Protein AF-0000000069494892 (afdb_homodimer)

Foldseek 3Di:
DDDPDLDLQDVVRVVVCLVCCLVVDFWDKFWFWFWADPPHDIDIDIDIDTGHDDDPDPPDSVVSVVVSVVVSVVVVVVCVVCVVPPRRRRDDDPPPVALDDDDDDDDDPVRVQCCVCCPLLVPAADFDWDWDDADPPRKTKIFTAKFKKKWQDDKDFLPPVVQVVSLVVQLVCVQCQQFPGRDHHDDHFWWKKKKFAPPDPDPPPRRRIIITIIGTDDPVCPDGTAGPVDGTDMDMDHGGFIWIKDKHDDDCVVCVVVSLVVVVSVCVSSPFAFDDGIWMKTWNADPVCRSSTIIMIITTGDDD/DDDPDLDLQDVVRVVVCLVVCLVVDFWDKFWFWFWADPPHDIDIDIDIDTGHDDDPDPPDPVVSVVVSVVVVVVVVVVCVVCVVPPRRGRDDDPPPVALDDDDDDDDDPVRVQCCVCCPLLVPAADFDWDWDDADPPRKTKIFTAKFKKKWQDDKDFLPPVVQVVSLVVQLVCVQCQQFPGRDHHDDHFWWKKKKFAPPDPDPPPRRRIIITIIGTDDPVCPDGTAGPVDGTDMDMDHGGFIWIKDKHDDDCVVCVVVSLVVVVSVCVSSPFAFDDGIWMKTWNADPVCRSSTIIMIITTGDDD

Structure (mmCIF, N/CA/C/O backbone):
data_AF-0000000069494892-model_v1
#
loop_
_entity.id
_entity.type
_entity.pdbx_description
1 polymer 'Uncharacterized protein'
#
loop_
_atom_site.group_PDB
_atom_site.id
_atom_site.type_symbol
_atom_site.label_atom_id
_atom_site.label_alt_id
_atom_site.label_comp_id
_atom_site.label_asym_id
_atom_site.label_entity_id
_atom_site.label_seq_id
_atom_site.pdbx_PDB_ins_code
_atom_site.Cartn_x
_atom_site.Cartn_y
_atom_site.Cartn_z
_atom_site.occupancy
_atom_site.B_iso_or_equiv
_atom_site.auth_seq_id
_atom_site.auth_comp_id
_atom_site.auth_asym_id
_atom_site.auth_atom_id
_atom_site.pdbx_PDB_model_num
ATOM 1 N N . MET A 1 1 ? -20.688 -9.133 -22.641 1 17.11 1 MET A N 1
ATOM 2 C CA . MET A 1 1 ? -19.531 -9.422 -21.797 1 17.11 1 MET A CA 1
ATOM 3 C C . MET A 1 1 ? -18.25 -8.852 -22.438 1 17.11 1 MET A C 1
ATOM 5 O O . MET A 1 1 ? -17.625 -9.516 -23.25 1 17.11 1 MET A O 1
ATOM 9 N N . LYS A 1 2 ? -18.203 -7.734 -22.984 1 20.66 2 LYS A N 1
ATOM 10 C CA . LYS A 1 2 ? -17.484 -7.301 -24.172 1 20.66 2 LYS A CA 1
ATOM 11 C C . LYS A 1 2 ? -15.984 -7.262 -23.938 1 20.66 2 LYS A C 1
ATOM 13 O O . LYS A 1 2 ? -15.523 -6.684 -22.953 1 20.66 2 LYS A O 1
ATOM 18 N N . SER A 1 3 ? -15.234 -8.266 -24.484 1 19.19 3 SER A N 1
ATOM 19 C CA . SER A 1 3 ? -13.891 -8.836 -24.469 1 19.19 3 SER A CA 1
ATOM 20 C C . SER A 1 3 ? -12.844 -7.801 -24.859 1 19.19 3 SER A C 1
ATOM 22 O O . SER A 1 3 ? -12.898 -7.234 -25.953 1 19.19 3 SER A O 1
ATOM 24 N N . TYR A 1 4 ? -12.719 -6.852 -24.219 1 24.75 4 TYR A N 1
ATOM 25 C CA . TYR A 1 4 ? -11.859 -5.809 -24.766 1 24.75 4 TYR A CA 1
ATOM 26 C C . TYR A 1 4 ? -10.477 -6.355 -25.094 1 24.75 4 TYR A C 1
ATOM 28 O O . TYR A 1 4 ? -9.773 -6.848 -24.203 1 24.75 4 TYR A O 1
ATOM 36 N N . ALA A 1 5 ? -10.305 -7.039 -26.203 1 23.81 5 ALA A N 1
ATOM 37 C CA . ALA A 1 5 ? -9.188 -7.676 -26.875 1 23.81 5 ALA A CA 1
ATOM 38 C C . ALA A 1 5 ? -7.988 -6.734 -26.969 1 23.81 5 ALA A C 1
ATOM 40 O O . ALA A 1 5 ? -8.156 -5.516 -27.062 1 23.81 5 ALA A O 1
ATOM 41 N N . LEU A 1 6 ? -6.883 -7.184 -26.531 1 25.94 6 LEU A N 1
ATOM 42 C CA . LEU A 1 6 ? -5.504 -6.719 -26.641 1 25.94 6 LEU A CA 1
ATOM 43 C C . LEU A 1 6 ? -5.188 -6.297 -28.078 1 25.94 6 LEU A C 1
ATOM 45 O O . LEU A 1 6 ? -5.137 -7.133 -28.984 1 25.94 6 LEU A O 1
ATOM 49 N N . HIS A 1 7 ? -5.988 -5.426 -28.719 1 27.34 7 HIS A N 1
ATOM 50 C CA . HIS A 1 7 ? -5.727 -5.133 -30.125 1 27.34 7 HIS A CA 1
ATOM 51 C C . HIS A 1 7 ? -4.484 -4.262 -30.281 1 27.34 7 HIS A C 1
ATOM 53 O O . HIS A 1 7 ? -4.23 -3.381 -29.469 1 27.34 7 HIS A O 1
ATOM 59 N N . PHE A 1 8 ? -3.482 -4.879 -30.891 1 29.17 8 PHE A N 1
ATOM 60 C CA . PHE A 1 8 ? -2.439 -4.102 -31.547 1 29.17 8 PHE A CA 1
ATOM 61 C C . PHE A 1 8 ? -3.033 -2.885 -32.25 1 29.17 8 PHE A C 1
ATOM 63 O O . PHE A 1 8 ? -3.928 -3.018 -33.094 1 29.17 8 PHE A O 1
ATOM 70 N N . ILE A 1 9 ? -3.273 -1.818 -31.469 1 33.47 9 ILE A N 1
ATOM 71 C CA . ILE A 1 9 ? -4.035 -0.779 -32.156 1 33.47 9 ILE A CA 1
ATOM 72 C C . ILE A 1 9 ? -3.145 -0.069 -33.156 1 33.47 9 ILE A C 1
ATOM 74 O O . ILE A 1 9 ? -1.997 0.271 -32.875 1 33.47 9 ILE A O 1
ATOM 78 N N . THR A 1 10 ? -3.24 -0.346 -34.375 1 35.69 10 THR A N 1
ATOM 79 C CA . THR A 1 10 ? -2.709 0.451 -35.469 1 35.69 10 THR A CA 1
ATOM 80 C C . THR A 1 10 ? -2.906 1.94 -35.219 1 35.69 10 THR A C 1
ATOM 82 O O . THR A 1 10 ? -3.68 2.32 -34.312 1 35.69 10 THR A O 1
ATOM 85 N N . ASN A 1 11 ? -1.977 2.764 -35.844 1 35.88 11 ASN A N 1
ATOM 86 C CA . ASN A 1 11 ? -2.236 4.199 -35.812 1 35.88 11 ASN A CA 1
ATOM 87 C C . ASN A 1 11 ? -3.73 4.5 -35.875 1 35.88 11 ASN A C 1
ATOM 89 O O . ASN A 1 11 ? -4.227 5.387 -35.188 1 35.88 11 ASN A O 1
ATOM 93 N N . LYS A 1 12 ? -4.328 3.729 -36.625 1 38.44 12 LYS A N 1
ATOM 94 C CA . LYS A 1 12 ? -5.766 3.883 -36.812 1 38.44 12 LYS A CA 1
ATOM 95 C C . LYS A 1 12 ? -6.527 3.455 -35.562 1 38.44 12 LYS A C 1
ATOM 97 O O . LYS A 1 12 ? -7.477 4.129 -35.156 1 38.44 12 LYS A O 1
ATOM 102 N N . GLU A 1 13 ? -6.098 2.475 -34.875 1 41.56 13 GLU A N 1
ATOM 103 C CA . GLU A 1 13 ? -6.832 2.01 -33.719 1 41.56 13 GLU A CA 1
ATOM 104 C C . GLU A 1 13 ? -6.566 2.908 -32.5 1 41.56 13 GLU A C 1
ATOM 106 O O . GLU A 1 13 ? -7.473 3.168 -31.719 1 41.56 13 GLU A O 1
ATOM 111 N N . MET A 1 14 ? -5.434 3.395 -32.469 1 41.72 14 MET A N 1
ATOM 112 C CA . MET A 1 14 ? -5.137 4.434 -31.5 1 41.72 14 MET A CA 1
ATOM 113 C C . MET A 1 14 ? -6.059 5.637 -31.688 1 41.72 14 MET A C 1
ATOM 115 O O . MET A 1 14 ? -6.559 6.195 -30.719 1 41.72 14 MET A O 1
ATOM 119 N N . TYR A 1 15 ? -6.145 5.953 -33 1 37 15 TYR A N 1
ATOM 120 C CA . TYR A 1 15 ? -7.094 7.004 -33.344 1 37 15 TYR A CA 1
ATOM 121 C C . TYR A 1 15 ? -8.508 6.625 -32.906 1 37 15 TYR A C 1
ATOM 123 O O . TYR A 1 15 ? -9.227 7.441 -32.312 1 37 15 TYR A O 1
ATOM 131 N N . LEU A 1 16 ? -8.797 5.484 -33.094 1 41.38 16 LEU A N 1
ATOM 132 C CA . LEU A 1 16 ? -10.156 5.066 -32.75 1 41.38 16 LEU A CA 1
ATOM 133 C C . LEU A 1 16 ? -10.344 4.992 -31.25 1 41.38 16 LEU A C 1
ATOM 135 O O . LEU A 1 16 ? -11.398 5.352 -30.734 1 41.38 16 LEU A O 1
ATOM 139 N N . LEU A 1 17 ? -9.359 4.574 -30.641 1 41.19 17 LEU A N 1
ATOM 140 C CA . LEU A 1 17 ? -9.43 4.539 -29.188 1 41.19 17 LEU A CA 1
ATOM 141 C C . LEU A 1 17 ? -9.492 5.949 -28.609 1 41.19 17 LEU A C 1
ATOM 143 O O . LEU A 1 17 ? -10.266 6.211 -27.688 1 41.19 17 LEU A O 1
ATOM 147 N N . ALA A 1 18 ? -8.641 6.695 -29.188 1 40.66 18 ALA A N 1
ATOM 148 C CA . ALA A 1 18 ? -8.711 8.094 -28.781 1 40.66 18 ALA A CA 1
ATOM 149 C C . ALA A 1 18 ? -10.094 8.68 -29.062 1 40.66 18 ALA A C 1
ATOM 151 O O . ALA A 1 18 ? -10.625 9.445 -28.25 1 40.66 18 ALA A O 1
ATOM 152 N N . VAL A 1 19 ? -10.523 8.211 -30.219 1 37.91 19 VAL A N 1
ATOM 153 C CA . VAL A 1 19 ? -11.852 8.68 -30.609 1 37.91 19 VAL A CA 1
ATOM 154 C C . VAL A 1 19 ? -12.906 8.047 -29.688 1 37.91 19 VAL A C 1
ATOM 156 O O . VAL A 1 19 ? -13.859 8.711 -29.281 1 37.91 19 VAL A O 1
ATOM 159 N N . SER A 1 20 ? -12.734 6.816 -29.453 1 39.09 20 SER A N 1
ATOM 160 C CA . SER A 1 20 ? -13.742 6.16 -28.641 1 39.09 20 SER A CA 1
ATOM 161 C C . SER A 1 20 ? -13.617 6.578 -27.172 1 39.09 20 SER A C 1
ATOM 163 O O . SER A 1 20 ? -14.555 6.395 -26.391 1 39.09 20 SER A O 1
ATOM 165 N N . MET A 1 21 ? -12.516 6.848 -26.844 1 39.94 21 MET A N 1
ATOM 166 C CA . MET A 1 21 ? -12.297 7.387 -25.5 1 39.94 21 MET A CA 1
ATOM 167 C C . MET A 1 21 ? -13.102 8.664 -25.281 1 39.94 21 MET A C 1
ATOM 169 O O . MET A 1 21 ? -13.219 9.156 -24.156 1 39.94 21 MET A O 1
ATOM 173 N N . TRP A 1 22 ? -13.445 9.07 -26.438 1 37.09 22 TRP A N 1
ATOM 174 C CA . TRP A 1 22 ? -14.375 10.195 -26.406 1 37.09 22 TRP A CA 1
ATOM 175 C C . TRP A 1 22 ? -15.625 9.844 -25.609 1 37.09 22 TRP A C 1
ATOM 177 O O . TRP A 1 22 ? -16.312 10.734 -25.109 1 37.09 22 TRP A O 1
ATOM 187 N N . GLU A 1 23 ? -15.867 8.641 -25.797 1 36.66 23 GLU A N 1
ATOM 188 C CA . GLU A 1 23 ? -17.078 8.234 -25.094 1 36.66 23 GLU A CA 1
ATOM 189 C C . GLU A 1 23 ? -16.766 7.742 -23.672 1 36.66 23 GLU A C 1
ATOM 191 O O . GLU A 1 23 ? -17.594 7.066 -23.047 1 36.66 23 GLU A O 1
ATOM 196 N N . PHE A 1 24 ? -15.516 7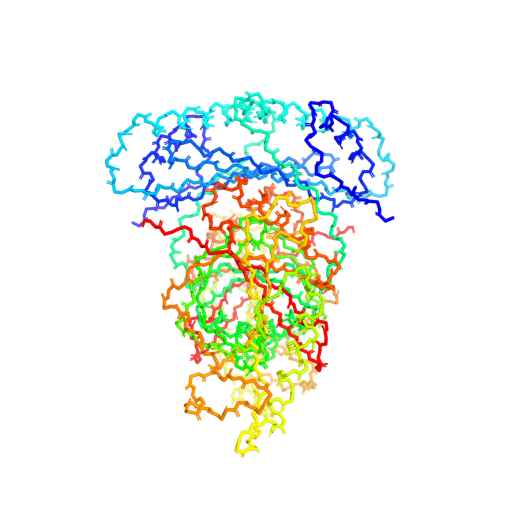.84 -23.359 1 35.28 24 PHE A N 1
ATOM 197 C CA . PHE A 1 24 ? -15.18 7.398 -22.016 1 35.28 24 PHE A CA 1
ATOM 198 C C . PHE A 1 24 ? -15.953 8.195 -20.969 1 35.28 24 PHE A C 1
ATOM 200 O O . PHE A 1 24 ? -15.961 9.43 -21.016 1 35.28 24 PHE A O 1
ATOM 207 N N . PRO A 1 25 ? -16.734 7.508 -20.344 1 37.84 25 PRO A N 1
ATOM 208 C CA . PRO A 1 25 ? -17.375 8.25 -19.266 1 37.84 25 PRO A CA 1
ATOM 209 C C . PRO A 1 25 ? -16.391 9.023 -18.406 1 37.84 25 PRO A C 1
ATOM 211 O O . PRO A 1 25 ? -15.195 8.727 -18.406 1 37.84 25 PRO A O 1
ATOM 214 N N . GLU A 1 26 ? -16.578 10.078 -17.672 1 38.5 26 GLU A N 1
ATOM 215 C CA . GLU A 1 26 ? -15.977 10.922 -16.641 1 38.5 26 GLU A CA 1
ATOM 216 C C . GLU A 1 26 ? -15.164 10.094 -15.648 1 38.5 26 GLU A C 1
ATOM 218 O O . GLU A 1 26 ? -15.531 8.961 -15.336 1 38.5 26 GLU A O 1
ATOM 223 N N . ASP A 1 27 ? -13.664 10.422 -15.406 1 41.5 27 ASP A N 1
ATOM 224 C CA . ASP A 1 27 ? -12.797 9.984 -14.312 1 41.5 27 ASP A CA 1
ATOM 225 C C . ASP A 1 27 ? -11.961 8.773 -14.727 1 41.5 27 ASP A C 1
ATOM 227 O O . ASP A 1 27 ? -11.812 7.828 -13.953 1 41.5 27 ASP A O 1
ATOM 231 N N . ARG A 1 28 ? -11.641 8.797 -16.062 1 40.72 28 ARG A N 1
ATOM 232 C CA . ARG A 1 28 ? -10.828 7.637 -16.406 1 40.72 28 ARG A CA 1
ATOM 233 C C . ARG A 1 28 ? -9.352 8 -16.5 1 40.72 28 ARG A C 1
ATOM 235 O O . ARG A 1 28 ? -9.008 9.164 -16.719 1 40.72 28 ARG A O 1
ATOM 242 N N . ILE A 1 29 ? -8.414 7.109 -16.062 1 44.5 29 ILE A N 1
ATOM 243 C CA . ILE A 1 29 ? -6.961 7.199 -16.125 1 44.5 29 ILE A CA 1
ATOM 244 C C . ILE A 1 29 ? -6.438 6.344 -17.266 1 44.5 29 ILE A C 1
ATOM 246 O O . ILE A 1 29 ? -6.863 5.199 -17.438 1 44.5 29 ILE A O 1
ATOM 250 N N . LEU A 1 30 ? -5.863 7.098 -18.344 1 44.62 30 LEU A N 1
ATOM 251 C CA . LEU A 1 30 ? -5.176 6.379 -19.406 1 44.62 30 LEU A CA 1
ATOM 252 C C . LEU A 1 30 ? -3.693 6.223 -19.094 1 44.62 30 LEU A C 1
ATOM 254 O O . LEU A 1 30 ? -3.014 7.207 -18.797 1 44.62 30 LEU A O 1
ATOM 258 N N . ARG A 1 31 ? -3.242 5.094 -18.891 1 48.72 31 ARG A N 1
ATOM 259 C CA . ARG A 1 31 ? -1.829 4.793 -18.672 1 48.72 31 ARG A CA 1
ATOM 260 C C . ARG A 1 31 ? -1.216 4.164 -19.922 1 48.72 31 ARG A C 1
ATOM 262 O O . ARG A 1 31 ? -1.739 3.18 -20.453 1 48.72 31 ARG A O 1
ATOM 269 N N . LEU A 1 32 ? -0.286 4.93 -20.531 1 44.88 32 LEU A N 1
ATOM 270 C CA . LEU A 1 32 ? 0.487 4.41 -21.656 1 44.88 32 LEU A CA 1
ATOM 271 C C . LEU A 1 32 ? 1.91 4.07 -21.219 1 44.88 32 LEU A C 1
ATOM 273 O O . LEU A 1 32 ? 2.568 4.871 -20.562 1 44.88 32 LEU A O 1
ATOM 277 N N . SER A 1 33 ? 2.346 2.9 -21.328 1 41.72 33 SER A N 1
ATOM 278 C CA . SER A 1 33 ? 3.705 2.48 -21 1 41.72 33 SER A CA 1
ATOM 279 C C . SER A 1 33 ? 4.453 2.031 -22.25 1 41.72 33 SER A C 1
ATOM 281 O O . SER A 1 33 ? 3.908 1.295 -23.078 1 41.72 33 SER A O 1
ATOM 283 N N . PHE A 1 34 ? 5.543 2.801 -22.547 1 39.88 34 PHE A N 1
ATOM 284 C CA . PHE A 1 34 ? 6.406 2.475 -23.672 1 39.88 34 PHE A CA 1
ATOM 285 C C . PHE A 1 34 ? 7.762 1.971 -23.188 1 39.88 34 PHE A C 1
ATOM 287 O O . PHE A 1 34 ? 8.344 2.537 -22.266 1 39.88 34 PHE A O 1
ATOM 294 N N . GLY A 1 35 ? 8.172 0.738 -23.562 1 39.47 35 GLY A N 1
ATOM 295 C CA . GLY A 1 35 ? 9.477 0.227 -23.172 1 39.47 35 GLY A CA 1
ATOM 296 C C . GLY A 1 35 ? 10.25 -0.392 -24.312 1 39.47 35 GLY A C 1
ATOM 297 O O . GLY A 1 35 ? 9.656 -0.809 -25.312 1 39.47 35 GLY A O 1
ATOM 298 N N . LYS A 1 36 ? 11.461 0.082 -24.531 1 36.88 36 LYS A N 1
ATOM 299 C CA . LYS A 1 36 ? 12.352 -0.601 -25.469 1 36.88 36 LYS A CA 1
ATOM 300 C C . LYS A 1 36 ? 13.562 -1.19 -24.75 1 36.88 36 LYS A C 1
ATOM 302 O O . LYS A 1 36 ? 14.039 -0.622 -23.766 1 36.88 36 LYS A O 1
ATOM 307 N N . GLN A 1 37 ? 13.625 -2.508 -24.922 1 33 37 GLN A N 1
ATOM 308 C CA . GLN A 1 37 ? 14.828 -3.172 -24.422 1 33 37 GLN A CA 1
ATOM 309 C C . GLN A 1 37 ? 15.828 -3.387 -25.562 1 33 37 GLN A C 1
ATOM 311 O O . GLN A 1 37 ? 15.477 -3.887 -26.625 1 33 37 GLN A O 1
ATOM 316 N N . LYS A 1 38 ? 16.734 -2.428 -25.766 1 35.22 38 LYS A N 1
ATOM 317 C CA . LYS A 1 38 ? 17.828 -2.76 -26.688 1 35.22 38 LYS A CA 1
ATOM 318 C C . LYS A 1 38 ? 19.156 -2.832 -25.953 1 35.22 38 LYS A C 1
ATOM 320 O O . LYS A 1 38 ? 19.516 -1.915 -25.203 1 35.22 38 LYS A O 1
ATOM 325 N N . GLN A 1 39 ? 19.891 -3.662 -26.391 1 36.16 39 GLN A N 1
ATOM 326 C CA . GLN A 1 39 ? 21.297 -3.93 -26.078 1 36.16 39 GLN A CA 1
ATOM 327 C C . GLN A 1 39 ? 21.578 -3.652 -24.609 1 36.16 39 GLN A C 1
ATOM 329 O O . GLN A 1 39 ? 22.516 -2.916 -24.281 1 36.16 39 GLN A O 1
ATOM 334 N N . GLY A 1 40 ? 20.688 -3.998 -23.75 1 39.91 40 GLY A N 1
ATOM 335 C CA . GLY A 1 40 ? 20.984 -3.998 -22.328 1 39.91 40 GLY A CA 1
ATOM 336 C C . GLY A 1 40 ? 20.359 -2.83 -21.594 1 39.91 40 GLY A C 1
ATOM 337 O O . GLY A 1 40 ? 20.609 -2.641 -20.391 1 39.91 40 GLY A O 1
ATOM 338 N N . VAL A 1 41 ? 20.109 -1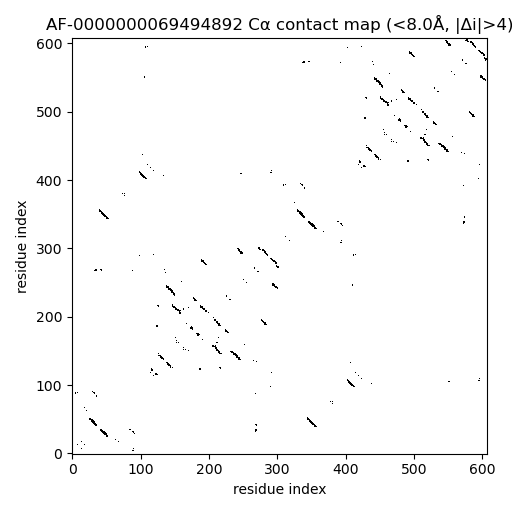.844 -22.281 1 34.62 41 VAL A N 1
ATOM 339 C CA . VAL A 1 41 ? 19.484 -0.698 -21.641 1 34.62 41 VAL A CA 1
ATOM 340 C C . VAL A 1 41 ? 17.969 -0.767 -21.812 1 34.62 41 VAL A C 1
ATOM 342 O O . VAL A 1 41 ? 17.484 -1.033 -22.922 1 34.62 41 VAL A O 1
ATOM 345 N N . ARG A 1 42 ? 17.25 -0.923 -20.734 1 36.81 42 ARG A N 1
ATOM 346 C CA . ARG A 1 42 ? 15.797 -0.926 -20.75 1 36.81 42 ARG A CA 1
ATOM 347 C C . ARG A 1 42 ? 15.242 0.444 -20.375 1 36.81 42 ARG A C 1
ATOM 349 O O . ARG A 1 42 ? 15.648 1.03 -19.375 1 36.81 42 ARG A O 1
ATOM 356 N N . ALA A 1 43 ? 14.75 1.242 -21.406 1 38.44 43 ALA A N 1
ATOM 357 C CA . ALA A 1 43 ? 14.086 2.51 -21.109 1 38.44 43 ALA A CA 1
ATOM 358 C C . ALA A 1 43 ? 12.57 2.367 -21.172 1 38.44 43 ALA A C 1
ATOM 360 O O . ALA A 1 43 ? 12.047 1.658 -22.031 1 38.44 43 ALA A O 1
ATOM 361 N N . TYR A 1 44 ? 11.914 2.523 -20.047 1 42.03 44 TYR A N 1
ATOM 362 C CA . TYR A 1 44 ? 10.461 2.471 -20 1 42.03 44 TYR A CA 1
ATOM 363 C C . TYR A 1 44 ? 9.867 3.85 -19.719 1 42.03 44 TYR A C 1
ATOM 365 O O . TYR A 1 44 ? 10.453 4.645 -18.984 1 42.03 44 TYR A O 1
ATOM 373 N N . ILE A 1 45 ? 9.008 4.289 -20.719 1 43.75 45 ILE A N 1
ATOM 374 C CA . ILE A 1 45 ? 8.266 5.523 -20.5 1 43.75 45 ILE A CA 1
ATOM 375 C C . ILE A 1 45 ? 6.801 5.199 -20.203 1 43.75 45 ILE A C 1
ATOM 377 O O . ILE A 1 45 ? 6.195 4.367 -20.875 1 43.75 45 ILE A O 1
ATOM 381 N N . GLU A 1 46 ? 6.359 5.547 -19.031 1 50.81 46 GLU A N 1
ATOM 382 C CA . GLU A 1 46 ? 4.934 5.465 -18.719 1 50.81 46 GLU A CA 1
ATOM 383 C C . GLU A 1 46 ? 4.266 6.832 -18.812 1 50.81 46 GLU A C 1
ATOM 385 O O . GLU A 1 46 ? 4.781 7.82 -18.281 1 50.81 46 GLU A O 1
ATOM 390 N N . LEU A 1 47 ? 3.414 6.863 -19.797 1 47.31 47 LEU A N 1
ATOM 391 C CA . LEU A 1 47 ? 2.553 8.031 -19.922 1 47.31 47 LEU A CA 1
ATOM 392 C C . LEU A 1 47 ? 1.188 7.777 -19.297 1 47.31 47 LEU A C 1
ATOM 394 O O . LEU A 1 47 ? 0.484 6.844 -19.688 1 47.31 47 LEU A O 1
ATOM 398 N N . ILE A 1 48 ? 1.022 8.391 -18.172 1 49.28 48 ILE A N 1
ATOM 399 C CA . ILE A 1 48 ? -0.277 8.266 -17.516 1 49.28 48 ILE A CA 1
ATOM 400 C C . ILE A 1 48 ? -1.085 9.547 -17.719 1 49.28 48 ILE A C 1
ATOM 402 O O . ILE A 1 48 ? -0.622 10.633 -17.375 1 49.28 48 ILE A O 1
ATOM 406 N N . ILE A 1 49 ? -2.16 9.516 -18.422 1 45.62 49 ILE A N 1
ATOM 407 C CA . ILE A 1 49 ? -3.064 10.625 -18.672 1 45.62 49 ILE A CA 1
ATOM 408 C C . ILE A 1 49 ? -4.309 10.492 -17.797 1 45.62 49 ILE A C 1
ATOM 410 O O . ILE A 1 49 ? -4.98 9.461 -17.812 1 45.62 49 ILE A O 1
ATOM 414 N N . TYR A 1 50 ? -4.445 11.477 -16.812 1 41.47 50 TYR A N 1
ATOM 415 C CA . TYR A 1 50 ? -5.645 11.57 -15.984 1 41.47 50 TYR A CA 1
ATOM 416 C C . TYR A 1 50 ? -6.672 12.508 -16.609 1 41.47 50 TYR A C 1
ATOM 418 O O . TYR A 1 50 ? -6.324 13.594 -17.062 1 41.47 50 TYR A O 1
ATOM 426 N N . TYR A 1 51 ? -7.91 12.062 -16.922 1 37.84 51 TYR A N 1
ATOM 427 C CA . TYR A 1 51 ? -8.992 12.914 -17.391 1 37.84 51 TYR A CA 1
ATOM 428 C C . TYR A 1 51 ? -10.156 12.922 -16.406 1 37.84 51 TYR A C 1
ATOM 430 O O . TYR A 1 51 ? -10.703 11.867 -16.078 1 37.84 51 TYR A O 1
ATOM 438 N N . ARG A 1 52 ? -10.227 13.961 -15.484 1 38.09 52 ARG A N 1
ATOM 439 C CA . ARG A 1 52 ? -11.391 14.07 -14.617 1 38.09 52 ARG A CA 1
ATOM 440 C C . ARG A 1 52 ? -12.305 15.203 -15.07 1 38.09 52 ARG A C 1
ATOM 442 O O . ARG A 1 52 ? -11.844 16.328 -15.312 1 38.09 52 ARG A O 1
ATOM 449 N N . SER A 1 53 ? -13.586 14.812 -15.547 1 34.81 53 SER A N 1
ATOM 450 C CA . SER A 1 53 ? -14.617 15.812 -15.828 1 34.81 53 SER A CA 1
ATOM 451 C C . SER A 1 53 ? -15.203 16.375 -14.539 1 34.81 53 SER A C 1
ATOM 453 O O . SER A 1 53 ? -15.578 15.617 -13.641 1 34.81 53 SER A O 1
ATOM 455 N N . THR A 1 54 ? -14.812 17.469 -14.062 1 32.91 54 THR A N 1
ATOM 456 C CA . THR A 1 54 ? -15.547 18.031 -12.93 1 32.91 54 THR A CA 1
ATOM 457 C C . THR A 1 54 ? -17.047 18.047 -13.219 1 32.91 54 THR A C 1
ATOM 459 O O . THR A 1 54 ? -17.844 17.562 -12.414 1 32.91 54 THR A O 1
ATOM 462 N N . SER A 1 55 ? -17.766 19.422 -13.312 1 32.97 55 SER A N 1
ATOM 463 C CA . SER A 1 55 ? -19.172 19.797 -13.32 1 32.97 55 SER A CA 1
ATOM 464 C C . SER A 1 55 ? -19.953 18.984 -14.367 1 32.97 55 SER A C 1
ATOM 466 O O . SER A 1 55 ? -19.359 18.453 -15.305 1 32.97 55 SER A O 1
ATOM 468 N N . GLY A 1 56 ? -21.516 18.703 -14.109 1 32.62 56 GLY A N 1
ATOM 469 C CA . GLY A 1 56 ? -22.75 18.375 -14.805 1 32.62 56 GLY A CA 1
ATOM 470 C C . GLY A 1 56 ? -22.734 18.812 -16.266 1 32.62 56 GLY A C 1
ATOM 471 O O . GLY A 1 56 ? -23.734 18.672 -16.969 1 32.62 56 GLY A O 1
ATOM 472 N N . SER A 1 57 ? -22.328 20.125 -16.484 1 30.22 57 SER A N 1
ATOM 473 C CA . SER A 1 57 ? -22.688 20.688 -17.781 1 30.22 57 SER A CA 1
ATOM 474 C C . SER A 1 57 ? -22.156 19.828 -18.922 1 30.22 57 SER A C 1
ATOM 476 O O . SER A 1 57 ? -21.125 19.156 -18.781 1 30.22 57 SER A O 1
ATOM 478 N N . THR A 1 58 ? -23.141 19.469 -19.859 1 31.58 58 THR A N 1
ATOM 479 C CA . THR A 1 58 ? -23.078 19.047 -21.266 1 31.58 58 THR A CA 1
ATOM 480 C C . THR A 1 58 ? -21.797 19.562 -21.922 1 31.58 58 THR A C 1
ATOM 482 O O . THR A 1 58 ? -21.766 19.781 -23.141 1 31.58 58 THR A O 1
ATOM 485 N N . MET A 1 59 ? -21.031 20.266 -21.281 1 32.31 59 MET A N 1
ATOM 486 C CA . MET A 1 59 ? -20.047 20.891 -22.172 1 32.31 59 MET A CA 1
ATOM 487 C C . MET A 1 59 ? -19.531 19.875 -23.203 1 32.31 59 MET A C 1
ATOM 489 O O . MET A 1 59 ? -19.125 18.781 -22.828 1 32.31 59 MET A O 1
ATOM 493 N N . LYS A 1 60 ? -19.781 20.312 -24.516 1 33.53 60 LYS A N 1
ATOM 494 C CA . LYS A 1 60 ? -19.844 19.828 -25.891 1 33.53 60 LYS A CA 1
ATOM 495 C C . LYS A 1 60 ? -18.609 19.016 -26.25 1 33.53 60 LYS A C 1
ATOM 497 O O . LYS A 1 60 ? -17.531 19.234 -25.672 1 33.53 60 LYS A O 1
ATOM 502 N N . THR A 1 61 ? -18.75 18.062 -27.156 1 35.38 61 THR A N 1
ATOM 503 C CA . THR A 1 61 ? -18.031 17.172 -28.062 1 35.38 61 THR A CA 1
ATOM 504 C C . THR A 1 61 ? -16.703 17.797 -28.5 1 35.38 61 THR A C 1
ATOM 506 O O . THR A 1 61 ? -15.734 17.078 -28.734 1 35.38 61 THR A O 1
ATOM 509 N N . ASN A 1 62 ? -16.703 19.141 -28.594 1 33.59 62 ASN A N 1
ATOM 510 C CA . ASN A 1 62 ? -15.602 19.797 -29.297 1 33.59 62 ASN A CA 1
ATOM 511 C C . ASN A 1 62 ? -14.375 19.953 -28.406 1 33.59 62 ASN A C 1
ATOM 513 O O . ASN A 1 62 ? -13.242 19.859 -28.875 1 33.59 62 ASN A O 1
ATOM 517 N N . ARG A 1 63 ? -14.578 20.391 -27.172 1 36.72 63 ARG A N 1
ATOM 518 C CA . ARG A 1 63 ? -13.438 20.672 -26.312 1 36.72 63 ARG A CA 1
ATOM 519 C C . ARG A 1 63 ? -12.727 19.391 -25.906 1 36.72 63 ARG A C 1
ATOM 521 O O . ARG A 1 63 ? -11.5 19.359 -25.75 1 36.72 63 ARG A O 1
ATOM 528 N N . CYS A 1 64 ? -13.523 18.406 -25.75 1 38.84 64 CYS A N 1
ATOM 529 C CA . CYS A 1 64 ? -12.945 17.078 -25.656 1 38.84 64 CYS A CA 1
ATOM 530 C C . CYS A 1 64 ? -12.125 16.75 -26.906 1 38.84 64 CYS A C 1
ATOM 532 O O . CYS A 1 64 ? -11.094 16.078 -26.812 1 38.84 64 CYS A O 1
ATOM 534 N N . LEU A 1 65 ? -12.539 17.5 -27.922 1 38 65 LEU A N 1
ATOM 535 C CA . LEU A 1 65 ? -11.836 17.297 -29.188 1 38 65 LEU A CA 1
ATOM 536 C C . LEU A 1 65 ? -10.453 17.938 -29.156 1 38 65 LEU A C 1
ATOM 538 O O . LEU A 1 65 ? -9.484 17.375 -29.656 1 38 65 LEU A O 1
ATOM 542 N N . ASP A 1 66 ? -10.383 19.141 -28.516 1 41.81 66 ASP A N 1
ATOM 543 C CA . ASP A 1 66 ? -9.086 19.812 -28.516 1 41.81 66 ASP A CA 1
ATOM 544 C C . ASP A 1 66 ? -8.102 19.094 -27.594 1 41.81 66 ASP A C 1
ATOM 546 O O . ASP A 1 66 ? -6.934 18.906 -27.953 1 41.81 66 ASP A O 1
ATOM 550 N N . CYS A 1 67 ? -8.531 18.688 -26.5 1 41.19 67 CYS A N 1
ATOM 551 C CA . CYS A 1 67 ? -7.652 17.906 -25.641 1 41.19 67 CYS A CA 1
ATOM 552 C C . CYS A 1 67 ? -7.289 16.578 -26.297 1 41.19 67 CYS A C 1
ATOM 554 O O . CYS A 1 67 ? -6.145 16.125 -26.203 1 41.19 67 CYS A O 1
ATOM 556 N N . SER A 1 68 ? -8.25 16.141 -27 1 41.75 68 SER A N 1
ATOM 557 C CA . SER A 1 68 ? -7.98 14.914 -27.75 1 41.75 68 SER A CA 1
ATOM 558 C C . SER A 1 68 ? -6.973 15.156 -28.859 1 41.75 68 SER A C 1
ATOM 560 O O . SER A 1 68 ? -6.086 14.336 -29.094 1 41.75 68 SER A O 1
ATOM 562 N N . LYS A 1 69 ? -7.148 16.312 -29.469 1 43.22 69 LYS A N 1
ATOM 563 C CA . LYS A 1 69 ? -6.199 16.641 -30.531 1 43.22 69 LYS A CA 1
ATOM 564 C C . LYS A 1 69 ? -4.793 16.844 -29.969 1 43.22 69 LYS A C 1
ATOM 566 O O . LYS A 1 69 ? -3.811 16.391 -30.547 1 43.22 69 LYS A O 1
ATOM 571 N N . LYS A 1 70 ? -4.754 17.469 -28.875 1 44.59 70 LYS A N 1
ATOM 572 C CA . LYS A 1 70 ? -3.443 17.703 -28.281 1 44.59 70 LYS A CA 1
ATOM 573 C C . LYS A 1 70 ? -2.83 16.422 -27.75 1 44.59 70 LYS A C 1
ATOM 575 O O . LYS A 1 70 ? -1.627 16.188 -27.891 1 44.59 70 LYS A O 1
ATOM 580 N N . LEU A 1 71 ? -3.715 15.719 -27.203 1 45.31 71 LEU A N 1
ATOM 581 C CA . LEU A 1 71 ? -3.238 14.406 -26.766 1 45.31 71 LEU A CA 1
ATOM 582 C C . LEU A 1 71 ? -2.807 13.57 -27.969 1 45.31 71 LEU A C 1
ATOM 584 O O . LEU A 1 71 ? -1.792 12.867 -27.906 1 45.31 71 LEU A O 1
ATOM 588 N N . TYR A 1 72 ? -3.514 13.781 -29.031 1 43.44 72 TYR A N 1
ATOM 589 C CA . TYR A 1 72 ? -3.137 13.109 -30.281 1 43.44 72 TYR A CA 1
ATOM 590 C C . TYR A 1 72 ? -1.783 13.609 -30.766 1 43.44 72 TYR A C 1
ATOM 592 O O . TYR A 1 72 ? -0.943 12.812 -31.203 1 43.44 72 TYR A O 1
ATOM 600 N N . LEU A 1 73 ? -1.72 14.789 -30.766 1 46.97 73 LEU A N 1
ATOM 601 C CA . LEU A 1 73 ? -0.457 15.352 -31.234 1 46.97 73 LEU A CA 1
ATOM 602 C C . LEU A 1 73 ? 0.696 14.914 -30.328 1 46.97 73 LEU A C 1
ATOM 604 O O . LEU A 1 73 ? 1.784 14.602 -30.812 1 46.97 73 LEU A O 1
ATOM 608 N N . LEU A 1 74 ? 0.387 14.836 -29.109 1 49.16 74 LEU A N 1
ATOM 609 C CA . LEU A 1 74 ? 1.414 14.383 -28.172 1 49.16 74 LEU A CA 1
ATOM 610 C C . LEU A 1 74 ? 1.73 12.906 -28.391 1 49.16 74 LEU A C 1
ATOM 612 O O . LEU A 1 74 ? 2.9 12.516 -28.438 1 49.16 74 LEU A O 1
ATOM 616 N N . LEU A 1 75 ? 0.667 12.273 -28.516 1 49.78 75 LEU A N 1
ATOM 617 C CA . LEU A 1 75 ? 0.856 10.836 -28.719 1 49.78 75 LEU A CA 1
ATOM 618 C C . LEU A 1 75 ? 1.521 10.562 -30.062 1 49.78 75 LEU A C 1
ATOM 620 O O . LEU A 1 75 ? 2.361 9.664 -30.172 1 49.78 75 LEU A O 1
ATOM 624 N N . SER A 1 76 ? 1.154 11.336 -30.969 1 46.97 76 SER A N 1
ATOM 625 C CA . SER A 1 76 ? 1.79 11.188 -32.281 1 46.97 76 SER A CA 1
ATOM 626 C C . SER A 1 76 ? 3.277 11.523 -32.219 1 46.97 76 SER A C 1
ATOM 628 O O . SER A 1 76 ? 4.098 10.844 -32.844 1 46.97 76 SER A O 1
ATOM 630 N N . GLN A 1 77 ? 3.518 12.484 -31.531 1 46.12 77 GLN A N 1
ATOM 631 C CA . GLN A 1 77 ? 4.926 12.844 -31.406 1 46.12 77 GLN A CA 1
ATOM 632 C C . GLN A 1 77 ? 5.688 11.82 -30.562 1 46.12 77 GLN A C 1
ATOM 634 O O . GLN A 1 77 ? 6.824 11.469 -30.891 1 46.12 77 GLN A O 1
ATOM 639 N N . VAL A 1 78 ? 4.992 11.375 -29.578 1 47.66 78 VAL A N 1
ATOM 640 C CA . VAL A 1 78 ? 5.594 10.312 -28.781 1 47.66 78 VAL A CA 1
ATOM 641 C C . VAL A 1 78 ? 5.773 9.055 -29.625 1 47.66 78 VAL A C 1
ATOM 643 O O . VAL A 1 78 ? 6.824 8.414 -29.578 1 47.66 78 VAL A O 1
ATOM 646 N N . CYS A 1 79 ? 4.758 8.883 -30.344 1 43.56 79 CYS A N 1
ATOM 647 C CA . CYS A 1 79 ? 4.82 7.727 -31.234 1 43.56 79 CYS A CA 1
ATOM 648 C C . CYS A 1 79 ? 5.891 7.918 -32.312 1 43.56 79 CYS A C 1
ATOM 650 O O . CYS A 1 79 ? 6.586 6.969 -32.656 1 43.56 79 CYS A O 1
ATOM 652 N N . LEU A 1 80 ? 5.953 9.047 -32.875 1 44.34 80 LEU A N 1
ATOM 653 C CA . LEU A 1 80 ? 6.984 9.305 -33.875 1 44.34 80 LEU A CA 1
ATOM 654 C C . LEU A 1 80 ? 8.375 9.117 -33.281 1 44.34 80 LEU A C 1
ATOM 656 O O . LEU A 1 80 ? 9.273 8.609 -33.938 1 44.34 80 LEU A O 1
ATOM 660 N N . VAL A 1 81 ? 8.5 9.609 -32.188 1 41.53 81 VAL A N 1
ATOM 661 C CA . VAL A 1 81 ? 9.805 9.445 -31.562 1 41.53 81 VAL A CA 1
ATOM 662 C C . VAL A 1 81 ? 10.055 7.965 -31.281 1 41.53 81 VAL A C 1
ATOM 664 O O . VAL A 1 81 ? 11.18 7.48 -31.438 1 41.53 81 VAL A O 1
ATOM 667 N N . PHE A 1 82 ? 8.945 7.383 -30.875 1 37.91 82 PHE A N 1
ATOM 668 C CA . PHE A 1 82 ? 9.094 5.961 -30.594 1 37.91 82 PHE A CA 1
ATOM 669 C C . PHE A 1 82 ? 8.766 5.125 -31.828 1 37.91 82 PHE A C 1
ATOM 671 O O . PHE A 1 82 ? 8.766 3.895 -31.766 1 37.91 82 PHE A O 1
ATOM 678 N N . ASN A 1 83 ? 8.172 5.598 -32.781 1 37.59 83 ASN A N 1
ATOM 679 C CA . ASN A 1 83 ? 7.945 4.816 -34 1 37.59 83 ASN A CA 1
ATOM 680 C C . ASN A 1 83 ? 9.094 3.848 -34.25 1 37.59 83 ASN A C 1
ATOM 682 O O . ASN A 1 83 ? 8.898 2.799 -34.875 1 37.59 83 ASN A O 1
ATOM 686 N N . ASN A 1 84 ? 10.32 4.254 -34.094 1 35.5 84 ASN A N 1
ATOM 687 C CA . ASN A 1 84 ? 11.195 3.123 -34.375 1 35.5 84 ASN A CA 1
ATOM 688 C C . ASN A 1 84 ? 11.148 2.084 -33.25 1 35.5 84 ASN A C 1
ATOM 690 O O . ASN A 1 84 ? 11.977 1.177 -33.188 1 35.5 84 ASN A O 1
ATOM 694 N N . THR A 1 85 ? 10.641 2.445 -32.188 1 32.44 85 THR A N 1
ATOM 695 C CA . THR A 1 85 ? 10.633 1.43 -31.141 1 32.44 85 THR A CA 1
ATOM 696 C C . THR A 1 85 ? 9.375 0.575 -31.219 1 32.44 85 THR A C 1
ATOM 698 O O . THR A 1 85 ? 8.344 1.026 -31.734 1 32.44 85 THR A O 1
ATOM 701 N N . SER A 1 86 ? 9.453 -0.719 -31.172 1 30.36 86 SER A N 1
ATOM 702 C CA . SER A 1 86 ? 8.406 -1.735 -31.219 1 30.36 86 SER A CA 1
ATOM 703 C C . SER A 1 86 ? 7.176 -1.301 -30.438 1 30.36 86 SER A C 1
ATOM 705 O O . SER A 1 86 ? 7.27 -0.473 -29.531 1 30.36 86 SER A O 1
ATOM 707 N N . VAL A 1 87 ? 5.961 -1.757 -30.906 1 29.95 87 VAL A N 1
ATOM 708 C CA . VAL A 1 87 ? 4.555 -1.522 -30.594 1 29.95 87 VAL A CA 1
ATOM 709 C C . VAL A 1 87 ? 4.324 -1.635 -29.094 1 29.95 87 VAL A C 1
ATOM 711 O O . VAL A 1 87 ? 4.668 -2.648 -28.484 1 29.95 87 VAL A O 1
ATOM 714 N N . ALA A 1 88 ? 4.508 -0.569 -28.391 1 31.38 88 ALA A N 1
ATOM 715 C CA . ALA A 1 88 ? 4.184 -0.562 -26.953 1 31.38 88 ALA A CA 1
ATOM 716 C C . ALA A 1 88 ? 2.705 -0.858 -26.734 1 31.38 88 ALA A C 1
ATOM 718 O O . ALA A 1 88 ? 1.858 -0.481 -27.547 1 31.38 88 ALA A O 1
ATOM 719 N N . GLN A 1 89 ? 2.318 -1.975 -26.156 1 29.14 89 GLN A N 1
ATOM 720 C CA . GLN A 1 89 ? 0.997 -2.496 -25.828 1 29.14 89 GLN A CA 1
ATOM 721 C C . GLN A 1 89 ? 0.257 -1.555 -24.891 1 29.14 89 GLN A C 1
ATOM 723 O O . GLN A 1 89 ? 0.838 -1.052 -23.922 1 29.14 89 GLN A O 1
ATOM 728 N N . LEU A 1 90 ? -0.751 -0.845 -25.453 1 30.02 90 LEU A N 1
ATOM 729 C CA . LEU A 1 90 ? -1.674 -0.021 -24.688 1 30.02 90 LEU A CA 1
ATOM 730 C C . LEU A 1 90 ? -2.625 -0.889 -23.875 1 30.02 90 LEU A C 1
ATOM 732 O O . LEU A 1 90 ? -3.246 -1.811 -24.406 1 30.02 90 LEU A O 1
ATOM 736 N N . LEU A 1 91 ? -2.502 -1.146 -22.672 1 28.03 91 LEU A N 1
ATOM 737 C CA . LEU A 1 91 ? -3.428 -1.933 -21.875 1 28.03 91 LEU A CA 1
ATOM 738 C C . LEU A 1 91 ? -4.48 -1.038 -21.219 1 28.03 91 LEU A C 1
ATOM 740 O O . LEU A 1 91 ? -4.152 0.005 -20.656 1 28.03 91 LEU A O 1
ATOM 744 N N . PHE A 1 92 ? -5.727 -1.001 -21.828 1 27.45 92 PHE A N 1
ATOM 745 C CA . PHE A 1 92 ? -6.883 -0.406 -21.172 1 27.45 92 PHE A CA 1
ATOM 746 C C . PHE A 1 92 ? -7.453 -1.352 -20.125 1 27.45 92 PHE A C 1
ATOM 748 O O . PHE A 1 92 ? -7.621 -2.545 -20.375 1 27.45 92 PHE A O 1
ATOM 755 N N . GLU A 1 93 ? -7.273 -1.229 -18.844 1 30.41 93 GLU A N 1
ATOM 756 C CA . GLU A 1 93 ? -7.902 -2.062 -17.828 1 30.41 93 GLU A CA 1
ATOM 757 C C . GLU A 1 93 ? -9.211 -1.445 -17.344 1 30.41 93 GLU A C 1
ATOM 759 O O . GLU A 1 93 ? -9.266 -0.25 -17.047 1 30.41 93 GLU A O 1
ATOM 764 N N . GLU A 1 94 ? -10.352 -1.924 -17.875 1 30.84 94 GLU A N 1
ATOM 765 C CA . GLU A 1 94 ? -11.602 -1.578 -17.203 1 30.84 94 GLU A CA 1
ATOM 766 C C . GLU A 1 94 ? -11.531 -1.884 -15.711 1 30.84 94 GLU A C 1
ATOM 768 O O . GLU A 1 94 ? -11.219 -3.008 -15.312 1 30.84 94 GLU A O 1
ATOM 773 N N . LEU A 1 95 ? -11.383 -0.881 -14.883 1 31.14 95 LEU A N 1
ATOM 774 C CA . LEU A 1 95 ? -11.375 -1.103 -13.438 1 31.14 95 LEU A CA 1
ATOM 775 C C . LEU A 1 95 ? -12.711 -1.658 -12.961 1 31.14 95 LEU A C 1
ATOM 777 O O . LEU A 1 95 ? -13.719 -0.954 -12.984 1 31.14 95 LEU A O 1
ATOM 781 N N . ASN A 1 96 ? -13.195 -2.697 -13.477 1 34.97 96 ASN A N 1
ATOM 782 C CA . ASN A 1 96 ? -14.227 -3.248 -12.609 1 34.97 96 ASN A CA 1
ATOM 783 C C . ASN A 1 96 ? -13.852 -3.096 -11.133 1 34.97 96 ASN A C 1
ATOM 785 O O . ASN A 1 96 ? -12.672 -3.109 -10.781 1 34.97 96 ASN A O 1
ATOM 789 N N . THR A 1 97 ? -14.75 -2.424 -10.453 1 41.53 97 THR A N 1
ATOM 790 C CA . THR A 1 97 ? -14.469 -2.268 -9.031 1 41.53 97 THR A CA 1
ATOM 791 C C . THR A 1 97 ? -13.875 -3.547 -8.453 1 41.53 97 THR A C 1
ATOM 793 O O . THR A 1 97 ? -14.57 -4.555 -8.312 1 41.53 97 THR A O 1
ATOM 796 N N . PRO A 1 98 ? -12.656 -3.693 -8.742 1 53.5 98 PRO A N 1
ATOM 797 C CA . PRO A 1 98 ? -12.016 -4.891 -8.195 1 53.5 98 PRO A CA 1
ATOM 798 C C . PRO A 1 98 ? -12.289 -5.078 -6.703 1 53.5 98 PRO A C 1
ATOM 800 O O . PRO A 1 98 ? -12.523 -4.102 -5.984 1 53.5 98 PRO A O 1
ATOM 803 N N . LYS A 1 99 ? -12.805 -6.336 -6.352 1 67.44 99 LYS A N 1
ATOM 804 C CA . LYS A 1 99 ? -12.867 -6.695 -4.938 1 67.44 99 LYS A CA 1
ATOM 805 C C . LYS A 1 99 ? -11.609 -6.234 -4.203 1 67.44 99 LYS A C 1
ATOM 807 O O . LYS A 1 99 ? -11.68 -5.82 -3.043 1 67.44 99 LYS A O 1
ATOM 812 N N . LEU A 1 100 ? -10.555 -6.195 -5.031 1 79 100 LEU A N 1
ATOM 813 C CA . LEU A 1 100 ? -9.297 -5.715 -4.477 1 79 100 LEU A CA 1
ATOM 814 C C . LEU A 1 100 ? -8.852 -4.434 -5.172 1 79 100 LEU A C 1
ATOM 816 O O . LEU A 1 100 ? -9 -4.297 -6.387 1 79 100 LEU A O 1
ATOM 820 N N . HIS A 1 101 ? -8.438 -3.441 -4.43 1 81.44 101 HIS A N 1
ATOM 821 C CA . HIS A 1 101 ? -7.941 -2.178 -4.961 1 81.44 101 HIS A CA 1
ATOM 822 C C . HIS A 1 101 ? -6.484 -1.951 -4.57 1 81.44 101 HIS A C 1
ATOM 824 O O . HIS A 1 101 ? -6.078 -2.281 -3.455 1 81.44 101 HIS A O 1
ATOM 830 N N . PRO A 1 102 ? -5.816 -1.501 -5.625 1 83.19 102 PRO A N 1
ATOM 831 C CA . PRO A 1 102 ? -4.445 -1.135 -5.254 1 83.19 102 PRO A CA 1
ATOM 832 C C . PRO A 1 102 ? -4.391 0.08 -4.332 1 83.19 102 PRO A C 1
ATOM 834 O O . PRO A 1 102 ? -5.07 1.08 -4.578 1 83.19 102 PRO A O 1
ATOM 837 N N . ARG A 1 103 ? -3.678 -0.024 -3.242 1 87.62 103 ARG A N 1
ATOM 838 C CA . ARG A 1 103 ? -3.465 1.061 -2.291 1 87.62 103 ARG A CA 1
ATOM 839 C C . ARG A 1 103 ? -1.993 1.167 -1.904 1 87.62 103 ARG A C 1
ATOM 841 O O . ARG A 1 103 ? -1.34 0.156 -1.642 1 87.62 103 ARG A O 1
ATOM 848 N N . THR A 1 104 ? -1.546 2.422 -1.917 1 86.25 104 THR A N 1
ATOM 849 C CA . THR A 1 104 ? -0.151 2.656 -1.562 1 86.25 104 THR A CA 1
ATOM 850 C C . THR A 1 104 ? -0.045 3.281 -0.173 1 86.25 104 THR A C 1
ATOM 852 O O . THR A 1 104 ? -0.791 4.207 0.156 1 86.25 104 THR A O 1
ATOM 855 N N . PHE A 1 105 ? 0.855 2.764 0.648 1 91.06 105 PHE A N 1
ATOM 856 C CA . PHE A 1 105 ? 1.14 3.289 1.978 1 91.06 105 PHE A CA 1
ATOM 857 C C . PHE A 1 105 ? 2.637 3.512 2.162 1 91.06 105 PHE A C 1
ATOM 859 O O . PHE A 1 105 ? 3.453 2.805 1.569 1 91.06 105 PHE A O 1
ATOM 866 N N . GLN A 1 106 ? 2.932 4.57 2.906 1 87.5 106 GLN A N 1
ATOM 867 C CA . GLN A 1 106 ? 4.301 4.715 3.389 1 87.5 106 GLN A CA 1
ATOM 868 C C . GLN A 1 106 ? 4.543 3.859 4.629 1 87.5 106 GLN A C 1
ATOM 870 O O . GLN A 1 106 ? 3.941 4.094 5.68 1 87.5 106 GLN A O 1
ATOM 875 N N . LEU A 1 107 ? 5.445 2.875 4.441 1 89.69 107 LEU A N 1
ATOM 876 C CA . LEU A 1 107 ? 5.59 1.896 5.512 1 89.69 107 LEU A CA 1
ATOM 877 C C . LEU A 1 107 ? 7.051 1.734 5.91 1 89.69 107 LEU A C 1
ATOM 879 O O . LEU A 1 107 ? 7.938 1.754 5.055 1 89.69 107 LEU A O 1
ATOM 883 N N . SER A 1 108 ? 7.277 1.555 7.234 1 87.44 108 SER A N 1
ATOM 884 C CA . SER A 1 108 ? 8.562 1.05 7.707 1 87.44 108 SER A CA 1
ATOM 885 C C . SER A 1 108 ? 8.719 -0.436 7.406 1 87.44 108 SER A C 1
ATOM 887 O O . SER A 1 108 ? 7.742 -1.111 7.066 1 87.44 108 SER A O 1
ATOM 889 N N . PRO A 1 109 ? 9.945 -0.961 7.516 1 83.19 109 PRO A N 1
ATOM 890 C CA . PRO A 1 109 ? 10.125 -2.4 7.305 1 83.19 109 PRO A CA 1
ATOM 891 C C . PRO A 1 109 ? 9.258 -3.246 8.227 1 83.19 109 PRO A C 1
ATOM 893 O O . PRO A 1 109 ? 8.695 -4.258 7.805 1 83.19 109 PRO A O 1
ATOM 896 N N . ASN A 1 110 ? 9.141 -2.789 9.469 1 89.81 110 ASN A N 1
ATOM 897 C CA . ASN A 1 110 ? 8.281 -3.498 10.414 1 89.81 110 ASN A CA 1
ATOM 898 C C . ASN A 1 110 ? 6.82 -3.461 9.977 1 89.81 110 ASN A C 1
ATOM 900 O O . ASN A 1 110 ? 6.129 -4.477 10.039 1 89.81 110 ASN A O 1
ATOM 904 N N . GLN A 1 111 ? 6.363 -2.328 9.609 1 92.94 111 GLN A N 1
ATOM 905 C CA . GLN A 1 111 ? 4.977 -2.18 9.172 1 92.94 111 GLN A CA 1
ATOM 906 C C . GLN A 1 111 ? 4.707 -2.982 7.906 1 92.94 111 GLN A C 1
ATOM 908 O O . GLN A 1 111 ? 3.625 -3.547 7.742 1 92.94 111 GLN A O 1
ATOM 913 N N . GLU A 1 112 ? 5.695 -2.992 7.012 1 92.12 112 GLU A N 1
ATOM 914 C CA . GLU A 1 112 ? 5.578 -3.824 5.82 1 92.12 112 GLU A CA 1
ATOM 915 C C . GLU A 1 112 ? 5.367 -5.289 6.188 1 92.12 112 GLU A C 1
ATOM 917 O O . GLU A 1 112 ? 4.48 -5.949 5.641 1 92.12 112 GLU A O 1
ATOM 922 N N . PHE A 1 113 ? 6.16 -5.746 7.086 1 91.81 113 PHE A N 1
ATOM 923 C CA . PHE A 1 113 ? 6.043 -7.113 7.57 1 91.81 113 PHE A CA 1
ATOM 924 C C . PHE A 1 113 ? 4.668 -7.352 8.18 1 91.81 113 PHE A C 1
ATOM 926 O O . PHE A 1 113 ? 4.074 -8.414 7.996 1 91.81 113 PHE A O 1
ATOM 933 N N . GLN A 1 114 ? 4.168 -6.414 8.914 1 92.25 114 GLN A N 1
ATOM 934 C CA . GLN A 1 114 ? 2.865 -6.555 9.555 1 92.25 114 GLN A CA 1
ATOM 935 C C . GLN A 1 114 ? 1.747 -6.629 8.523 1 92.25 114 GLN A C 1
ATOM 937 O O . GLN A 1 114 ? 0.81 -7.418 8.672 1 92.25 114 GLN A O 1
ATOM 942 N N . VAL A 1 115 ? 1.838 -5.797 7.492 1 95.81 115 VAL A N 1
ATOM 943 C CA . VAL A 1 115 ? 0.816 -5.84 6.453 1 95.81 115 VAL A CA 1
ATOM 944 C C . VAL A 1 115 ? 0.799 -7.223 5.805 1 95.81 115 VAL A C 1
ATOM 946 O O . VAL A 1 115 ? -0.267 -7.816 5.621 1 95.81 115 VAL A O 1
ATOM 949 N N . ILE A 1 116 ? 1.946 -7.758 5.504 1 95 116 ILE A N 1
ATOM 950 C CA . ILE A 1 116 ? 2.068 -9.031 4.797 1 95 116 ILE A CA 1
ATOM 951 C C . ILE A 1 116 ? 1.591 -10.164 5.695 1 95 116 ILE A C 1
ATOM 953 O O . ILE A 1 116 ? 0.761 -10.984 5.289 1 95 116 ILE A O 1
ATOM 957 N N . SER A 1 117 ? 2.025 -10.203 6.938 1 91.94 117 SER A N 1
ATOM 958 C CA . SER A 1 117 ? 1.806 -11.344 7.82 1 91.94 117 SER A CA 1
ATOM 959 C C . SER A 1 117 ? 0.442 -11.266 8.5 1 91.94 117 SER A C 1
ATOM 961 O O . SER A 1 117 ? -0.258 -12.273 8.617 1 91.94 117 SER A O 1
ATOM 963 N N . GLN A 1 118 ? 0.028 -10.023 8.883 1 91.94 118 GLN A N 1
ATOM 964 C CA . GLN A 1 118 ? -1.157 -9.906 9.727 1 91.94 118 GLN A CA 1
ATOM 965 C C . GLN A 1 118 ? -2.389 -9.547 8.898 1 91.94 118 GLN A C 1
ATOM 967 O O . GLN A 1 118 ? -3.512 -9.906 9.258 1 91.94 118 GLN A O 1
ATOM 972 N N . VAL A 1 119 ? -2.146 -8.82 7.863 1 95 119 VAL A N 1
ATOM 973 C CA . VAL A 1 119 ? -3.309 -8.367 7.105 1 95 119 VAL A CA 1
ATOM 974 C C . VAL A 1 119 ? -3.529 -9.289 5.906 1 95 119 VAL A C 1
ATOM 976 O O . VAL A 1 119 ? -4.594 -9.891 5.77 1 95 119 VAL A O 1
ATOM 979 N N . LEU A 1 120 ? -2.514 -9.484 5.07 1 95.56 120 LEU A N 1
ATOM 980 C CA . LEU A 1 120 ? -2.67 -10.266 3.846 1 95.56 120 LEU A CA 1
ATOM 981 C C . LEU A 1 120 ? -2.783 -11.75 4.16 1 95.56 120 LEU A C 1
ATOM 983 O O . LEU A 1 120 ? -3.607 -12.453 3.57 1 95.56 120 LEU A O 1
ATOM 987 N N . CYS A 1 121 ? -1.972 -12.25 5.066 1 93.88 121 CYS A N 1
ATOM 988 C CA . CYS A 1 121 ? -2.02 -13.656 5.441 1 93.88 121 CYS A CA 1
ATOM 989 C C . CYS A 1 121 ? -2.936 -13.875 6.637 1 93.88 121 CYS A C 1
ATOM 991 O O . CYS A 1 121 ? -3.146 -15.008 7.066 1 93.88 121 CYS A O 1
ATOM 993 N N . GLU A 1 122 ? -3.389 -12.75 7.23 1 91.25 122 GLU A N 1
ATOM 994 C CA . GLU A 1 122 ? -4.336 -12.766 8.344 1 91.25 122 GLU A CA 1
ATOM 995 C C . GLU A 1 122 ? -3.797 -13.57 9.516 1 91.25 122 GLU A C 1
ATOM 997 O O . GLU A 1 122 ? -4.531 -14.352 10.133 1 91.25 122 GLU A O 1
ATOM 1002 N N . GLY A 1 123 ? -2.553 -13.547 9.664 1 88.38 123 GLY A N 1
ATOM 1003 C CA . GLY A 1 123 ? -1.929 -14.211 10.797 1 88.38 123 GLY A CA 1
ATOM 1004 C C . GLY A 1 123 ? -1.646 -15.68 10.547 1 88.38 123 GLY A C 1
ATOM 1005 O O . GLY A 1 123 ? -1.028 -16.359 11.375 1 88.38 123 GLY A O 1
ATOM 1006 N N . LEU A 1 124 ? -2.125 -16.328 9.5 1 90.94 124 LEU A N 1
ATOM 1007 C CA . LEU A 1 124 ? -1.82 -17.703 9.133 1 90.94 124 LEU A CA 1
ATOM 1008 C C . LEU A 1 124 ? -0.395 -17.828 8.609 1 90.94 124 LEU A C 1
ATOM 1010 O O . LEU A 1 124 ? 0.167 -16.859 8.094 1 90.94 124 LEU A O 1
ATOM 1014 N N . PRO A 1 125 ? 0.169 -19.016 8.711 1 91.81 125 PRO A N 1
ATOM 1015 C CA . PRO A 1 125 ? 1.531 -19.188 8.203 1 91.81 125 PRO A CA 1
ATOM 1016 C C . PRO A 1 125 ? 1.618 -19.031 6.684 1 91.81 125 PRO A C 1
ATOM 1018 O O . PRO A 1 125 ? 0.841 -19.641 5.949 1 91.81 125 PRO A O 1
ATOM 1021 N N . CYS A 1 126 ? 2.52 -18.219 6.262 1 96 126 CYS A N 1
ATOM 1022 C CA . C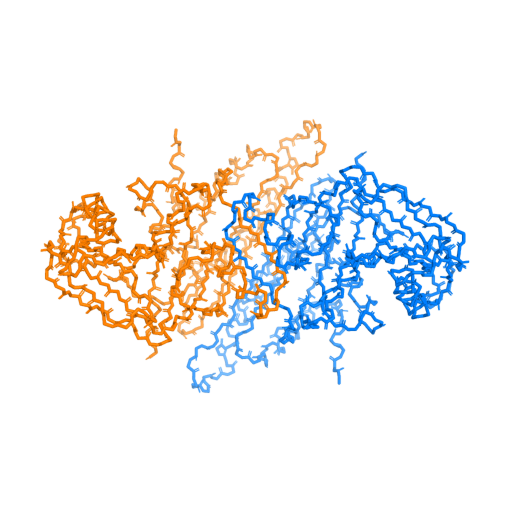YS A 1 126 ? 2.844 -17.969 4.863 1 96 126 CYS A CA 1
ATOM 1023 C C . CYS A 1 126 ? 4.352 -17.953 4.645 1 96 126 CYS A C 1
ATOM 1025 O O . CYS A 1 126 ? 5.117 -17.703 5.578 1 96 126 CYS A O 1
ATOM 1027 N N . PRO A 1 127 ? 4.734 -18.312 3.434 1 96.75 127 PRO A N 1
ATOM 1028 C CA . PRO A 1 127 ? 6.16 -18.109 3.164 1 96.75 127 PRO A CA 1
ATOM 1029 C C . PRO A 1 127 ? 6.605 -16.672 3.367 1 96.75 127 PRO A C 1
ATOM 1031 O O . PRO A 1 127 ? 5.879 -15.734 3.008 1 96.75 127 PRO A O 1
ATOM 1034 N N . GLU A 1 128 ? 7.758 -16.531 3.932 1 94.19 128 GLU A N 1
ATOM 1035 C CA . GLU A 1 128 ? 8.266 -15.188 4.203 1 94.19 128 GLU A CA 1
ATOM 1036 C C . GLU A 1 128 ? 8.977 -14.609 2.984 1 94.19 128 GLU A C 1
ATOM 1038 O O . GLU A 1 128 ? 9.695 -15.32 2.281 1 94.19 128 GLU A O 1
ATOM 1043 N N . TYR A 1 129 ? 8.766 -13.32 2.752 1 96.19 129 TYR A N 1
ATOM 1044 C CA . TYR A 1 129 ? 9.453 -12.656 1.649 1 96.19 129 TYR A CA 1
ATOM 1045 C C . TYR A 1 129 ? 9.695 -11.188 1.965 1 96.19 129 TYR A C 1
ATOM 1047 O O . TYR A 1 129 ? 9.102 -10.641 2.902 1 96.19 129 TYR A O 1
ATOM 1055 N N . THR A 1 130 ? 10.602 -10.594 1.258 1 91.69 130 THR A N 1
ATOM 1056 C CA . THR A 1 130 ? 10.836 -9.156 1.271 1 91.69 130 THR A CA 1
ATOM 1057 C C . THR A 1 130 ? 10.492 -8.531 -0.08 1 91.69 130 THR A C 1
ATOM 1059 O O . THR A 1 130 ? 10.727 -9.141 -1.126 1 91.69 130 THR A O 1
ATOM 1062 N N . ILE A 1 131 ? 9.891 -7.426 -0.021 1 91.44 131 ILE A N 1
ATOM 1063 C CA . ILE A 1 131 ? 9.578 -6.703 -1.251 1 91.44 131 ILE A CA 1
ATOM 1064 C C . ILE A 1 131 ? 10.805 -5.93 -1.72 1 91.44 131 ILE A C 1
ATOM 1066 O O . ILE A 1 131 ? 11.344 -5.098 -0.984 1 91.44 131 ILE A O 1
ATOM 1070 N N . LEU A 1 132 ? 11.219 -6.215 -2.865 1 85.62 132 LEU A N 1
ATOM 1071 C CA . LEU A 1 132 ? 12.414 -5.566 -3.395 1 85.62 132 LEU A CA 1
ATOM 1072 C C . LEU A 1 132 ? 12.055 -4.281 -4.137 1 85.62 132 LEU A C 1
ATOM 1074 O O . LEU A 1 132 ? 12.727 -3.26 -3.977 1 85.62 132 LEU A O 1
ATOM 1078 N N . GLN A 1 133 ? 10.977 -4.406 -4.895 1 81.5 133 GLN A N 1
ATOM 1079 C CA . GLN A 1 133 ? 10.625 -3.27 -5.738 1 81.5 133 GLN A CA 1
ATOM 1080 C C . GLN A 1 133 ? 9.188 -3.385 -6.242 1 81.5 133 GLN A C 1
ATOM 1082 O O . GLN A 1 133 ? 8.727 -4.477 -6.582 1 81.5 133 GLN A O 1
ATOM 1087 N N . ASP A 1 134 ? 8.547 -2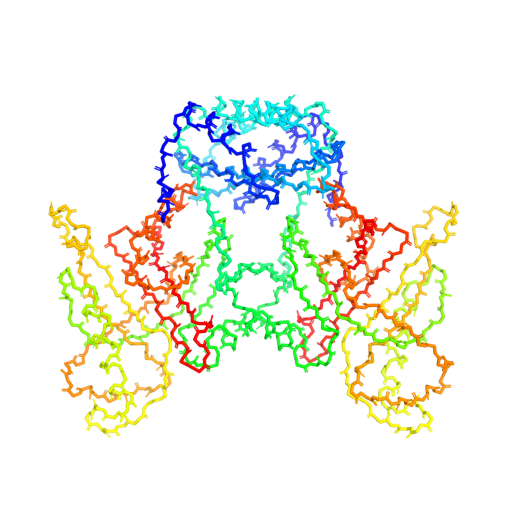.26 -6.242 1 78.5 134 ASP A N 1
ATOM 1088 C CA . ASP A 1 134 ? 7.262 -2.16 -6.926 1 78.5 134 ASP A CA 1
ATOM 1089 C C . ASP A 1 134 ? 7.43 -1.594 -8.336 1 78.5 134 ASP A C 1
ATOM 1091 O O . ASP A 1 134 ? 8.055 -0.544 -8.516 1 78.5 134 ASP A O 1
ATOM 1095 N N . HIS A 1 135 ? 6.91 -2.324 -9.273 1 73.94 135 HIS A N 1
ATOM 1096 C CA . HIS A 1 135 ? 6.98 -1.898 -10.664 1 73.94 135 HIS A CA 1
ATOM 1097 C C . HIS A 1 135 ? 5.637 -1.353 -11.141 1 73.94 135 HIS A C 1
ATOM 1099 O O . HIS A 1 135 ? 4.617 -1.535 -10.477 1 73.94 135 HIS A O 1
ATOM 1105 N N . PRO A 1 136 ? 5.762 -0.703 -12.242 1 67.31 136 PRO A N 1
ATOM 1106 C CA . PRO A 1 136 ? 4.484 -0.309 -12.836 1 67.31 136 PRO A CA 1
ATOM 1107 C C . PRO A 1 136 ? 3.561 -1.498 -13.094 1 67.31 136 PRO A C 1
ATOM 1109 O O . PRO A 1 136 ? 4.012 -2.645 -13.102 1 67.31 136 PRO A O 1
ATOM 1112 N N . TYR A 1 137 ? 2.248 -1.204 -13.195 1 73.19 137 TYR A N 1
ATOM 1113 C CA . TYR A 1 137 ? 1.214 -2.201 -13.445 1 73.19 137 TYR A CA 1
ATOM 1114 C C . TYR A 1 137 ? 1.001 -3.094 -12.234 1 73.19 137 TYR A C 1
ATOM 1116 O O . TYR A 1 137 ? 0.621 -4.258 -12.367 1 73.19 137 TYR A O 1
ATOM 1124 N N . PHE A 1 138 ? 1.428 -2.57 -11.148 1 80.75 138 PHE A N 1
ATOM 1125 C CA . PHE A 1 138 ? 1.213 -3.207 -9.859 1 80.75 138 PHE A CA 1
ATOM 1126 C C . PHE A 1 138 ? 1.947 -4.539 -9.781 1 80.75 138 PHE A C 1
ATOM 1128 O O . PHE A 1 138 ? 1.451 -5.492 -9.18 1 80.75 138 PHE A O 1
ATOM 1135 N N . ILE A 1 139 ? 3.02 -4.586 -10.5 1 87.38 139 ILE A N 1
ATOM 1136 C CA . ILE A 1 139 ? 3.898 -5.746 -10.398 1 87.38 139 ILE A CA 1
ATOM 1137 C C . ILE A 1 139 ? 4.852 -5.57 -9.219 1 87.38 139 ILE A C 1
ATOM 1139 O O . ILE A 1 139 ? 5.492 -4.523 -9.078 1 87.38 139 ILE A O 1
ATOM 1143 N N . GLN A 1 140 ? 4.898 -6.52 -8.391 1 92.19 140 GLN A N 1
ATOM 1144 C CA . GLN A 1 140 ? 5.797 -6.473 -7.242 1 92.19 140 GLN A CA 1
ATOM 1145 C C . GLN A 1 140 ? 6.941 -7.469 -7.395 1 92.19 140 GLN A C 1
ATOM 1147 O O . GLN A 1 140 ? 6.723 -8.617 -7.789 1 92.19 140 GLN A O 1
ATOM 1152 N N . GLN A 1 141 ? 8.086 -7.023 -7.172 1 90.81 141 GLN A N 1
ATOM 1153 C CA . GLN A 1 141 ? 9.242 -7.914 -7.133 1 90.81 141 GLN A CA 1
ATOM 1154 C C . GLN A 1 141 ? 9.57 -8.32 -5.699 1 90.81 141 GLN A C 1
ATOM 1156 O O . GLN A 1 141 ? 9.758 -7.465 -4.832 1 90.81 141 GLN A O 1
ATOM 1161 N N . ARG A 1 142 ? 9.617 -9.633 -5.516 1 96.19 142 ARG A N 1
ATOM 1162 C CA . ARG A 1 142 ? 9.844 -10.156 -4.172 1 96.19 142 ARG A CA 1
ATOM 1163 C C . ARG A 1 142 ? 11.07 -11.07 -4.141 1 96.19 142 ARG A C 1
ATOM 1165 O O . ARG A 1 142 ? 11.469 -11.617 -5.172 1 96.19 142 ARG A O 1
ATOM 1172 N N . SER A 1 143 ? 11.672 -11.133 -2.996 1 94.62 143 SER A N 1
ATOM 1173 C CA . SER A 1 143 ? 12.648 -12.164 -2.648 1 94.62 143 SER A CA 1
ATOM 1174 C C . SER A 1 143 ? 12.133 -13.055 -1.521 1 94.62 143 SER A C 1
ATOM 1176 O O . SER A 1 143 ? 11.977 -12.594 -0.387 1 94.62 143 SER A O 1
ATOM 1178 N N . TYR A 1 144 ? 11.938 -14.305 -1.834 1 97.12 144 TYR A N 1
ATOM 1179 C CA . TYR A 1 144 ? 11.422 -15.242 -0.841 1 97.12 144 TYR A CA 1
ATOM 1180 C C . TYR A 1 144 ? 12.562 -15.906 -0.073 1 97.12 144 TYR A C 1
ATOM 1182 O O . TYR A 1 144 ? 13.602 -16.234 -0.654 1 97.12 144 TYR A O 1
ATOM 1190 N N . GLN A 1 145 ? 12.328 -16.078 1.17 1 95.5 145 GLN A N 1
ATOM 1191 C CA . GLN A 1 145 ? 13.18 -16.984 1.939 1 95.5 145 GLN A CA 1
ATOM 1192 C C . GLN A 1 145 ? 12.906 -18.438 1.578 1 95.5 145 GLN A C 1
ATOM 1194 O O . GLN A 1 145 ? 11.867 -18.766 1 1 95.5 145 GLN A O 1
ATOM 1199 N N . ALA A 1 146 ? 13.836 -19.203 1.925 1 96.19 146 ALA A N 1
ATOM 1200 C CA . ALA A 1 146 ? 13.656 -20.625 1.645 1 96.19 146 ALA A CA 1
ATOM 1201 C C . ALA A 1 146 ? 12.398 -21.172 2.32 1 96.19 146 ALA A C 1
ATOM 1203 O O . ALA A 1 146 ? 12.102 -20.812 3.463 1 96.19 146 ALA A O 1
ATOM 1204 N N . PHE A 1 147 ? 11.688 -22 1.578 1 96.06 147 PHE A N 1
ATOM 1205 C CA . PHE A 1 147 ? 10.523 -22.641 2.164 1 96.06 147 PHE A CA 1
ATOM 1206 C C . PHE A 1 147 ? 10.25 -23.984 1.498 1 96.06 147 PHE A C 1
ATOM 1208 O O . PHE A 1 147 ? 10.812 -24.281 0.441 1 96.06 147 PHE A O 1
ATOM 1215 N N . THR A 1 148 ? 9.43 -24.75 2.139 1 94.38 148 THR A N 1
ATOM 1216 C CA . THR A 1 148 ? 9.148 -26.109 1.693 1 94.38 148 THR A CA 1
ATOM 1217 C C . THR A 1 148 ? 7.664 -26.281 1.398 1 94.38 148 THR A C 1
ATOM 1219 O O . THR A 1 148 ? 6.812 -25.734 2.1 1 94.38 148 THR A O 1
ATOM 1222 N N . VAL A 1 149 ? 7.426 -27.094 0.357 1 94.94 149 VAL A N 1
ATOM 1223 C CA . VAL A 1 149 ? 6.043 -27.438 0.047 1 94.94 149 VAL A CA 1
ATOM 1224 C C . VAL A 1 149 ? 5.914 -28.953 -0.069 1 94.94 149 VAL A C 1
ATOM 1226 O O . VAL A 1 149 ? 6.887 -29.656 -0.38 1 94.94 149 VAL A O 1
ATOM 1229 N N . LEU A 1 150 ? 4.766 -29.422 0.194 1 92.75 150 LEU A N 1
ATOM 1230 C CA . LEU A 1 150 ? 4.406 -30.828 0.019 1 92.75 150 LEU A CA 1
ATOM 1231 C C . LEU A 1 150 ? 3.545 -31.016 -1.228 1 92.75 150 LEU A C 1
ATOM 1233 O O . LEU A 1 150 ? 2.498 -30.391 -1.366 1 92.75 150 LEU A O 1
ATOM 1237 N N . ARG A 1 151 ? 3.979 -31.906 -2.074 1 93.44 151 ARG A N 1
ATOM 1238 C CA . ARG A 1 151 ? 3.23 -32.188 -3.295 1 93.44 151 ARG A CA 1
ATOM 1239 C C . ARG A 1 151 ? 1.958 -32.969 -2.986 1 93.44 151 ARG A C 1
ATOM 1241 O O . ARG A 1 151 ? 2.016 -34.031 -2.387 1 93.44 151 ARG A O 1
ATOM 1248 N N . LEU A 1 152 ? 0.896 -32.406 -3.492 1 92.19 152 LEU A N 1
ATOM 1249 C CA . LEU A 1 152 ? -0.396 -33.031 -3.217 1 92.19 152 LEU A CA 1
ATOM 1250 C C . LEU A 1 152 ? -0.875 -33.844 -4.414 1 92.19 152 LEU A C 1
ATOM 1252 O O . LEU A 1 152 ? -1.629 -34.812 -4.25 1 92.19 152 LEU A O 1
ATOM 1256 N N . THR A 1 153 ? -0.529 -33.344 -5.531 1 90.56 153 THR A N 1
ATOM 1257 C CA . THR A 1 153 ? -0.95 -34.031 -6.75 1 90.56 153 THR A CA 1
ATOM 1258 C C . THR A 1 153 ? 0.222 -34.188 -7.715 1 90.56 153 THR A C 1
ATOM 1260 O O . THR A 1 153 ? 1.104 -33.344 -7.773 1 90.56 153 THR A O 1
ATOM 1263 N N . GLY A 1 154 ? 0.204 -35.344 -8.477 1 87.12 154 GLY A N 1
ATOM 1264 C CA . GLY A 1 154 ? 1.143 -35.438 -9.578 1 87.12 154 GLY A CA 1
ATOM 1265 C C . GLY A 1 154 ? 0.843 -34.5 -10.711 1 87.12 154 GLY A C 1
ATOM 1266 O O . GLY A 1 154 ? -0.281 -34 -10.836 1 87.12 154 GLY A O 1
ATOM 1267 N N . PRO A 1 155 ? 1.898 -34.219 -11.469 1 89.44 155 PRO A N 1
ATOM 1268 C CA . PRO A 1 155 ? 1.664 -33.344 -12.602 1 89.44 155 PRO A CA 1
ATOM 1269 C C . PRO A 1 155 ? 0.748 -33.938 -13.656 1 89.44 155 PRO A C 1
ATOM 1271 O O . PRO A 1 155 ? 0.904 -35.125 -14.016 1 89.44 155 PRO A O 1
ATOM 1274 N N . LEU A 1 156 ? -0.254 -33.281 -14.016 1 90.94 156 LEU A N 1
ATOM 1275 C CA . LEU A 1 156 ? -1.156 -33.688 -15.086 1 90.94 156 LEU A CA 1
ATOM 1276 C C . LEU A 1 156 ? -1.272 -32.625 -16.156 1 90.94 156 LEU A C 1
ATOM 1278 O O . LEU A 1 156 ? -1.186 -31.422 -15.859 1 90.94 156 LEU A O 1
ATOM 1282 N N . ILE A 1 157 ? -1.536 -33.094 -17.328 1 88.06 157 ILE A N 1
ATOM 1283 C CA . ILE A 1 157 ? -1.666 -32.219 -18.469 1 88.06 157 ILE A CA 1
ATOM 1284 C C . ILE A 1 157 ? -3.139 -31.875 -18.688 1 88.06 157 ILE A C 1
ATOM 1286 O O . ILE A 1 157 ? -4.004 -32.75 -18.578 1 88.06 157 ILE A O 1
ATOM 1290 N N . CYS A 1 158 ? -3.393 -30.703 -18.969 1 84.31 158 CYS A N 1
ATOM 1291 C CA . CYS A 1 158 ? -4.684 -30.188 -19.422 1 84.31 158 CYS A CA 1
ATOM 1292 C C . CYS A 1 158 ? -5.738 -30.312 -18.328 1 84.31 158 CYS A C 1
ATOM 1294 O O . CYS A 1 158 ? -6.93 -30.406 -18.625 1 84.31 158 CYS A O 1
ATOM 1296 N N . LYS A 1 159 ? -5.402 -30.391 -17.141 1 86.75 159 LYS A N 1
ATOM 1297 C CA . LYS A 1 159 ? -6.367 -30.656 -16.078 1 86.75 159 LYS A CA 1
ATOM 1298 C C . LYS A 1 159 ? -6.219 -29.656 -14.945 1 86.75 159 LYS A C 1
ATOM 1300 O O . LYS A 1 159 ? -6.133 -30.047 -13.773 1 86.75 159 LYS A O 1
ATOM 1305 N N . PHE A 1 160 ? -6.285 -28.484 -15.289 1 90.12 160 PHE A N 1
ATOM 1306 C CA . PHE A 1 160 ? -6.074 -27.453 -14.273 1 90.12 160 PHE A CA 1
ATOM 1307 C C . PHE A 1 160 ? -7.164 -27.516 -13.211 1 90.12 160 PHE A C 1
ATOM 1309 O O . PHE A 1 160 ? -6.871 -27.547 -12.016 1 90.12 160 PHE A O 1
ATOM 1316 N N . LYS A 1 161 ? -8.414 -27.484 -13.641 1 87.94 161 LYS A N 1
ATOM 1317 C CA . LYS A 1 161 ? -9.531 -27.469 -12.711 1 87.94 161 LYS A CA 1
ATOM 1318 C C . LYS A 1 161 ? -9.492 -28.688 -11.781 1 87.94 161 LYS A C 1
ATOM 1320 O O . LYS A 1 161 ? -9.758 -28.562 -10.578 1 87.94 161 LYS A O 1
ATOM 1325 N N . TYR A 1 162 ? -9.234 -29.734 -12.375 1 92.5 162 TYR A N 1
ATOM 1326 C CA . TYR A 1 162 ? -9.141 -30.953 -11.586 1 92.5 162 TYR A CA 1
ATOM 1327 C C . TYR A 1 162 ? -8.031 -30.859 -10.547 1 92.5 162 TYR A C 1
ATOM 1329 O O . TYR A 1 162 ? -8.227 -31.203 -9.375 1 92.5 162 TYR A O 1
ATOM 1337 N N . ILE A 1 163 ? -6.852 -30.422 -10.938 1 93.25 163 ILE A N 1
ATOM 1338 C CA . ILE A 1 163 ? -5.695 -30.297 -10.055 1 93.25 163 ILE A CA 1
ATOM 1339 C C . ILE A 1 163 ? -6.012 -29.328 -8.922 1 93.25 163 ILE A C 1
ATOM 1341 O O . ILE A 1 163 ? -5.66 -29.578 -7.766 1 93.25 163 ILE A O 1
ATOM 1345 N N . LEU A 1 164 ? -6.641 -28.266 -9.273 1 92.62 164 LEU A N 1
ATOM 1346 C CA . LEU A 1 164 ? -7.016 -27.266 -8.281 1 92.62 164 LEU A CA 1
ATOM 1347 C C . LEU A 1 164 ? -7.949 -27.859 -7.234 1 92.62 164 LEU A C 1
ATOM 1349 O O . LEU A 1 164 ? -7.68 -27.766 -6.031 1 92.62 164 LEU A O 1
ATOM 1353 N N . ASN A 1 165 ? -8.984 -28.5 -7.652 1 92.94 165 ASN A N 1
ATOM 1354 C CA . ASN A 1 165 ? -9.969 -29.078 -6.746 1 92.94 165 ASN A CA 1
ATOM 1355 C C . ASN A 1 165 ? -9.383 -30.219 -5.934 1 92.94 165 ASN A C 1
ATOM 1357 O O . ASN A 1 165 ? -9.641 -30.328 -4.73 1 92.94 165 ASN A O 1
ATOM 1361 N N . GLU A 1 166 ? -8.68 -31.047 -6.625 1 93.25 166 GLU A N 1
ATOM 1362 C CA . GLU A 1 166 ? -8.047 -32.188 -5.941 1 93.25 166 GLU A CA 1
ATOM 1363 C C . GLU A 1 166 ? -7.02 -31.688 -4.922 1 93.25 166 GLU A C 1
ATOM 1365 O O . GLU A 1 166 ? -6.902 -32.25 -3.832 1 93.25 166 GLU A O 1
ATOM 1370 N N . GLY A 1 167 ? -6.246 -30.703 -5.332 1 93.06 167 GLY A N 1
ATOM 1371 C CA . GLY A 1 167 ? -5.301 -30.125 -4.398 1 93.06 167 GLY A CA 1
ATOM 1372 C C . GLY A 1 167 ? -5.957 -29.578 -3.146 1 93.06 167 GLY A C 1
ATOM 1373 O O . GLY A 1 167 ? -5.516 -29.859 -2.031 1 93.06 167 GLY A O 1
ATOM 1374 N N . LYS A 1 168 ? -7.02 -28.859 -3.312 1 92.69 168 LYS A N 1
ATOM 1375 C CA . LYS A 1 168 ? -7.766 -28.312 -2.182 1 92.69 168 LYS A CA 1
ATOM 1376 C C . LYS A 1 168 ? -8.297 -29.422 -1.288 1 92.69 168 LYS A C 1
ATOM 1378 O O . LYS A 1 168 ? -8.211 -29.344 -0.061 1 92.69 168 LYS A O 1
ATOM 1383 N N . ARG A 1 169 ? -8.82 -30.359 -1.882 1 93.56 169 ARG A N 1
ATOM 1384 C CA . ARG A 1 169 ? -9.391 -31.484 -1.144 1 93.56 169 ARG A CA 1
ATOM 1385 C C . ARG A 1 169 ? -8.32 -32.219 -0.328 1 93.56 169 ARG A C 1
ATOM 1387 O O . ARG A 1 169 ? -8.5 -32.438 0.866 1 93.56 169 ARG A O 1
ATOM 1394 N N . ARG A 1 170 ? -7.273 -32.531 -0.94 1 92.44 170 ARG A N 1
ATOM 1395 C CA . ARG A 1 170 ? -6.207 -33.281 -0.275 1 92.44 170 ARG A CA 1
ATOM 1396 C C . ARG A 1 170 ? -5.57 -32.469 0.835 1 92.44 170 ARG A C 1
ATOM 1398 O O . ARG A 1 170 ? -5.219 -33 1.89 1 92.44 170 ARG A O 1
ATOM 1405 N N . MET A 1 171 ? -5.422 -31.188 0.537 1 92.44 171 MET A N 1
ATOM 1406 C CA . MET A 1 171 ? -4.902 -30.297 1.565 1 92.44 171 MET A CA 1
ATOM 1407 C C . MET A 1 171 ? -5.812 -30.281 2.789 1 92.44 171 MET A C 1
ATOM 1409 O O . MET A 1 171 ? -5.344 -30.453 3.916 1 92.44 171 MET A O 1
ATOM 1413 N N . THR A 1 172 ? -7.043 -30.109 2.572 1 92.19 172 THR A N 1
ATOM 1414 C CA . THR A 1 172 ? -8.023 -30.062 3.654 1 92.19 172 THR A CA 1
ATOM 1415 C C . THR A 1 172 ? -8.031 -31.359 4.438 1 92.19 172 THR A C 1
ATOM 1417 O O . THR A 1 172 ? -8.023 -31.359 5.668 1 92.19 172 THR A O 1
ATOM 1420 N N . ASN A 1 173 ? -8.008 -32.438 3.713 1 92.5 173 ASN A N 1
ATOM 1421 C CA . ASN A 1 173 ? -8.008 -33.75 4.363 1 92.5 173 ASN A CA 1
ATOM 1422 C C . ASN A 1 173 ? -6.742 -33.938 5.188 1 92.5 173 ASN A C 1
ATOM 1424 O O . ASN A 1 173 ? -6.809 -34.438 6.312 1 92.5 173 ASN A O 1
ATOM 1428 N N . TYR A 1 174 ? -5.684 -33.625 4.609 1 91.56 174 TYR A N 1
ATOM 1429 C CA . TYR A 1 174 ? -4.41 -33.781 5.305 1 91.56 174 TYR A CA 1
ATOM 1430 C C . TYR A 1 174 ? -4.406 -33 6.613 1 91.56 174 TYR A C 1
ATOM 1432 O O . TYR A 1 174 ? -4.016 -33.531 7.66 1 91.56 174 TYR A O 1
ATOM 1440 N N . MET A 1 175 ? -4.883 -31.797 6.555 1 91.31 175 MET A N 1
ATOM 1441 C CA . MET A 1 175 ? -4.875 -30.906 7.719 1 91.31 175 MET A CA 1
ATOM 1442 C C . MET A 1 175 ? -5.848 -31.406 8.781 1 91.31 175 MET A C 1
ATOM 1444 O O . MET A 1 175 ? -5.641 -31.172 9.977 1 91.31 175 MET A O 1
ATOM 1448 N N . LYS A 1 176 ? -6.805 -32.125 8.367 1 92.44 176 LYS A N 1
ATOM 1449 C CA . LYS A 1 176 ? -7.828 -32.625 9.281 1 92.44 176 LYS A CA 1
ATOM 1450 C C . LYS A 1 176 ? -7.449 -34 9.844 1 92.44 176 LYS A C 1
ATOM 1452 O O . LYS A 1 176 ? -8.234 -34.625 10.562 1 92.44 176 LYS A O 1
ATOM 1457 N N . GLY A 1 177 ? -6.281 -34.5 9.336 1 91.88 177 GLY A N 1
ATOM 1458 C CA . GLY A 1 177 ? -5.816 -35.719 10 1 91.88 177 GLY A CA 1
ATOM 1459 C C . GLY A 1 177 ? -5.652 -36.906 9.062 1 91.88 177 GLY A C 1
ATOM 1460 O O . GLY A 1 177 ? -5.352 -38 9.492 1 91.88 177 GLY A O 1
ATOM 1461 N N . ALA A 1 178 ? -5.84 -36.75 7.812 1 90.5 178 ALA A N 1
ATOM 1462 C CA . ALA A 1 178 ? -5.645 -37.812 6.852 1 90.5 178 ALA A CA 1
ATOM 1463 C C . ALA A 1 178 ? -4.16 -38.062 6.59 1 90.5 178 ALA A C 1
ATOM 1465 O O . ALA A 1 178 ? -3.693 -37.938 5.457 1 90.5 178 ALA A O 1
ATOM 1466 N N . ASN A 1 179 ? -3.432 -38.406 7.547 1 89.44 179 ASN A N 1
ATOM 1467 C CA . ASN A 1 179 ? -2.01 -38.719 7.527 1 89.44 179 ASN A CA 1
ATOM 1468 C C . ASN A 1 179 ? -1.687 -39.875 8.461 1 89.44 179 ASN A C 1
ATOM 1470 O O . ASN A 1 179 ? -2.557 -40.344 9.188 1 89.44 179 ASN A O 1
ATOM 1474 N N . ASN A 1 180 ? -0.505 -40.344 8.445 1 88.81 180 ASN A N 1
ATOM 1475 C CA . ASN A 1 180 ? -0.126 -41.562 9.125 1 88.81 180 ASN A CA 1
ATOM 1476 C C . ASN A 1 180 ? -0.15 -41.406 10.641 1 88.81 180 ASN A C 1
ATOM 1478 O O . ASN A 1 180 ? -0.19 -42.406 11.375 1 88.81 180 ASN A O 1
ATOM 1482 N N . ARG A 1 181 ? -0.22 -40.188 11.125 1 91.88 181 ARG A N 1
ATOM 1483 C CA . ARG A 1 181 ? -0.217 -39.938 12.562 1 91.88 181 ARG A CA 1
ATOM 1484 C C . ARG A 1 181 ? -1.545 -39.344 13.016 1 91.88 181 ARG A C 1
ATOM 1486 O O . ARG A 1 181 ? -1.69 -38.938 14.172 1 91.88 181 ARG A O 1
ATOM 1493 N N . GLU A 1 182 ? -2.449 -39.156 12.094 1 91.94 182 GLU A N 1
ATOM 1494 C CA . GLU A 1 182 ? -3.748 -38.531 12.359 1 91.94 182 GLU A CA 1
ATOM 1495 C C . GLU A 1 182 ? -3.592 -37.188 13.031 1 91.94 182 GLU A C 1
ATOM 1497 O O . GLU A 1 182 ? -4.359 -36.844 13.93 1 91.94 182 GLU A O 1
ATOM 1502 N N . GLN A 1 183 ? -2.535 -36.625 12.758 1 91.56 183 GLN A N 1
ATOM 1503 C CA . GLN A 1 183 ? -2.225 -35.312 13.328 1 91.56 183 GLN A CA 1
ATOM 1504 C C . GLN A 1 183 ? -3.021 -34.219 12.641 1 91.56 183 GLN A C 1
ATOM 1506 O O . GLN A 1 183 ? -3.154 -34.219 11.414 1 91.56 183 GLN A O 1
ATOM 1511 N N . ILE A 1 184 ? -3.59 -33.281 13.453 1 91.69 184 ILE A N 1
ATOM 1512 C CA . ILE A 1 184 ? -4.32 -32.156 12.93 1 91.69 184 ILE A CA 1
ATOM 1513 C C . ILE A 1 184 ? -3.379 -30.953 12.797 1 91.69 184 ILE A C 1
ATOM 1515 O O . ILE A 1 184 ? -2.604 -30.656 13.711 1 91.69 184 ILE A O 1
ATOM 1519 N N . TYR A 1 185 ? -3.385 -30.359 11.641 1 90.69 185 TYR A N 1
ATOM 1520 C CA . TYR A 1 185 ? -2.545 -29.203 11.391 1 90.69 185 TYR A CA 1
ATOM 1521 C C . TYR A 1 185 ? -3.395 -27.953 11.164 1 90.69 185 TYR A C 1
ATOM 1523 O O . TYR A 1 185 ? -4.508 -28.047 10.641 1 90.69 185 TYR A O 1
ATOM 1531 N N . SER A 1 186 ? -2.881 -26.766 11.562 1 87.81 186 SER A N 1
ATOM 1532 C CA . SER A 1 186 ? -3.531 -25.5 11.258 1 87.81 186 SER A CA 1
ATOM 1533 C C . SER A 1 186 ? -3.441 -25.172 9.773 1 87.81 186 SER A C 1
ATOM 1535 O O . SER A 1 186 ? -2.535 -25.625 9.086 1 87.81 186 SER A O 1
ATOM 1537 N N . GLN A 1 187 ? -4.348 -24.391 9.383 1 89.81 187 GLN A N 1
ATOM 1538 C CA . GLN A 1 187 ? -4.359 -23.969 7.98 1 89.81 187 GLN A CA 1
ATOM 1539 C C . GLN A 1 187 ? -3.129 -23.125 7.645 1 89.81 187 GLN A C 1
ATOM 1541 O O . GLN A 1 187 ? -2.686 -22.312 8.461 1 89.81 187 GLN A O 1
ATOM 1546 N N . THR A 1 188 ? -2.57 -23.359 6.469 1 92.94 188 THR A N 1
ATOM 1547 C CA . THR A 1 188 ? -1.464 -22.562 5.961 1 92.94 188 THR A CA 1
ATOM 1548 C C . THR A 1 188 ? -1.819 -21.953 4.609 1 92.94 188 THR A C 1
ATOM 1550 O O . THR A 1 188 ? -2.779 -22.375 3.963 1 92.94 188 THR A O 1
ATOM 1553 N N . LEU A 1 189 ? -1.144 -20.953 4.316 1 94.94 189 LEU A N 1
ATOM 1554 C CA . LEU A 1 189 ? -1.264 -20.281 3.027 1 94.94 189 LEU A CA 1
ATOM 1555 C C . LEU A 1 189 ? 0.102 -20.109 2.371 1 94.94 189 LEU A C 1
ATOM 1557 O O . LEU A 1 189 ? 1.111 -19.953 3.059 1 94.94 189 LEU A O 1
ATOM 1561 N N . PRO A 1 190 ? 0.091 -20.234 0.984 1 96.69 190 PRO A N 1
ATOM 1562 C CA . PRO A 1 190 ? -0.953 -20.5 -0.011 1 96.69 190 PRO A CA 1
ATOM 1563 C C . PRO A 1 190 ? -0.955 -21.938 -0.506 1 96.69 190 PRO A C 1
ATOM 1565 O O . PRO A 1 190 ? -0.055 -22.719 -0.168 1 96.69 190 PRO A O 1
ATOM 1568 N N . LEU A 1 191 ? -2.047 -22.359 -1.157 1 95.94 191 LEU A N 1
ATOM 1569 C CA . LEU A 1 191 ? -1.952 -23.469 -2.09 1 95.94 191 LEU A CA 1
ATOM 1570 C C . LEU A 1 191 ? -1.204 -23.062 -3.355 1 95.94 191 LEU A C 1
ATOM 1572 O O . LEU A 1 191 ? -1.595 -22.109 -4.031 1 95.94 191 LEU A O 1
ATOM 1576 N N . VAL A 1 192 ? -0.19 -23.75 -3.668 1 97.06 192 VAL A N 1
ATOM 1577 C CA . VAL A 1 192 ? 0.664 -23.375 -4.785 1 97.06 192 VAL A CA 1
ATOM 1578 C C . VAL A 1 192 ? 0.481 -24.344 -5.941 1 97.06 192 VAL A C 1
ATOM 1580 O O . VAL A 1 192 ? 0.675 -25.562 -5.773 1 97.06 192 VAL A O 1
ATOM 1583 N N . ILE A 1 193 ? 0.113 -23.859 -7.062 1 96.5 193 ILE A N 1
ATOM 1584 C CA . ILE A 1 193 ? 0.048 -24.672 -8.273 1 96.5 193 ILE A CA 1
ATOM 1585 C C . ILE A 1 193 ? 1.29 -24.438 -9.125 1 96.5 193 ILE A C 1
ATOM 1587 O O . ILE A 1 193 ? 1.556 -23.297 -9.539 1 96.5 193 ILE A O 1
ATOM 1591 N N . GLU A 1 194 ? 2 -25.438 -9.328 1 96.19 194 GLU A N 1
ATOM 1592 C CA . GLU A 1 194 ? 3.156 -25.375 -10.219 1 96.19 194 GLU A CA 1
ATOM 1593 C C . GLU A 1 194 ? 2.754 -25.625 -11.672 1 96.19 194 GLU A C 1
ATOM 1595 O O . GLU A 1 194 ? 2.045 -26.594 -11.961 1 96.19 194 GLU A O 1
ATOM 1600 N N . VAL A 1 195 ? 3.197 -24.766 -12.523 1 94.69 195 VAL A N 1
ATOM 1601 C CA . VAL A 1 195 ? 2.863 -24.875 -13.938 1 94.69 195 VAL A CA 1
ATOM 1602 C C . VAL A 1 195 ? 4.141 -25 -14.766 1 94.69 195 VAL A C 1
ATOM 1604 O O . VAL A 1 195 ? 5.082 -24.219 -14.578 1 94.69 195 VAL A O 1
ATOM 1607 N N . GLU A 1 196 ? 4.137 -25.938 -15.648 1 93.31 196 GLU A N 1
ATOM 1608 C CA . GLU A 1 196 ? 5.293 -26.141 -16.516 1 93.31 196 GLU A CA 1
ATOM 1609 C C . GLU A 1 196 ? 4.855 -26.391 -17.953 1 93.31 196 GLU A C 1
ATOM 1611 O O . GLU A 1 196 ? 3.961 -27.203 -18.219 1 93.31 196 GLU A O 1
ATOM 1616 N N . HIS A 1 197 ? 5.492 -25.719 -18.812 1 90.31 197 HIS A N 1
ATOM 1617 C CA . HIS A 1 197 ? 5.238 -25.953 -20.219 1 90.31 197 HIS A CA 1
ATOM 1618 C C . HIS A 1 197 ? 5.844 -27.281 -20.672 1 90.31 197 HIS A C 1
ATOM 1620 O O . HIS A 1 197 ? 6.957 -27.625 -20.281 1 90.31 197 HIS A O 1
ATOM 1626 N N . THR A 1 198 ? 5.137 -28.062 -21.438 1 86.44 198 THR A N 1
ATOM 1627 C CA . THR A 1 198 ? 5.566 -29.391 -21.859 1 86.44 198 THR A CA 1
ATOM 1628 C C . THR A 1 198 ? 6.18 -29.344 -23.266 1 86.44 198 THR A C 1
ATOM 1630 O O . THR A 1 198 ? 6.75 -30.328 -23.734 1 86.44 198 THR A O 1
ATOM 1633 N N . GLY A 1 199 ? 6.168 -28.281 -23.906 1 81.69 199 GLY A N 1
ATOM 1634 C CA . GLY A 1 199 ? 6.652 -28.219 -25.266 1 81.69 199 GLY A CA 1
ATOM 1635 C C . GLY A 1 199 ? 5.691 -28.812 -26.281 1 81.69 199 GLY A C 1
ATOM 1636 O O . GLY A 1 199 ? 6.012 -28.922 -27.469 1 81.69 199 GLY A O 1
ATOM 1637 N N . SER A 1 200 ? 4.617 -29.266 -25.844 1 78 200 SER A N 1
ATOM 1638 C CA . SER A 1 200 ? 3.625 -29.859 -26.734 1 78 200 SER A CA 1
ATOM 1639 C C . SER A 1 200 ? 3.197 -28.875 -27.828 1 78 200 SER A C 1
ATOM 1641 O O . SER A 1 200 ? 3.223 -27.672 -27.609 1 78 200 SER A O 1
ATOM 1643 N N . LYS A 1 201 ? 2.879 -29.359 -28.969 1 80 201 LYS A N 1
ATOM 1644 C CA . LYS A 1 201 ? 2.516 -28.531 -30.109 1 80 201 LYS A CA 1
ATOM 1645 C C . LYS A 1 201 ? 1.005 -28.328 -30.188 1 80 201 LYS A C 1
ATOM 1647 O O . LYS A 1 201 ? 0.492 -27.812 -31.188 1 80 201 LYS A O 1
ATOM 1652 N N . THR A 1 202 ? 0.38 -28.609 -29.219 1 75.19 202 THR A N 1
ATOM 1653 C CA . THR A 1 202 ? -1.071 -28.453 -29.234 1 75.19 202 THR A CA 1
ATOM 1654 C C . THR A 1 202 ? -1.466 -26.984 -29.281 1 75.19 202 THR A C 1
ATOM 1656 O O . THR A 1 202 ? -0.699 -26.125 -28.859 1 75.19 202 THR A O 1
ATOM 1659 N N . THR A 1 203 ? -2.713 -26.719 -29.797 1 75.25 203 THR A N 1
ATOM 1660 C CA . THR A 1 203 ? -3.223 -25.359 -29.891 1 75.25 203 THR A CA 1
ATOM 1661 C C . THR A 1 203 ? -4.008 -25 -28.625 1 75.25 203 THR A C 1
ATOM 1663 O O . THR A 1 203 ? -4.309 -23.828 -28.391 1 75.25 203 THR A O 1
ATOM 1666 N N . ASP A 1 204 ? -4.34 -25.969 -27.859 1 74.06 204 ASP A N 1
ATOM 1667 C CA . ASP A 1 204 ? -5.023 -25.703 -26.609 1 74.06 204 ASP A CA 1
ATOM 1668 C C . ASP A 1 204 ? -4.047 -25.188 -25.547 1 74.06 204 ASP A C 1
ATOM 1670 O O . ASP A 1 204 ? -3.137 -25.906 -25.141 1 74.06 204 ASP A O 1
ATOM 1674 N N . PRO A 1 205 ? -4.223 -23.984 -25.172 1 75.44 205 PRO A N 1
ATOM 1675 C CA . PRO A 1 205 ? -3.268 -23.375 -24.234 1 75.44 205 PRO A CA 1
ATOM 1676 C C . PRO A 1 205 ? -3.18 -24.125 -22.906 1 75.44 205 PRO A C 1
ATOM 1678 O O . PRO A 1 205 ? -2.131 -24.125 -22.266 1 75.44 205 PRO A O 1
ATOM 1681 N N . TRP A 1 206 ? -4.246 -24.75 -22.516 1 78.75 206 TRP A N 1
ATOM 1682 C CA . TRP A 1 206 ? -4.238 -25.484 -21.25 1 78.75 206 TRP A CA 1
ATOM 1683 C C . TRP A 1 206 ? -3.467 -26.797 -21.391 1 78.75 206 TRP A C 1
ATOM 1685 O O . TRP A 1 206 ? -3.006 -27.359 -20.406 1 78.75 206 TRP A O 1
ATOM 1695 N N . CYS A 1 207 ? -3.359 -27.25 -22.578 1 83.5 207 CYS A N 1
ATOM 1696 C CA . CYS A 1 207 ? -2.797 -28.578 -22.797 1 83.5 207 CYS A CA 1
ATOM 1697 C C . CYS A 1 207 ? -1.319 -28.484 -23.156 1 83.5 207 CYS A C 1
ATOM 1699 O O . CYS A 1 207 ? -0.675 -29.516 -23.391 1 83.5 207 CYS A O 1
ATOM 1701 N N . VAL A 1 208 ? -0.868 -27.344 -23.188 1 84.69 208 VAL A N 1
ATOM 1702 C CA . VAL A 1 208 ? 0.565 -27.188 -23.406 1 84.69 208 VAL A CA 1
ATOM 1703 C C . VAL A 1 208 ? 1.292 -27.109 -22.078 1 84.69 208 VAL A C 1
ATOM 1705 O O . VAL A 1 208 ? 2.521 -27.016 -22.031 1 84.69 208 VAL A O 1
ATOM 1708 N N . MET A 1 209 ? 0.515 -27.219 -20.969 1 88.12 209 MET A N 1
ATOM 1709 C CA . MET A 1 209 ? 1.068 -27.062 -19.625 1 88.12 209 MET A CA 1
ATOM 1710 C C . MET A 1 209 ? 0.7 -28.25 -18.734 1 88.12 209 MET A C 1
ATOM 1712 O O . MET A 1 209 ? -0.364 -28.844 -18.906 1 88.12 209 MET A O 1
ATOM 1716 N N . LYS A 1 210 ? 1.55 -28.578 -17.922 1 92.44 210 LYS A N 1
ATOM 1717 C CA . LYS A 1 210 ? 1.247 -29.516 -16.844 1 92.44 210 LYS A CA 1
ATOM 1718 C C . LYS A 1 210 ? 1.132 -28.812 -15.5 1 92.44 210 LYS A C 1
ATOM 1720 O O . LYS A 1 210 ? 1.81 -27.812 -15.266 1 92.44 210 LYS A O 1
ATOM 1725 N N . PHE A 1 211 ? 0.299 -29.375 -14.625 1 94.06 211 PHE A N 1
ATOM 1726 C CA . PHE A 1 211 ? -0.038 -28.719 -13.367 1 94.06 211 PHE A CA 1
ATOM 1727 C C . PHE A 1 211 ? 0.143 -29.672 -12.195 1 94.06 211 PHE A C 1
ATOM 1729 O O . PHE A 1 211 ? -0.141 -30.875 -12.312 1 94.06 211 PHE A O 1
ATOM 1736 N N . SER A 1 212 ? 0.587 -29.172 -11.156 1 94.75 212 SER A N 1
ATOM 1737 C CA . SER A 1 212 ? 0.618 -29.875 -9.883 1 94.75 212 SER A CA 1
ATOM 1738 C C . SER A 1 212 ? 0.308 -28.938 -8.727 1 94.75 212 SER A C 1
ATOM 1740 O O . SER A 1 212 ? 0.626 -27.75 -8.781 1 94.75 212 SER A O 1
ATOM 1742 N N . ALA A 1 213 ? -0.284 -29.438 -7.707 1 95.5 213 ALA A N 1
ATOM 1743 C CA . ALA A 1 213 ? -0.657 -28.656 -6.539 1 95.5 213 ALA A CA 1
ATOM 1744 C C . ALA A 1 213 ? 0.235 -28.969 -5.344 1 95.5 213 ALA A C 1
ATOM 1746 O O . ALA A 1 213 ? 0.53 -30.141 -5.086 1 95.5 213 ALA A O 1
ATOM 1747 N N . ASP A 1 214 ? 0.68 -27.953 -4.66 1 95.19 214 ASP A N 1
ATOM 1748 C CA . ASP A 1 214 ? 1.569 -28.094 -3.512 1 95.19 214 ASP A CA 1
ATOM 1749 C C . ASP A 1 214 ? 1.034 -27.328 -2.309 1 95.19 214 ASP A C 1
ATOM 1751 O O . ASP A 1 214 ? 0.398 -26.281 -2.469 1 95.19 214 ASP A O 1
ATOM 1755 N N . PHE A 1 215 ? 1.352 -27.828 -1.249 1 92.62 215 PHE A N 1
ATOM 1756 C CA . PHE A 1 215 ? 0.932 -27.281 0.037 1 92.62 215 PHE A CA 1
ATOM 1757 C C . PHE A 1 215 ? 2.121 -26.703 0.792 1 92.62 215 PHE A C 1
ATOM 1759 O O . PHE A 1 215 ? 3.139 -27.375 0.973 1 92.62 215 PHE A O 1
ATOM 1766 N N . TYR A 1 216 ? 1.971 -25.438 1.312 1 95.44 216 TYR A N 1
ATOM 1767 C CA . TYR A 1 216 ? 3.049 -24.828 2.08 1 95.44 216 TYR A CA 1
ATOM 1768 C C . TYR A 1 216 ? 3.176 -25.469 3.453 1 95.44 216 TYR A C 1
ATOM 1770 O O . TYR A 1 216 ? 2.184 -25.625 4.172 1 95.44 216 TYR A O 1
ATOM 1778 N N . VAL A 1 217 ? 4.441 -25.828 3.779 1 93.06 217 VAL A N 1
ATOM 1779 C CA . VAL A 1 217 ? 4.758 -26.438 5.062 1 93.06 217 VAL A CA 1
ATOM 1780 C C . VAL A 1 217 ? 5.645 -25.516 5.883 1 93.06 217 VAL A C 1
ATOM 1782 O O . VAL A 1 217 ? 6.836 -25.359 5.59 1 93.06 217 VAL A O 1
ATOM 1785 N N . PRO A 1 218 ? 5.078 -24.969 6.934 1 91.88 218 PRO A N 1
ATOM 1786 C CA . PRO A 1 218 ? 5.906 -24.094 7.773 1 91.88 218 PRO A CA 1
ATOM 1787 C C . PRO A 1 218 ? 7.121 -24.828 8.359 1 91.88 218 PRO A C 1
ATOM 1789 O O . PRO A 1 218 ? 7.031 -26 8.703 1 91.88 218 PRO A O 1
ATOM 1792 N N . HIS A 1 219 ? 8.133 -24.078 8.57 1 86.31 219 HIS A N 1
ATOM 1793 C CA . HIS A 1 219 ? 9.383 -24.656 9.047 1 86.31 219 HIS A CA 1
ATOM 1794 C C . HIS A 1 219 ? 9.242 -25.172 10.469 1 86.31 219 HIS A C 1
ATOM 1796 O O . HIS A 1 219 ? 9.883 -26.172 10.836 1 86.31 219 HIS A O 1
ATOM 1802 N N . TYR A 1 220 ? 8.406 -24.625 11.211 1 86.19 220 TYR A N 1
ATOM 1803 C CA . TYR A 1 220 ? 8.336 -24.969 12.633 1 86.19 220 TYR A CA 1
ATOM 1804 C C . TYR A 1 220 ? 7.523 -26.234 12.844 1 86.19 220 TYR A C 1
ATOM 1806 O O . TYR A 1 220 ? 7.469 -26.766 13.961 1 86.19 220 TYR A O 1
ATOM 1814 N N . TRP A 1 221 ? 6.945 -26.766 11.781 1 86.44 221 TRP A N 1
ATOM 1815 C CA . TRP A 1 221 ? 6.23 -28.031 11.914 1 86.44 221 TRP A CA 1
ATOM 1816 C C . TRP A 1 221 ? 7.207 -29.188 12.094 1 86.44 221 TRP A C 1
ATOM 1818 O O . TRP A 1 221 ? 6.82 -30.266 12.531 1 86.44 221 TRP A O 1
ATOM 1828 N N . GLY A 1 222 ? 8.469 -28.984 11.734 1 80.75 222 GLY A N 1
ATOM 1829 C CA . GLY A 1 222 ? 9.445 -30.047 11.836 1 80.75 222 GLY A CA 1
ATOM 1830 C C . GLY A 1 222 ? 9.148 -31.219 10.922 1 80.75 222 GLY A C 1
ATOM 1831 O O . GLY A 1 222 ? 8.93 -31.031 9.719 1 80.75 222 GLY A O 1
ATOM 1832 N N . MET A 1 223 ? 9.242 -32.469 11.523 1 81.81 223 MET A N 1
ATOM 1833 C CA . MET A 1 223 ? 8.914 -33.656 10.75 1 81.81 223 MET A CA 1
ATOM 1834 C C . MET A 1 223 ? 7.402 -33.844 10.641 1 81.81 223 MET A C 1
ATOM 1836 O O . MET A 1 223 ? 6.73 -34.094 11.648 1 81.81 223 MET A O 1
ATOM 1840 N N . ILE A 1 224 ? 6.941 -33.719 9.484 1 84 224 ILE A N 1
ATOM 1841 C CA . ILE A 1 224 ? 5.496 -33.719 9.312 1 84 224 ILE A CA 1
ATOM 1842 C C . ILE A 1 224 ? 5.027 -35.156 9.031 1 84 224 ILE A C 1
ATOM 1844 O O . ILE A 1 224 ? 5.812 -36 8.578 1 84 224 ILE A O 1
ATOM 1848 N N . ALA A 1 225 ? 3.781 -35.344 9.312 1 87.44 225 ALA A N 1
ATOM 1849 C CA . ALA A 1 225 ? 3.172 -36.656 9.07 1 87.44 225 ALA A CA 1
ATOM 1850 C C . ALA A 1 225 ? 3.039 -36.938 7.574 1 87.44 225 ALA A C 1
ATOM 1852 O O . ALA A 1 225 ? 2.854 -36 6.785 1 87.44 225 ALA A O 1
ATOM 1853 N N . THR A 1 226 ? 3.168 -38.156 7.258 1 84.69 226 THR A N 1
ATOM 1854 C CA . THR A 1 226 ? 3.047 -38.562 5.859 1 84.69 226 THR A CA 1
ATOM 1855 C C . THR A 1 226 ? 1.581 -38.656 5.453 1 84.69 226 THR A C 1
ATOM 1857 O O . THR A 1 226 ? 0.778 -39.281 6.164 1 84.69 226 THR A O 1
ATOM 1860 N N . PRO A 1 227 ? 1.313 -38.031 4.352 1 86.5 227 PRO A N 1
ATOM 1861 C CA . PRO A 1 227 ? -0.068 -38.188 3.883 1 86.5 227 PRO A CA 1
ATOM 1862 C C . PRO A 1 227 ? -0.454 -39.625 3.586 1 86.5 227 PRO A C 1
ATOM 1864 O O . PRO A 1 227 ? 0.384 -40.406 3.139 1 86.5 227 PRO A O 1
ATOM 1867 N N . LYS A 1 228 ? -1.71 -39.938 3.756 1 82.12 228 LYS A N 1
ATOM 1868 C CA . LYS A 1 228 ? -2.211 -41.281 3.494 1 82.12 228 LYS A CA 1
ATOM 1869 C C . LYS A 1 228 ? -2.482 -41.5 2.006 1 82.12 228 LYS A C 1
ATOM 1871 O O . LYS A 1 228 ? -2.244 -42.562 1.471 1 82.12 228 LYS A O 1
ATOM 1876 N N . GLU A 1 229 ? -2.898 -40.469 1.387 1 79.62 229 GLU A N 1
ATOM 1877 C CA . GLU A 1 229 ? -3.396 -40.562 0.02 1 79.62 229 GLU A CA 1
ATOM 1878 C C . GLU A 1 229 ? -2.262 -40.469 -0.993 1 79.62 229 GLU A C 1
ATOM 1880 O O . GLU A 1 229 ? -2.424 -40.844 -2.158 1 79.62 229 GLU A O 1
ATOM 1885 N N . ILE A 1 230 ? -1.19 -39.938 -0.562 1 71.81 230 ILE A N 1
ATOM 1886 C CA . ILE A 1 230 ? -0.148 -39.688 -1.547 1 71.81 230 ILE A CA 1
ATOM 1887 C C . ILE A 1 230 ? 1.221 -40 -0.946 1 71.81 230 ILE A C 1
ATOM 1889 O O . ILE A 1 230 ? 1.387 -39.969 0.276 1 71.81 230 ILE A O 1
ATOM 1893 N N . TYR A 1 231 ? 2.123 -40.375 -1.862 1 71.94 231 TYR A N 1
ATOM 1894 C CA . TYR A 1 231 ? 3.518 -40.438 -1.444 1 71.94 231 TYR A CA 1
ATOM 1895 C C . TYR A 1 231 ? 4.098 -39.062 -1.175 1 71.94 231 TYR A C 1
ATOM 1897 O O . TYR A 1 231 ? 3.838 -38.125 -1.923 1 71.94 231 TYR A O 1
ATOM 1905 N N . PRO A 1 232 ? 4.699 -39.094 -0.033 1 73.81 232 PRO A N 1
ATOM 1906 C CA . PRO A 1 232 ? 5.289 -37.781 0.312 1 73.81 232 PRO A CA 1
ATOM 1907 C C . PRO A 1 232 ? 6.34 -37.312 -0.696 1 73.81 232 PRO A C 1
ATOM 1909 O O . PRO A 1 232 ? 7.254 -38.094 -1.029 1 73.81 232 PRO A O 1
ATOM 1912 N N . ASP A 1 233 ? 6.152 -36.281 -1.276 1 86.94 233 ASP A N 1
ATOM 1913 C CA . ASP A 1 233 ? 7.07 -35.562 -2.174 1 86.94 233 ASP A CA 1
ATOM 1914 C C . ASP A 1 233 ? 7.199 -34.094 -1.799 1 86.94 233 ASP A C 1
ATOM 1916 O O . ASP A 1 233 ? 6.246 -33.344 -1.94 1 86.94 233 ASP A O 1
ATOM 1920 N N . PHE A 1 234 ? 8.461 -33.875 -1.239 1 89.62 234 PHE A N 1
ATOM 1921 C CA . PHE A 1 234 ? 8.703 -32.5 -0.775 1 89.62 234 PHE A CA 1
ATOM 1922 C C . PHE A 1 234 ? 9.57 -31.734 -1.77 1 89.62 234 PHE A C 1
ATOM 1924 O O . PHE A 1 234 ? 10.508 -32.312 -2.346 1 89.62 234 PHE A O 1
ATOM 1931 N N . LYS A 1 235 ? 9.188 -30.594 -1.972 1 91.94 235 LYS A N 1
ATOM 1932 C CA . LYS A 1 235 ? 9.977 -29.672 -2.793 1 91.94 235 LYS A CA 1
ATOM 1933 C C . LYS A 1 235 ? 10.453 -28.469 -1.98 1 91.94 235 LYS A C 1
ATOM 1935 O O . LYS A 1 235 ? 9.664 -27.859 -1.245 1 91.94 235 LYS A O 1
ATOM 1940 N N . ASN A 1 236 ? 11.758 -28.156 -2.125 1 93.75 236 ASN A N 1
ATOM 1941 C CA . ASN A 1 236 ? 12.328 -27.016 -1.438 1 93.75 236 ASN A CA 1
ATOM 1942 C C . ASN A 1 236 ? 12.609 -25.859 -2.402 1 93.75 236 ASN A C 1
ATOM 1944 O O . ASN A 1 236 ? 13.242 -26.062 -3.439 1 93.75 236 ASN A O 1
ATOM 1948 N N . PHE A 1 237 ? 12.055 -24.781 -2.049 1 95.44 237 PHE A N 1
ATOM 1949 C CA . PHE A 1 237 ? 12.414 -23.547 -2.748 1 95.44 237 PHE A CA 1
ATOM 1950 C C . PHE A 1 237 ? 13.648 -22.922 -2.123 1 95.44 237 PHE A C 1
ATOM 1952 O O . PHE A 1 237 ? 13.789 -22.891 -0.898 1 95.44 237 PHE A O 1
ATOM 1959 N N . PRO A 1 238 ? 14.531 -22.453 -2.93 1 95 238 PRO A N 1
ATOM 1960 C CA . PRO A 1 238 ? 15.781 -21.906 -2.396 1 95 238 PRO A CA 1
ATOM 1961 C C . PRO A 1 238 ? 15.586 -20.531 -1.749 1 95 238 PRO A C 1
ATOM 1963 O O . PRO A 1 238 ? 14.57 -19.875 -1.975 1 95 238 PRO A O 1
ATOM 1966 N N . ASP A 1 239 ? 16.594 -20.156 -0.927 1 95.44 239 ASP A N 1
ATOM 1967 C CA . ASP A 1 239 ? 16.625 -18.812 -0.382 1 95.44 239 ASP A CA 1
ATOM 1968 C C . ASP A 1 239 ? 16.844 -17.781 -1.486 1 95.44 239 ASP A C 1
ATOM 1970 O O . ASP A 1 239 ? 17.469 -18.078 -2.51 1 95.44 239 ASP A O 1
ATOM 1974 N N . ASN A 1 240 ? 16.266 -16.641 -1.287 1 94.88 240 ASN A N 1
ATOM 1975 C CA . ASN A 1 240 ? 16.391 -15.523 -2.217 1 94.88 240 ASN A CA 1
ATOM 1976 C C . ASN A 1 240 ? 15.773 -15.859 -3.574 1 94.88 240 ASN A C 1
ATOM 1978 O O . ASN A 1 240 ? 16.375 -15.578 -4.617 1 94.88 240 ASN A O 1
ATOM 1982 N N . LEU A 1 241 ? 14.758 -16.641 -3.549 1 95.88 241 LEU A N 1
ATOM 1983 C CA . LEU A 1 241 ? 13.984 -16.828 -4.77 1 95.88 241 LEU A CA 1
ATOM 1984 C C . LEU A 1 241 ? 13.352 -15.516 -5.227 1 95.88 241 LEU A C 1
ATOM 1986 O O . LEU A 1 241 ? 12.445 -15 -4.574 1 95.88 241 LEU A O 1
ATOM 1990 N N . ARG A 1 242 ? 13.82 -14.992 -6.301 1 95.94 242 ARG A N 1
ATOM 1991 C CA . ARG A 1 242 ? 13.336 -13.711 -6.812 1 95.94 242 ARG A CA 1
ATOM 1992 C C . ARG A 1 242 ? 12.203 -13.914 -7.812 1 95.94 242 ARG A C 1
ATOM 1994 O O . ARG A 1 242 ? 12.375 -14.609 -8.82 1 95.94 242 ARG A O 1
ATOM 2001 N N . VAL A 1 243 ? 11.094 -13.281 -7.547 1 97.75 243 VAL A N 1
ATOM 2002 C CA . VAL A 1 243 ? 9.938 -13.484 -8.406 1 97.75 243 VAL A CA 1
ATOM 2003 C C . VAL A 1 243 ? 9.266 -12.141 -8.688 1 97.75 243 VAL A C 1
ATOM 2005 O O . VAL A 1 243 ? 9.391 -11.195 -7.902 1 97.75 243 VAL A O 1
ATOM 2008 N N . TYR A 1 244 ? 8.648 -12.039 -9.805 1 96.44 244 TYR A N 1
ATOM 2009 C CA . TYR A 1 244 ? 7.66 -11 -10.094 1 96.44 244 TYR A CA 1
ATOM 2010 C C . TYR A 1 244 ? 6.254 -11.492 -9.789 1 96.44 244 TYR A C 1
ATOM 2012 O O . TYR A 1 244 ? 5.898 -12.625 -10.117 1 96.44 244 TYR A O 1
ATOM 2020 N N . VAL A 1 245 ? 5.484 -10.609 -9.164 1 97.38 245 VAL A N 1
ATOM 2021 C CA . VAL A 1 245 ? 4.176 -11.047 -8.688 1 97.38 245 VAL A CA 1
ATOM 2022 C C . VAL A 1 245 ? 3.084 -10.164 -9.281 1 97.38 245 VAL A C 1
ATOM 2024 O O . VAL A 1 245 ? 3.193 -8.938 -9.273 1 97.38 245 VAL A O 1
ATOM 2027 N N . HIS A 1 246 ? 2.145 -10.789 -9.859 1 94.81 246 HIS A N 1
ATOM 2028 C CA . HIS A 1 246 ? 0.887 -10.188 -10.289 1 94.81 246 HIS A CA 1
ATOM 2029 C C . HIS A 1 246 ? -0.281 -10.695 -9.445 1 94.81 246 HIS A C 1
ATOM 2031 O O . HIS A 1 246 ? -0.525 -11.906 -9.383 1 94.81 246 HIS A O 1
ATOM 2037 N N . TH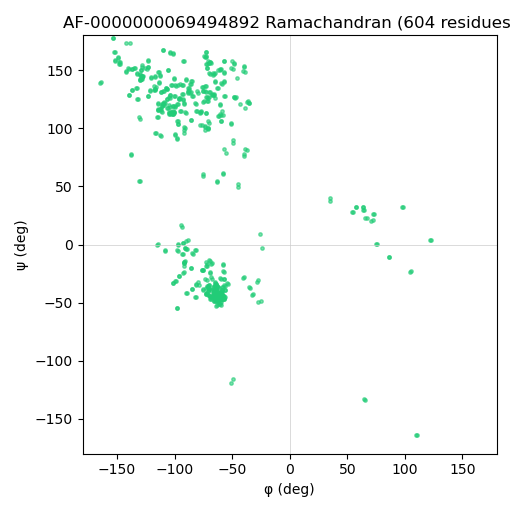R A 1 247 ? -0.952 -9.789 -8.758 1 94.12 247 THR A N 1
ATOM 2038 C CA . THR A 1 247 ? -2.068 -10.156 -7.895 1 94.12 247 THR A CA 1
ATOM 2039 C C . THR A 1 247 ? -3.4 -9.898 -8.594 1 94.12 247 THR A C 1
ATOM 2041 O O . THR A 1 247 ? -3.574 -8.875 -9.258 1 94.12 247 THR A O 1
ATOM 2044 N N . PHE A 1 248 ? -4.324 -10.812 -8.484 1 87.69 248 PHE A N 1
ATOM 2045 C CA . PHE A 1 248 ? -5.645 -10.648 -9.07 1 87.69 248 PHE A CA 1
ATOM 2046 C C . PHE A 1 248 ? -6.703 -11.352 -8.227 1 87.69 248 PHE A C 1
ATOM 2048 O O . PHE A 1 248 ? -6.379 -12.164 -7.359 1 87.69 248 PHE A O 1
ATOM 2055 N N . ASN A 1 249 ? -7.855 -10.828 -8.398 1 81.75 249 ASN A N 1
ATOM 2056 C CA . ASN A 1 249 ? -8.977 -11.438 -7.684 1 81.75 249 ASN A CA 1
ATOM 2057 C C . ASN A 1 249 ? -9.922 -12.164 -8.641 1 81.75 249 ASN A C 1
ATOM 2059 O O . ASN A 1 249 ? -9.727 -12.125 -9.859 1 81.75 249 ASN A O 1
ATOM 2063 N N . GLY A 1 250 ? -10.797 -12.945 -8.039 1 74.88 250 GLY A N 1
ATOM 2064 C CA . GLY A 1 250 ? -11.781 -13.656 -8.844 1 74.88 250 GLY A CA 1
ATOM 2065 C C . GLY A 1 250 ? -11.555 -15.156 -8.891 1 74.88 250 GLY A C 1
ATOM 2066 O O . GLY A 1 250 ? -10.812 -15.695 -8.062 1 74.88 250 GLY A O 1
ATOM 2067 N N . ASP A 1 251 ? -12.234 -15.789 -9.906 1 79.06 251 ASP A N 1
ATOM 2068 C CA . ASP A 1 251 ? -12.164 -17.234 -10.086 1 79.06 251 ASP A CA 1
ATOM 2069 C C . ASP A 1 251 ? -10.945 -17.625 -10.922 1 79.06 251 ASP A C 1
ATOM 2071 O O . ASP A 1 251 ? -10.906 -17.359 -12.125 1 79.06 251 ASP A O 1
ATOM 2075 N N . VAL A 1 252 ? -9.945 -18.203 -10.281 1 84.5 252 VAL A N 1
ATOM 2076 C CA . VAL A 1 252 ? -8.695 -18.562 -10.93 1 84.5 252 VAL A CA 1
ATOM 2077 C C . VAL A 1 252 ? -8.984 -19.438 -12.156 1 84.5 252 VAL A C 1
ATOM 2079 O O . VAL A 1 252 ? -8.328 -19.281 -13.195 1 84.5 252 VAL A O 1
ATOM 2082 N N . GLU A 1 253 ? -10.016 -20.266 -12.133 1 78.12 253 GLU A N 1
ATOM 2083 C CA . GLU A 1 253 ? -10.352 -21.172 -13.219 1 78.12 253 GLU A CA 1
ATOM 2084 C C . GLU A 1 253 ? -10.758 -20.406 -14.477 1 78.12 253 GLU A C 1
ATOM 2086 O O . GLU A 1 253 ? -10.391 -20.781 -15.586 1 78.12 253 GLU A O 1
ATOM 2091 N N . ASN A 1 254 ? -11.383 -19.328 -14.25 1 75.38 254 ASN A N 1
ATOM 2092 C CA . ASN A 1 254 ? -11.953 -18.609 -15.383 1 75.38 254 ASN A CA 1
ATOM 2093 C C . ASN A 1 254 ? -11.031 -17.5 -15.859 1 75.38 254 ASN A C 1
ATOM 2095 O O . ASN A 1 254 ? -10.992 -17.188 -17.047 1 75.38 254 ASN A O 1
ATOM 2099 N N . ASP A 1 255 ? -10.234 -16.984 -14.969 1 79.44 255 ASP A N 1
ATOM 2100 C CA . ASP A 1 255 ? -9.539 -15.727 -15.281 1 79.44 255 ASP A CA 1
ATOM 2101 C C . ASP A 1 255 ? -8.047 -15.977 -15.516 1 79.44 255 ASP A C 1
ATOM 2103 O O . ASP A 1 255 ? -7.34 -15.094 -16.016 1 79.44 255 ASP A O 1
ATOM 2107 N N . LEU A 1 256 ? -7.594 -17.141 -15.32 1 85.69 256 LEU A N 1
ATOM 2108 C CA . LEU A 1 256 ? -6.16 -17.406 -15.211 1 85.69 256 LEU A CA 1
ATOM 2109 C C . LEU A 1 256 ? -5.449 -17.094 -16.531 1 85.69 256 LEU A C 1
ATOM 2111 O O . LEU A 1 256 ? -4.43 -16.406 -16.547 1 85.69 256 LEU A O 1
ATOM 2115 N N . LEU A 1 257 ? -5.992 -17.594 -17.625 1 81.69 257 LEU A N 1
ATOM 2116 C CA . LEU A 1 257 ? -5.309 -17.438 -18.906 1 81.69 257 LEU A CA 1
ATOM 2117 C C . LEU A 1 257 ? -5.172 -15.969 -19.281 1 81.69 257 LEU A C 1
ATOM 2119 O O . LEU A 1 257 ? -4.117 -15.531 -19.75 1 81.69 257 LEU A O 1
ATOM 2123 N N . MET A 1 258 ? -6.215 -15.25 -19.031 1 81.94 258 MET A N 1
ATOM 2124 C CA . MET A 1 258 ? -6.18 -13.82 -19.297 1 81.94 258 MET A CA 1
ATOM 2125 C C . MET A 1 258 ? -5.156 -13.117 -18.422 1 81.94 258 MET A C 1
ATOM 2127 O O . MET A 1 258 ? -4.414 -12.25 -18.891 1 81.94 258 MET A O 1
ATOM 2131 N N . GLU A 1 259 ? -5.129 -13.469 -17.172 1 86.81 259 GLU A N 1
ATOM 2132 C CA . GLU A 1 259 ? -4.211 -12.852 -16.219 1 86.81 259 GLU A CA 1
ATOM 2133 C C . GLU A 1 259 ? -2.758 -13.172 -16.562 1 86.81 259 GLU A C 1
ATOM 2135 O O . GLU A 1 259 ? -1.876 -12.32 -16.422 1 86.81 259 GLU A O 1
ATOM 2140 N N . ILE A 1 260 ? -2.545 -14.414 -17.062 1 88.94 260 ILE A N 1
ATOM 2141 C CA . ILE A 1 260 ? -1.199 -14.805 -17.469 1 88.94 260 ILE A CA 1
ATOM 2142 C C . ILE A 1 260 ? -0.737 -13.945 -18.641 1 88.94 260 ILE A C 1
ATOM 2144 O O . ILE A 1 260 ? 0.375 -13.414 -18.625 1 88.94 260 ILE A O 1
ATOM 2148 N N . GLU A 1 261 ? -1.591 -13.844 -19.578 1 82.62 261 GLU A N 1
ATOM 2149 C CA . GLU A 1 261 ? -1.239 -13.07 -20.766 1 82.62 261 GLU A CA 1
ATOM 2150 C C . GLU A 1 261 ? -0.994 -11.602 -20.422 1 82.62 261 GLU A C 1
ATOM 2152 O O . GLU A 1 261 ? -0.041 -11 -20.906 1 82.62 261 GLU A O 1
ATOM 2157 N N . LEU A 1 262 ? -1.876 -11.094 -19.609 1 82.25 262 LEU A N 1
ATOM 2158 C CA . LEU A 1 262 ? -1.715 -9.711 -19.172 1 82.25 262 LEU A CA 1
ATOM 2159 C C . LEU A 1 262 ? -0.382 -9.523 -18.453 1 82.25 262 LEU A C 1
ATOM 2161 O O . LEU A 1 262 ? 0.341 -8.562 -18.734 1 82.25 262 LEU A O 1
ATOM 2165 N N . PHE A 1 263 ? -0.055 -10.359 -17.594 1 92.06 263 PHE A N 1
ATOM 2166 C CA . PHE A 1 263 ? 1.169 -10.289 -16.812 1 92.06 263 PHE A CA 1
ATOM 2167 C C . PHE A 1 263 ? 2.398 -10.375 -17.703 1 92.06 263 PHE A C 1
ATOM 2169 O O . PHE A 1 263 ? 3.326 -9.578 -17.578 1 92.06 263 PHE A O 1
ATOM 2176 N N . ARG A 1 264 ? 2.361 -11.312 -18.578 1 87.31 264 ARG A N 1
ATOM 2177 C CA . ARG A 1 264 ? 3.475 -11.469 -19.516 1 87.31 264 ARG A CA 1
ATOM 2178 C C . ARG A 1 264 ? 3.67 -10.211 -20.359 1 87.31 264 ARG A C 1
ATOM 2180 O O . ARG A 1 264 ? 4.797 -9.734 -20.516 1 87.31 264 ARG A O 1
ATOM 2187 N N . ARG A 1 265 ? 2.643 -9.781 -20.797 1 77.94 265 ARG A N 1
ATOM 2188 C CA . ARG A 1 265 ? 2.705 -8.578 -21.609 1 77.94 265 ARG A CA 1
ATOM 2189 C C . ARG A 1 265 ? 3.312 -7.418 -20.828 1 77.94 265 ARG A C 1
ATOM 2191 O O . ARG A 1 265 ? 4.148 -6.676 -21.344 1 77.94 265 ARG A O 1
ATOM 2198 N N . ASN A 1 266 ? 2.809 -7.25 -19.594 1 80.56 266 ASN A N 1
ATOM 2199 C CA . ASN A 1 266 ? 3.318 -6.176 -18.75 1 80.56 266 ASN A CA 1
ATOM 2200 C C . ASN A 1 266 ? 4.812 -6.336 -18.484 1 80.56 266 ASN A C 1
ATOM 2202 O O . ASN A 1 266 ? 5.562 -5.359 -18.531 1 80.56 266 ASN A O 1
ATOM 2206 N N . LEU A 1 267 ? 5.234 -7.543 -18.234 1 83.75 267 LEU A N 1
ATOM 2207 C CA . LEU A 1 267 ? 6.648 -7.809 -17.984 1 83.75 267 LEU A CA 1
ATOM 2208 C C . LEU A 1 267 ? 7.48 -7.488 -19.234 1 83.75 267 LEU A C 1
ATOM 2210 O O . LEU A 1 267 ? 8.555 -6.898 -19.125 1 83.75 267 LEU A O 1
ATOM 2214 N N . GLU A 1 268 ? 6.965 -7.879 -20.312 1 76.06 268 GLU A N 1
ATOM 2215 C CA . GLU A 1 268 ? 7.676 -7.629 -21.562 1 76.06 268 GLU A CA 1
ATOM 2216 C C . GLU A 1 268 ? 7.754 -6.133 -21.859 1 76.06 268 GLU A C 1
ATOM 2218 O O . GLU A 1 268 ? 8.797 -5.633 -22.297 1 76.06 268 GLU A O 1
ATOM 2223 N N . THR A 1 269 ? 6.66 -5.512 -21.625 1 67.19 269 THR A N 1
ATOM 2224 C CA . THR A 1 269 ? 6.625 -4.066 -21.828 1 67.19 269 THR A CA 1
ATOM 2225 C C . THR A 1 269 ? 7.676 -3.373 -20.969 1 67.19 269 THR A C 1
ATOM 2227 O O . THR A 1 269 ? 8.289 -2.393 -21.391 1 67.19 269 THR A O 1
ATOM 2230 N N . LEU A 1 270 ? 7.871 -3.908 -19.766 1 67.94 270 LEU A N 1
ATOM 2231 C CA . LEU A 1 270 ? 8.812 -3.314 -18.828 1 67.94 270 LEU A CA 1
ATOM 2232 C C . LEU A 1 270 ? 10.234 -3.803 -19.094 1 67.94 270 LEU A C 1
ATOM 2234 O O . LEU A 1 270 ? 11.188 -3.332 -18.469 1 67.94 270 LEU A O 1
ATOM 2238 N N . GLY A 1 271 ? 10.344 -4.73 -19.953 1 69.81 271 GLY A N 1
ATOM 2239 C CA . GLY A 1 271 ? 11.648 -5.27 -20.297 1 69.81 271 GLY A CA 1
ATOM 2240 C C . GLY A 1 271 ? 12.234 -6.133 -19.188 1 69.81 271 GLY A C 1
ATOM 2241 O O . GLY A 1 271 ? 13.461 -6.211 -19.047 1 69.81 271 GLY A O 1
ATOM 2242 N N . LEU A 1 272 ? 11.43 -6.676 -18.438 1 80.19 272 LEU A N 1
ATOM 2243 C CA . LEU A 1 272 ? 11.891 -7.516 -17.344 1 80.19 272 LEU A CA 1
ATOM 2244 C C . LEU A 1 272 ? 12.094 -8.953 -17.797 1 80.19 272 LEU A C 1
ATOM 2246 O O . LEU A 1 272 ? 11.266 -9.492 -18.547 1 80.19 272 LEU A O 1
ATOM 2250 N N . CYS A 1 273 ? 13.203 -9.508 -17.391 1 87.5 273 CYS A N 1
ATOM 2251 C CA . CYS A 1 273 ? 13.523 -10.883 -17.766 1 87.5 273 CYS A CA 1
ATOM 2252 C C . CYS A 1 273 ? 12.938 -11.867 -16.766 1 87.5 273 CYS A C 1
ATOM 2254 O O . CYS A 1 273 ? 13.117 -11.727 -15.562 1 87.5 273 CYS A O 1
ATOM 2256 N N . TYR A 1 274 ? 12.281 -12.867 -17.297 1 93.25 274 TYR A N 1
ATOM 2257 C CA . TYR A 1 274 ? 11.664 -13.883 -16.453 1 93.25 274 TYR A CA 1
ATOM 2258 C C . TYR A 1 274 ? 11.656 -15.242 -17.141 1 93.25 274 TYR A C 1
ATOM 2260 O O . TYR A 1 274 ? 11.797 -15.312 -18.375 1 93.25 274 TYR A O 1
ATOM 2268 N N . ILE A 1 275 ? 11.578 -16.281 -16.406 1 94.38 275 ILE A N 1
ATOM 2269 C CA . ILE A 1 275 ? 11.445 -17.625 -16.953 1 94.38 275 ILE A CA 1
ATOM 2270 C C . ILE A 1 275 ? 10.031 -17.844 -17.469 1 94.38 275 ILE A C 1
ATOM 2272 O O . ILE A 1 275 ? 9.07 -17.828 -16.688 1 94.38 275 ILE A O 1
ATOM 2276 N N . LYS A 1 276 ? 9.891 -18.188 -18.688 1 89.88 276 LYS A N 1
ATOM 2277 C CA . LYS A 1 276 ? 8.594 -18.219 -19.359 1 89.88 276 LYS A CA 1
ATOM 2278 C C . LYS A 1 276 ? 7.969 -19.609 -19.266 1 89.88 276 LYS A C 1
ATOM 2280 O O . LYS A 1 276 ? 6.746 -19.75 -19.344 1 89.88 276 LYS A O 1
ATOM 2285 N N . THR A 1 277 ? 8.781 -20.578 -19.094 1 90.44 277 THR A N 1
ATOM 2286 C CA . THR A 1 277 ? 8.312 -21.938 -19.281 1 90.44 277 THR A CA 1
ATOM 2287 C C . THR A 1 277 ? 7.809 -22.531 -17.953 1 90.44 277 THR A C 1
ATOM 2289 O O . THR A 1 277 ? 7.164 -23.578 -17.953 1 90.44 277 THR A O 1
ATOM 2292 N N . LYS A 1 278 ? 8.117 -21.938 -16.875 1 93.69 278 LYS A N 1
ATOM 2293 C CA . LYS A 1 278 ? 7.715 -22.422 -15.555 1 93.69 278 LYS A CA 1
ATOM 2294 C C . LYS A 1 278 ? 7.297 -21.266 -14.648 1 93.69 278 LYS A C 1
ATOM 2296 O O . LYS A 1 278 ? 7.992 -20.25 -14.57 1 93.69 278 LYS A O 1
ATOM 2301 N N . PHE A 1 279 ? 6.105 -21.422 -14.055 1 95.88 279 PHE A N 1
ATOM 2302 C CA . PHE A 1 279 ? 5.648 -20.391 -13.133 1 95.88 279 PHE A CA 1
ATOM 2303 C C . PHE A 1 279 ? 4.688 -20.969 -12.102 1 95.88 279 PHE A C 1
ATOM 2305 O O . PHE A 1 279 ? 4.43 -22.172 -12.094 1 95.88 279 PHE A O 1
ATOM 2312 N N . TYR A 1 280 ? 4.254 -20.125 -11.18 1 97.44 280 TYR A N 1
ATOM 2313 C CA . TYR A 1 280 ? 3.451 -20.609 -10.062 1 97.44 280 TYR A CA 1
ATOM 2314 C C . TYR A 1 280 ? 2.189 -19.766 -9.898 1 97.44 280 TYR A C 1
ATOM 2316 O O . TYR A 1 280 ? 2.199 -18.562 -10.156 1 97.44 280 TYR A O 1
ATOM 2324 N N . ILE A 1 281 ? 1.186 -20.453 -9.484 1 96.88 281 ILE A N 1
ATOM 2325 C CA . ILE A 1 281 ? -0.051 -19.812 -9.047 1 96.88 281 ILE A CA 1
ATOM 2326 C C . ILE A 1 281 ? -0.236 -20.016 -7.547 1 96.88 281 ILE A C 1
ATOM 2328 O O . ILE A 1 281 ? -0.325 -21.156 -7.074 1 96.88 281 ILE A O 1
ATOM 2332 N N . ALA A 1 282 ? -0.223 -18.922 -6.844 1 97.31 282 ALA A N 1
ATOM 2333 C CA . ALA A 1 282 ? -0.437 -18.984 -5.398 1 97.31 282 ALA A CA 1
ATOM 2334 C C . ALA A 1 282 ? -1.862 -18.578 -5.035 1 97.31 282 ALA A C 1
ATOM 2336 O O . ALA A 1 282 ? -2.273 -17.438 -5.289 1 97.31 282 ALA A O 1
ATOM 2337 N N . ILE A 1 283 ? -2.545 -19.484 -4.453 1 95.56 283 ILE A N 1
ATOM 2338 C CA . ILE A 1 283 ? -3.939 -19.25 -4.094 1 95.56 283 ILE A CA 1
ATOM 2339 C C . ILE A 1 283 ? -4.051 -19 -2.592 1 95.56 283 ILE A C 1
ATOM 2341 O O . ILE A 1 283 ? -3.805 -19.906 -1.788 1 95.56 283 ILE A O 1
ATOM 2345 N N . TYR A 1 284 ? -4.402 -17.781 -2.246 1 95.88 284 TYR A N 1
ATOM 2346 C CA . TYR A 1 284 ? -4.645 -17.391 -0.858 1 95.88 284 TYR A CA 1
ATOM 2347 C C . TYR A 1 284 ? -6.141 -17.375 -0.554 1 95.88 284 TYR A C 1
ATOM 2349 O O . TYR A 1 284 ? -6.809 -16.359 -0.778 1 95.88 284 TYR A O 1
ATOM 2357 N N . ASN A 1 285 ? -6.578 -18.469 -0.031 1 91.19 285 ASN A N 1
ATOM 2358 C CA . ASN A 1 285 ? -7.988 -18.594 0.311 1 91.19 285 ASN A CA 1
ATOM 2359 C C . ASN A 1 285 ? -8.234 -18.312 1.789 1 91.19 285 ASN A C 1
ATOM 2361 O O . ASN A 1 285 ? -7.668 -18.984 2.658 1 91.19 285 ASN A O 1
ATOM 2365 N N . ILE A 1 286 ? -9.086 -17.297 2.006 1 88.5 286 ILE A N 1
ATOM 2366 C CA . ILE A 1 286 ? -9.461 -16.922 3.367 1 88.5 286 ILE A CA 1
ATOM 2367 C C . ILE A 1 286 ? -10.938 -17.25 3.604 1 88.5 286 ILE A C 1
ATOM 2369 O O . ILE A 1 286 ? -11.805 -16.406 3.412 1 88.5 286 ILE A O 1
ATOM 2373 N N . PRO A 1 287 ? -11.195 -18.422 4.145 1 81.94 287 PRO A N 1
ATOM 2374 C CA . PRO A 1 287 ? -12.578 -18.891 4.215 1 81.94 287 PRO A CA 1
ATOM 2375 C C . PRO A 1 287 ? -13.469 -18.016 5.082 1 81.94 287 PRO A C 1
ATOM 2377 O O . PRO A 1 287 ? -14.648 -17.812 4.773 1 81.94 287 PRO A O 1
ATOM 2380 N N . HIS A 1 288 ? -12.992 -17.422 6.203 1 85 288 HIS A N 1
ATOM 2381 C CA . HIS A 1 288 ? -13.805 -16.625 7.121 1 85 288 HIS A CA 1
ATOM 2382 C C . HIS A 1 288 ? -14.086 -15.242 6.555 1 85 288 HIS A C 1
ATOM 2384 O O . HIS A 1 288 ? -15.016 -14.562 6.992 1 85 288 HIS A O 1
ATOM 2390 N N . ASN A 1 289 ? -13.234 -14.797 5.613 1 85.81 289 ASN A N 1
ATOM 2391 C CA . ASN A 1 289 ? -13.422 -13.547 4.883 1 85.81 289 ASN A CA 1
ATOM 2392 C C . ASN A 1 289 ? -13.102 -13.703 3.4 1 85.81 289 ASN A C 1
ATOM 2394 O O . ASN A 1 289 ? -12.062 -13.242 2.932 1 85.81 289 ASN A O 1
ATOM 2398 N N . PRO A 1 290 ? -14 -14.281 2.686 1 85.75 290 PRO A N 1
ATOM 2399 C CA . PRO A 1 290 ? -13.719 -14.648 1.296 1 85.75 290 PRO A CA 1
ATOM 2400 C C . PRO A 1 290 ? -13.297 -13.461 0.441 1 85.75 290 PRO A C 1
ATOM 2402 O O . PRO A 1 290 ? -12.523 -13.617 -0.507 1 85.75 290 PRO A O 1
ATOM 2405 N N . ASP A 1 291 ? -13.781 -12.281 0.78 1 87.38 291 ASP A N 1
ATOM 2406 C CA . ASP A 1 291 ? -13.438 -11.086 0.011 1 87.38 291 ASP A CA 1
ATOM 2407 C C . ASP A 1 291 ? -11.961 -10.727 0.174 1 87.38 291 ASP A C 1
ATOM 2409 O O . ASP A 1 291 ? -11.414 -9.953 -0.613 1 87.38 291 ASP A O 1
ATOM 2413 N N . ASP A 1 292 ? -11.328 -11.281 1.169 1 91.62 292 ASP A N 1
ATOM 2414 C CA . ASP A 1 292 ? -9.922 -11 1.434 1 91.62 292 ASP A CA 1
ATOM 2415 C C . ASP A 1 292 ? -9.016 -11.977 0.689 1 91.62 292 ASP A C 1
ATOM 2417 O O . ASP A 1 292 ? -7.793 -11.844 0.715 1 91.62 292 ASP A O 1
ATOM 2421 N N . SER A 1 293 ? -9.664 -12.953 -0.004 1 92.19 293 SER A N 1
ATOM 2422 C CA . SER A 1 293 ? -8.883 -13.93 -0.753 1 92.19 293 SER A CA 1
ATOM 2423 C C . SER A 1 293 ? -8.258 -13.305 -1.994 1 92.19 293 SER A C 1
ATOM 2425 O O . SER A 1 293 ? -8.781 -12.336 -2.541 1 92.19 293 SER A O 1
ATOM 2427 N N . ARG A 1 294 ? -7.133 -13.883 -2.389 1 94.06 294 ARG A N 1
ATOM 2428 C CA . ARG A 1 294 ? -6.465 -13.367 -3.578 1 94.06 294 ARG A CA 1
ATOM 2429 C C . ARG A 1 294 ? -5.668 -14.461 -4.277 1 94.06 294 ARG A C 1
ATOM 2431 O O . ARG A 1 294 ? -5.348 -15.484 -3.67 1 94.06 294 ARG A O 1
ATOM 2438 N N . ASN A 1 295 ? -5.426 -14.211 -5.512 1 94.75 295 ASN A N 1
ATOM 2439 C CA . ASN A 1 295 ? -4.547 -15.055 -6.316 1 94.75 295 ASN A CA 1
ATOM 2440 C C . ASN A 1 295 ? -3.324 -14.289 -6.805 1 94.75 295 ASN A C 1
ATOM 2442 O O . ASN A 1 295 ? -3.404 -13.086 -7.066 1 94.75 295 ASN A O 1
ATOM 2446 N N . GLU A 1 296 ? -2.273 -15.031 -6.84 1 97.19 296 GLU A N 1
ATOM 2447 C CA . GLU A 1 296 ? -1.046 -14.414 -7.336 1 97.19 296 GLU A CA 1
ATOM 2448 C C . GLU A 1 296 ? -0.391 -15.281 -8.406 1 97.19 296 GLU A C 1
ATOM 2450 O O . GLU A 1 296 ? -0.407 -16.516 -8.32 1 97.19 296 GLU A O 1
ATOM 2455 N N . LEU A 1 297 ? 0.132 -14.656 -9.383 1 97 297 LEU A N 1
ATOM 2456 C CA . LEU A 1 297 ? 1.042 -15.281 -10.336 1 97 297 LEU A CA 1
ATOM 2457 C C . LEU A 1 297 ? 2.492 -14.945 -10.008 1 97 297 LEU A C 1
ATOM 2459 O O . LEU A 1 297 ? 2.826 -13.781 -9.789 1 97 297 LEU A O 1
ATOM 2463 N N . TRP A 1 298 ? 3.293 -16 -9.914 1 98.19 298 TRP A N 1
ATOM 2464 C CA . TRP A 1 298 ? 4.719 -15.836 -9.664 1 98.19 298 TRP A CA 1
ATOM 2465 C C . TRP A 1 298 ? 5.543 -16.234 -10.883 1 98.19 298 TRP A C 1
ATOM 2467 O O . TRP A 1 298 ? 5.547 -17.406 -11.273 1 98.19 298 TRP A O 1
ATOM 2477 N N . PHE A 1 299 ? 6.191 -15.305 -11.477 1 97.5 299 PHE A N 1
ATOM 2478 C CA . PHE A 1 299 ? 7.215 -15.609 -12.469 1 97.5 299 PHE A CA 1
ATOM 2479 C C . PHE A 1 299 ? 8.609 -15.422 -11.883 1 97.5 299 PHE A C 1
ATOM 2481 O O . PHE A 1 299 ? 8.914 -14.375 -11.305 1 97.5 299 PHE A O 1
ATOM 2488 N N . THR A 1 300 ? 9.414 -16.422 -12.039 1 96.75 300 THR A N 1
ATOM 2489 C CA . THR A 1 300 ? 10.766 -16.344 -11.5 1 96.75 300 THR A CA 1
ATOM 2490 C C . THR A 1 300 ? 11.641 -15.445 -12.367 1 96.75 300 THR A C 1
ATOM 2492 O O . THR A 1 300 ? 11.602 -15.523 -13.602 1 96.75 300 THR A O 1
ATOM 2495 N N . LYS A 1 301 ? 12.32 -14.586 -11.734 1 94.69 301 LYS A N 1
ATOM 2496 C CA . LYS A 1 301 ? 13.242 -13.703 -12.438 1 94.69 301 LYS A CA 1
ATOM 2497 C C . LYS A 1 301 ? 14.398 -14.492 -13.047 1 94.69 301 LYS A C 1
ATOM 2499 O O . LYS A 1 301 ? 14.883 -15.461 -12.461 1 94.69 301 LYS A O 1
ATOM 2504 N N . CYS A 1 302 ? 14.883 -14 -14.219 1 88.94 302 CYS A N 1
ATOM 2505 C CA . CYS A 1 302 ? 16.016 -14.656 -14.867 1 88.94 302 CYS A CA 1
ATOM 2506 C C . CYS A 1 302 ? 17.266 -14.594 -14 1 88.94 302 CYS A C 1
ATOM 2508 O O . CYS A 1 302 ? 17.453 -13.633 -13.258 1 88.94 302 CYS A O 1
ATOM 2510 N N . SER A 1 303 ? 17.969 -15.664 -13.867 1 74.06 303 SER A N 1
ATOM 2511 C CA . SER A 1 303 ? 19.234 -15.703 -13.141 1 74.06 303 SER A CA 1
ATOM 2512 C C . SER A 1 303 ? 20.328 -14.969 -13.914 1 74.06 303 SER A C 1
ATOM 2514 O O . SER A 1 303 ? 20.312 -14.938 -15.141 1 74.06 303 SER A O 1
ATOM 2516 N N . LYS A 1 304 ? 21.094 -13.938 -13.312 1 52.66 304 LYS A N 1
ATOM 2517 C CA . LYS A 1 304 ? 22.281 -13.391 -13.953 1 52.66 304 LYS A CA 1
ATOM 2518 C C . LYS A 1 304 ? 23.266 -14.492 -14.336 1 52.66 304 LYS A C 1
ATOM 2520 O O . LYS A 1 304 ? 23.391 -15.492 -13.633 1 52.66 304 LYS A O 1
ATOM 2525 N N . MET B 1 1 ? 25.391 18.422 1.941 1 16.67 1 MET B N 1
ATOM 2526 C CA . MET B 1 1 ? 23.953 18.312 2.215 1 16.67 1 MET B CA 1
ATOM 2527 C C . MET B 1 1 ? 23.141 18.688 0.991 1 16.67 1 MET B C 1
ATOM 2529 O O . MET B 1 1 ? 22.406 19.688 1.018 1 16.67 1 MET B O 1
ATOM 2533 N N . LYS B 1 2 ? 23.484 18.531 -0.196 1 20.95 2 LYS B N 1
ATOM 2534 C CA . LYS B 1 2 ? 23.328 19.375 -1.37 1 20.95 2 LYS B CA 1
ATOM 2535 C C . LYS B 1 2 ? 21.859 19.438 -1.825 1 20.95 2 LYS B C 1
ATOM 2537 O O . LYS B 1 2 ? 21.219 18.391 -1.966 1 20.95 2 LYS B O 1
ATOM 2542 N N . SER B 1 3 ? 21.172 20.578 -1.594 1 19.78 3 SER B N 1
ATOM 2543 C CA . SER B 1 3 ? 19.828 21.156 -1.632 1 19.78 3 SER B CA 1
ATOM 2544 C C . SER B 1 3 ? 19.219 21.047 -3.023 1 19.78 3 SER B C 1
ATOM 2546 O O . SER B 1 3 ? 19.781 21.562 -3.996 1 19.78 3 SER B O 1
ATOM 2548 N N . TYR B 1 4 ? 19.031 20.016 -3.508 1 25 4 TYR B N 1
ATOM 2549 C CA . TYR B 1 4 ? 18.688 20 -4.922 1 25 4 TYR B CA 1
ATOM 2550 C C . TYR B 1 4 ? 17.438 20.844 -5.176 1 25 4 TYR B C 1
ATOM 2552 O O . TYR B 1 4 ? 16.375 20.594 -4.602 1 25 4 TYR B O 1
ATOM 2560 N N . ALA B 1 5 ? 17.578 22.156 -5.293 1 23.7 5 ALA B N 1
ATOM 2561 C CA . ALA B 1 5 ? 16.688 23.281 -5.57 1 23.7 5 ALA B CA 1
ATOM 2562 C C . ALA B 1 5 ? 15.766 22.984 -6.746 1 23.7 5 ALA B C 1
ATOM 2564 O O . ALA B 1 5 ? 16.141 22.266 -7.672 1 23.7 5 ALA B O 1
ATOM 2565 N N . LEU B 1 6 ? 14.523 23.141 -6.539 1 25.86 6 LEU B N 1
ATOM 2566 C CA . LEU B 1 6 ? 13.359 23.203 -7.426 1 25.86 6 LEU B CA 1
ATOM 2567 C C . LEU B 1 6 ? 13.641 24.094 -8.625 1 25.86 6 LEU B C 1
ATOM 2569 O O . LEU B 1 6 ? 13.758 25.312 -8.477 1 25.86 6 LEU B O 1
ATOM 2573 N N . HIS B 1 7 ? 14.773 23.938 -9.352 1 27.33 7 HIS B N 1
ATOM 2574 C CA . HIS B 1 7 ? 15.078 24.891 -10.406 1 27.33 7 HIS B CA 1
ATOM 2575 C C . HIS B 1 7 ? 14.164 24.688 -11.609 1 27.33 7 HIS B C 1
ATOM 2577 O O . HIS B 1 7 ? 13.797 23.562 -11.938 1 27.33 7 HIS B O 1
ATOM 2583 N N . PHE B 1 8 ? 13.328 25.703 -11.82 1 29.19 8 PHE B N 1
ATOM 2584 C CA . PHE B 1 8 ? 12.758 25.906 -13.148 1 29.19 8 PHE B CA 1
ATOM 2585 C C . PHE B 1 8 ? 13.781 25.578 -14.234 1 29.19 8 PHE B C 1
ATOM 2587 O O . PHE B 1 8 ? 14.867 26.156 -14.258 1 29.19 8 PHE B O 1
ATOM 2594 N N . ILE B 1 9 ? 13.93 24.281 -14.547 1 33.84 9 ILE B N 1
ATOM 2595 C CA . ILE B 1 9 ? 15.07 24 -15.414 1 33.84 9 ILE B CA 1
ATOM 2596 C C . ILE B 1 9 ? 14.781 24.531 -16.828 1 33.84 9 ILE B C 1
ATOM 2598 O O . ILE B 1 9 ? 13.688 24.312 -17.359 1 33.84 9 ILE B O 1
ATOM 2602 N N . THR B 1 10 ? 15.258 25.625 -17.203 1 35.62 10 THR B N 1
ATOM 2603 C CA . THR B 1 10 ? 15.336 26.078 -18.594 1 35.62 10 THR B CA 1
ATOM 2604 C C . THR B 1 10 ? 15.711 24.922 -19.516 1 35.62 10 THR B C 1
ATOM 2606 O O . THR B 1 10 ? 16.156 23.875 -19.062 1 35.62 10 THR B O 1
ATOM 2609 N N . ASN B 1 11 ? 15.258 25.062 -20.828 1 36.06 11 ASN B N 1
ATOM 2610 C CA . ASN B 1 11 ? 15.758 24.109 -21.812 1 36.06 11 ASN B CA 1
ATOM 2611 C C . ASN B 1 11 ? 17.203 23.719 -21.531 1 36.06 11 ASN B C 1
ATOM 2613 O O . ASN B 1 11 ? 17.578 22.547 -21.656 1 36.06 11 ASN B O 1
ATOM 2617 N N . LYS B 1 12 ? 17.891 24.672 -21.094 1 38.34 12 LYS B N 1
ATOM 2618 C CA . LYS B 1 12 ? 19.297 24.453 -20.766 1 38.34 12 LYS B CA 1
ATOM 2619 C C . LYS B 1 12 ? 19.438 23.609 -19.516 1 38.34 12 LYS B C 1
ATOM 2621 O O . LYS B 1 12 ? 20.281 22.703 -19.469 1 38.34 12 LYS B O 1
ATOM 2626 N N . GLU B 1 13 ? 18.609 23.75 -18.562 1 41.59 13 GLU B N 1
ATOM 2627 C CA . GLU B 1 13 ? 18.75 22.984 -17.328 1 41.59 13 GLU B CA 1
ATOM 2628 C C . GLU B 1 13 ? 18.25 21.562 -17.484 1 41.59 13 GLU B C 1
ATOM 2630 O O . GLU B 1 13 ? 18.828 20.625 -16.938 1 41.59 13 GLU B O 1
ATOM 2635 N N . MET B 1 14 ? 17.281 21.453 -18.234 1 41.44 14 MET B N 1
ATOM 2636 C CA . MET B 1 14 ? 16.859 20.125 -18.625 1 41.44 14 MET B CA 1
ATOM 2637 C C . MET B 1 14 ? 17.984 19.375 -19.312 1 41.44 14 MET B C 1
ATOM 2639 O O . MET B 1 14 ? 18.203 18.188 -19.062 1 41.44 14 MET B O 1
ATOM 2643 N N . TYR B 1 15 ? 18.609 20.188 -20.203 1 36.94 15 TYR B N 1
ATOM 2644 C CA . TYR B 1 15 ? 19.812 19.641 -20.844 1 36.94 15 TYR B CA 1
ATOM 2645 C C . TYR B 1 15 ? 20.859 19.281 -19.812 1 36.94 15 TYR B C 1
ATOM 2647 O O . TYR B 1 15 ? 21.469 18.203 -19.875 1 36.94 15 TYR B O 1
ATOM 2655 N N . LEU B 1 16 ? 21.016 20.062 -18.922 1 41.41 16 LEU B N 1
ATOM 2656 C CA . LEU B 1 16 ? 22.047 19.812 -17.922 1 41.41 16 LEU B CA 1
ATOM 2657 C C . LEU B 1 16 ? 21.656 18.656 -17.016 1 41.41 16 LEU B C 1
ATOM 2659 O O . LEU B 1 16 ? 22.5 17.844 -16.641 1 41.41 16 LEU B O 1
ATOM 2663 N N . LEU B 1 17 ? 20.453 18.594 -16.766 1 41.28 17 LEU B N 1
ATOM 2664 C CA . LEU B 1 17 ? 19.984 17.484 -15.961 1 41.28 17 LEU B CA 1
ATOM 2665 C C . LEU B 1 17 ? 20.109 16.172 -16.734 1 41.28 17 LEU B C 1
ATOM 2667 O O . LEU B 1 17 ? 20.531 15.148 -16.172 1 41.28 17 LEU B O 1
ATOM 2671 N N . ALA B 1 18 ? 19.688 16.312 -17.922 1 40.59 18 ALA B N 1
ATOM 2672 C CA . ALA B 1 18 ? 19.875 15.141 -18.766 1 40.59 18 ALA B CA 1
ATOM 2673 C C . ALA B 1 18 ? 21.344 14.75 -18.859 1 40.59 18 ALA B C 1
ATOM 2675 O O . ALA B 1 18 ? 21.688 13.57 -18.828 1 40.59 18 ALA B O 1
ATOM 2676 N N . VAL B 1 19 ? 22.078 15.852 -18.938 1 38.06 19 VAL B N 1
ATOM 2677 C CA . VAL B 1 19 ? 23.516 15.617 -19.016 1 38.06 19 VAL B CA 1
ATOM 2678 C C . VAL B 1 19 ? 24.031 15.109 -17.672 1 38.06 19 VAL B C 1
ATOM 2680 O O . VAL B 1 19 ? 24.891 14.211 -17.625 1 38.06 19 VAL B O 1
ATOM 2683 N N . SER B 1 20 ? 23.578 15.711 -16.641 1 38.94 20 SER B N 1
ATOM 2684 C CA . SER B 1 20 ? 24.078 15.281 -15.344 1 38.94 20 SER B CA 1
ATOM 2685 C C . SER B 1 20 ? 23.516 13.914 -14.961 1 38.94 20 SER B C 1
ATOM 2687 O O . SER B 1 20 ? 24.047 13.25 -14.07 1 38.94 20 SER B O 1
ATOM 2689 N N . MET B 1 21 ? 22.438 13.688 -15.398 1 39.78 21 MET B N 1
ATOM 2690 C CA . MET B 1 21 ? 21.859 12.359 -15.203 1 39.78 21 MET B CA 1
ATOM 2691 C C . MET B 1 21 ? 22.75 11.281 -15.797 1 39.78 21 MET B C 1
ATOM 2693 O O . MET B 1 21 ? 22.547 10.094 -15.555 1 39.78 21 MET B O 1
ATOM 2697 N N . TRP B 1 22 ? 23.547 11.859 -16.594 1 36.78 22 TRP B N 1
ATOM 2698 C CA . TRP B 1 22 ? 24.594 10.984 -17.125 1 36.78 22 TRP B CA 1
ATOM 2699 C C . TRP B 1 22 ? 25.391 10.352 -15.984 1 36.78 22 TRP B C 1
ATOM 2701 O O . TRP B 1 22 ? 25.984 9.289 -16.156 1 36.78 22 TRP B O 1
ATOM 2711 N N . GLU B 1 23 ? 25.484 11.203 -15.062 1 36.5 23 GLU B N 1
ATOM 2712 C CA . GLU B 1 23 ? 26.266 10.672 -13.945 1 36.5 23 GLU B CA 1
ATOM 2713 C C . GLU B 1 23 ? 25.391 9.922 -12.953 1 36.5 23 GLU B C 1
ATOM 2715 O O . GLU B 1 23 ? 25.781 9.688 -11.812 1 36.5 23 GLU B O 1
ATOM 2720 N N . PHE B 1 24 ? 24.141 9.828 -13.312 1 34.84 24 PHE B N 1
ATOM 2721 C CA . PHE B 1 24 ? 23.25 9.102 -12.414 1 34.84 24 PHE 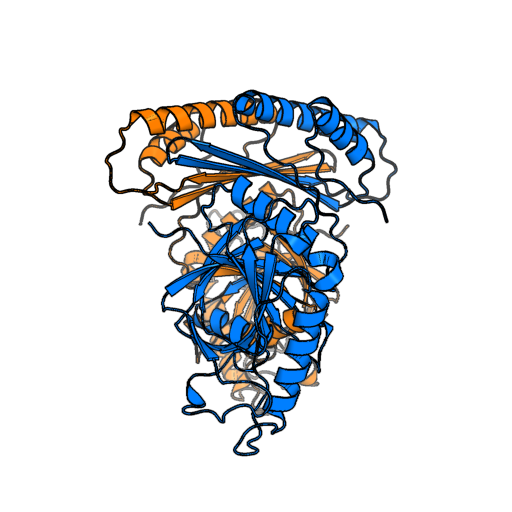B CA 1
ATOM 2722 C C . PHE B 1 24 ? 23.734 7.676 -12.203 1 34.84 24 PHE B C 1
ATOM 2724 O O . PHE B 1 24 ? 23.984 6.949 -13.172 1 34.84 24 PHE B O 1
ATOM 2731 N N . PRO B 1 25 ? 24.125 7.484 -11.078 1 37.66 25 PRO B N 1
ATOM 2732 C CA . PRO B 1 25 ? 24.469 6.082 -10.844 1 37.66 25 PRO B CA 1
ATOM 2733 C C . PRO B 1 25 ? 23.391 5.113 -11.32 1 37.66 25 PRO B C 1
ATOM 2735 O O . PRO B 1 25 ? 22.234 5.512 -11.5 1 37.66 25 PRO B O 1
ATOM 2738 N N . GLU B 1 26 ? 23.484 3.861 -11.664 1 38.03 26 GLU B N 1
ATOM 2739 C CA . GLU B 1 26 ? 22.719 2.656 -11.961 1 38.03 26 GLU B CA 1
ATOM 2740 C C . GLU B 1 26 ? 21.469 2.562 -11.078 1 38.03 26 GLU B C 1
ATOM 2742 O O . GLU B 1 26 ? 21.516 2.918 -9.898 1 38.03 26 GLU B O 1
ATOM 2747 N N . ASP B 1 27 ? 20.047 2.486 -11.742 1 40.97 27 ASP B N 1
ATOM 2748 C CA . ASP B 1 27 ? 18.781 2.08 -11.133 1 40.97 27 ASP B CA 1
ATOM 2749 C C . ASP B 1 27 ? 17.969 3.297 -10.719 1 40.97 27 ASP B C 1
ATOM 2751 O O . ASP B 1 27 ? 17.359 3.311 -9.633 1 40.97 27 ASP B O 1
ATOM 2755 N N . ARG B 1 28 ? 18.156 4.363 -11.547 1 40.47 28 ARG B N 1
ATOM 2756 C CA . ARG B 1 28 ? 17.328 5.492 -11.117 1 40.47 28 ARG B CA 1
ATOM 2757 C C . ARG B 1 28 ? 16.078 5.602 -11.969 1 40.47 28 ARG B C 1
ATOM 2759 O O . ARG B 1 28 ? 16.031 5.113 -13.102 1 40.47 28 ARG B O 1
ATOM 2766 N N . ILE B 1 29 ? 14.891 5.965 -11.383 1 44.06 29 ILE B N 1
ATOM 2767 C CA . ILE B 1 29 ? 13.586 6.211 -11.992 1 44.06 29 ILE B CA 1
ATOM 2768 C C . ILE B 1 29 ? 13.352 7.715 -12.109 1 44.06 29 ILE B C 1
ATOM 2770 O O . ILE B 1 29 ? 13.594 8.469 -11.164 1 44.06 29 ILE B O 1
ATOM 2774 N N . LEU B 1 30 ? 13.336 8.211 -13.469 1 44.47 30 LEU B N 1
ATOM 2775 C CA . LEU B 1 30 ? 12.945 9.594 -13.711 1 44.47 30 LEU B CA 1
ATOM 2776 C C . LEU B 1 30 ? 11.438 9.703 -13.938 1 44.47 30 LEU B C 1
ATOM 2778 O O . LEU B 1 30 ? 10.883 8.992 -14.773 1 44.47 30 LEU B O 1
ATOM 2782 N N . ARG B 1 31 ? 10.742 10.305 -13.102 1 48.47 31 ARG B N 1
ATOM 2783 C CA . AR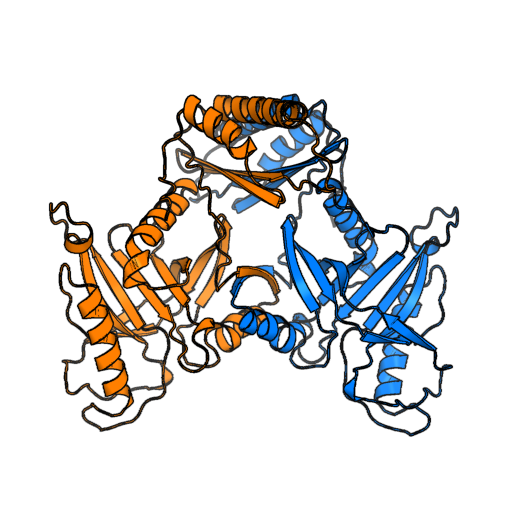G B 1 31 ? 9.32 10.578 -13.25 1 48.47 31 ARG B CA 1
ATOM 2784 C C . ARG B 1 31 ? 9.078 12.039 -13.633 1 48.47 31 ARG B C 1
ATOM 2786 O O . ARG B 1 31 ? 9.57 12.945 -12.961 1 48.47 31 ARG B O 1
ATOM 2793 N N . LEU B 1 32 ? 8.57 12.219 -14.875 1 44.88 32 LEU B N 1
ATOM 2794 C CA . LEU B 1 32 ? 8.148 13.539 -15.336 1 44.88 32 LEU B CA 1
ATOM 2795 C C . LEU B 1 32 ? 6.629 13.664 -15.328 1 44.88 32 LEU B C 1
ATOM 2797 O O . LEU B 1 32 ? 5.93 12.773 -15.82 1 44.88 32 LEU B O 1
ATOM 2801 N N . SER B 1 33 ? 6.066 14.516 -14.602 1 41.59 33 SER B N 1
ATOM 2802 C CA . SER B 1 33 ? 4.629 14.758 -14.57 1 41.59 33 SER B CA 1
ATOM 2803 C C . SER B 1 33 ? 4.285 16.125 -15.148 1 41.59 33 SER B C 1
ATOM 2805 O O . SER B 1 33 ? 4.941 17.125 -14.828 1 41.59 33 SER B O 1
ATOM 2807 N N . PHE B 1 34 ? 3.521 16.062 -16.281 1 39.97 34 PHE B N 1
ATOM 2808 C CA . PHE B 1 34 ? 3.053 17.281 -16.922 1 39.97 34 PHE B CA 1
ATOM 2809 C C . PHE B 1 34 ? 1.548 17.453 -16.75 1 39.97 34 PHE B C 1
ATOM 2811 O O . PHE B 1 34 ? 0.792 16.484 -16.891 1 39.97 34 PHE B O 1
ATOM 2818 N N . GLY B 1 35 ? 1.068 18.547 -16.125 1 39.25 35 GLY B N 1
ATOM 2819 C CA . GLY B 1 35 ? -0.359 18.781 -15.961 1 39.25 35 GLY B CA 1
ATOM 2820 C C . GLY B 1 35 ? -0.788 20.172 -16.359 1 39.25 35 GLY B C 1
ATOM 2821 O O . GLY B 1 35 ? 0.025 21.109 -16.359 1 39.25 35 GLY B O 1
ATOM 2822 N N . LYS B 1 36 ? -1.77 20.25 -17.266 1 36.94 36 LYS B N 1
ATOM 2823 C CA . LYS B 1 36 ? -2.395 21.547 -17.547 1 36.94 36 LYS B CA 1
ATOM 2824 C C . LYS B 1 36 ? -3.861 21.547 -17.109 1 36.94 36 LYS B C 1
ATOM 2826 O O . LYS B 1 36 ? -4.535 20.516 -17.188 1 36.94 36 LYS B O 1
ATOM 2831 N N . GLN B 1 37 ? -4.102 22.5 -16.219 1 33.06 37 GLN B N 1
ATOM 2832 C CA . GLN B 1 37 ? -5.496 22.734 -15.875 1 33.06 37 GLN B CA 1
ATOM 2833 C C . GLN B 1 37 ? -6.066 23.906 -16.656 1 33.06 37 GLN B C 1
ATOM 2835 O O . GLN B 1 37 ? -5.457 24.984 -16.703 1 33.06 37 GLN B O 1
ATOM 2840 N N . LYS B 1 38 ? -6.66 23.656 -17.828 1 35.25 38 LYS B N 1
ATOM 2841 C CA . LYS B 1 38 ? -7.398 24.766 -18.438 1 35.25 38 LYS B CA 1
ATOM 2842 C C . LYS B 1 38 ? -8.898 24.469 -18.453 1 35.25 38 LYS B C 1
ATOM 2844 O O . LYS B 1 38 ? -9.32 23.406 -18.891 1 35.25 38 LYS B O 1
ATOM 2849 N N . GLN B 1 39 ? -9.555 25.453 -18.312 1 36.22 39 GLN B N 1
ATOM 2850 C CA . GLN B 1 39 ? -11 25.609 -18.438 1 36.22 39 GLN B CA 1
ATOM 2851 C C . GLN B 1 39 ? -11.734 24.359 -17.953 1 36.22 39 GLN B C 1
ATOM 2853 O O . GLN B 1 39 ? -12.578 23.812 -18.672 1 36.22 39 GLN B O 1
ATOM 2858 N N . GLY B 1 40 ? -11.242 23.75 -16.922 1 39.97 40 GLY B N 1
ATOM 2859 C CA . GLY B 1 40 ? -12.016 22.719 -16.25 1 39.97 40 GLY B CA 1
ATOM 2860 C C . GLY B 1 40 ? -11.5 21.312 -16.547 1 39.97 40 GLY B C 1
ATOM 2861 O O . GLY B 1 40 ? -12.125 20.328 -16.156 1 39.97 40 GLY B O 1
ATOM 2862 N N . VAL B 1 41 ? -10.852 21.203 -17.578 1 34.34 41 VAL B N 1
ATOM 2863 C CA . VAL B 1 41 ? -10.289 19.891 -17.891 1 34.34 41 VAL B CA 1
ATOM 2864 C C . VAL B 1 41 ? -8.844 19.828 -17.406 1 34.34 41 VAL B C 1
ATOM 2866 O O . VAL B 1 41 ? -8.062 20.75 -17.625 1 34.34 41 VAL B O 1
ATOM 2869 N N . ARG B 1 42 ? -8.586 18.969 -16.453 1 36.53 42 ARG B N 1
ATOM 2870 C CA . ARG B 1 42 ? -7.227 18.734 -15.969 1 36.53 42 ARG B CA 1
ATOM 2871 C C . ARG B 1 42 ? -6.605 17.516 -16.641 1 36.53 42 ARG B C 1
ATOM 2873 O O . ARG B 1 42 ? -7.227 16.453 -16.688 1 36.53 42 ARG B O 1
ATOM 2880 N N . ALA B 1 43 ? -5.672 17.734 -17.625 1 38.34 43 ALA B N 1
ATOM 2881 C CA . ALA B 1 43 ? -4.941 16.609 -18.219 1 38.34 43 ALA B CA 1
ATOM 2882 C C . ALA B 1 43 ? -3.539 16.5 -17.625 1 38.34 43 ALA B C 1
ATOM 2884 O O . ALA B 1 43 ? -2.889 17.5 -17.344 1 38.34 43 ALA B O 1
ATOM 2885 N N . TYR B 1 44 ? -3.281 15.414 -16.922 1 42 44 TYR B N 1
ATOM 2886 C CA . TYR B 1 44 ? -1.963 15.164 -16.359 1 42 44 TYR B CA 1
ATOM 2887 C C . TYR B 1 44 ? -1.274 14.008 -17.062 1 42 44 TYR B C 1
ATOM 2889 O O . TYR B 1 44 ? -1.931 13.047 -17.484 1 42 44 TYR B O 1
ATOM 2897 N N . ILE B 1 45 ? -0.062 14.352 -17.641 1 43.47 45 ILE B N 1
ATOM 2898 C CA . ILE B 1 45 ? 0.762 13.297 -18.219 1 43.47 45 ILE B CA 1
ATOM 2899 C C . ILE B 1 45 ? 1.958 13.023 -17.312 1 43.47 45 ILE B C 1
ATOM 2901 O O . ILE B 1 45 ? 2.602 13.953 -16.812 1 43.47 45 ILE B O 1
ATOM 2905 N N . GLU B 1 46 ? 2.029 11.836 -16.812 1 50.53 46 GLU B N 1
ATOM 2906 C CA . GLU B 1 46 ? 3.229 11.398 -16.109 1 50.53 46 GLU B CA 1
ATOM 2907 C C . GLU B 1 46 ? 4.113 10.531 -16.984 1 50.53 46 GLU B C 1
ATOM 2909 O O . GLU B 1 46 ? 3.629 9.609 -17.641 1 50.53 46 GLU B O 1
ATOM 2914 N N . LEU B 1 47 ? 5.242 11.117 -17.234 1 46.84 47 LEU B N 1
ATOM 2915 C CA . LEU B 1 47 ? 6.285 10.359 -17.922 1 46.84 47 LEU B CA 1
ATOM 2916 C C . LEU B 1 47 ? 7.289 9.797 -16.922 1 46.84 47 LEU B C 1
ATOM 2918 O O . LEU B 1 47 ? 7.922 10.547 -16.188 1 46.84 47 LEU B O 1
ATOM 2922 N N . ILE B 1 48 ? 7.152 8.531 -16.75 1 49 48 ILE B N 1
ATOM 2923 C CA . ILE B 1 48 ? 8.109 7.879 -15.859 1 49 48 ILE B CA 1
ATOM 2924 C C . ILE B 1 48 ? 9.148 7.117 -16.688 1 49 48 ILE B C 1
ATOM 2926 O O . ILE B 1 48 ? 8.789 6.277 -17.516 1 49 48 ILE B O 1
ATOM 2930 N N . ILE B 1 49 ? 10.375 7.496 -16.672 1 45.12 49 ILE B N 1
ATOM 2931 C CA . ILE B 1 49 ? 11.492 6.863 -17.359 1 45.12 49 ILE B CA 1
ATOM 2932 C C . ILE B 1 49 ? 12.32 6.047 -16.375 1 45.12 49 ILE B C 1
ATOM 2934 O O . ILE B 1 49 ? 12.766 6.566 -15.344 1 45.12 49 ILE B O 1
ATOM 2938 N N . TYR B 1 50 ? 12.273 4.668 -16.578 1 41.34 50 TYR B N 1
ATOM 2939 C CA . TYR B 1 50 ? 13.109 3.766 -15.797 1 41.34 50 TYR B CA 1
ATOM 2940 C C . TYR B 1 50 ? 14.43 3.498 -16.516 1 41.34 50 TYR B C 1
ATOM 2942 O O . TYR B 1 50 ? 14.453 3.252 -17.719 1 41.34 50 TYR B O 1
ATOM 2950 N N . TYR B 1 51 ? 15.602 3.795 -15.906 1 37.75 51 TYR B N 1
ATOM 2951 C CA . TYR B 1 51 ? 16.922 3.453 -16.453 1 37.75 51 TYR B CA 1
ATOM 2952 C C . TYR B 1 51 ? 17.656 2.484 -15.531 1 37.75 51 TYR B C 1
ATOM 2954 O O . TYR B 1 51 ? 17.875 2.779 -14.352 1 37.75 51 TYR B O 1
ATOM 2962 N N . ARG B 1 52 ? 17.578 1.121 -15.812 1 37.81 52 ARG B N 1
ATOM 2963 C CA . ARG B 1 52 ? 18.391 0.186 -15.031 1 37.81 52 ARG B CA 1
ATOM 2964 C C . ARG B 1 52 ? 19.578 -0.319 -15.844 1 37.81 52 ARG B C 1
ATOM 2966 O O . ARG B 1 52 ? 19.422 -0.743 -16.984 1 37.81 52 ARG B O 1
ATOM 2973 N N . SER B 1 53 ? 20.844 0.106 -15.375 1 34.88 53 SER B N 1
ATOM 2974 C CA . SER B 1 53 ? 22.062 -0.458 -15.961 1 34.88 53 SER B CA 1
ATOM 2975 C C . SER B 1 53 ? 22.281 -1.895 -15.492 1 34.88 53 SER B C 1
ATOM 2977 O O . SER B 1 53 ? 22.203 -2.186 -14.297 1 34.88 53 SER B O 1
ATOM 2979 N N . THR B 1 54 ? 21.984 -2.879 -16.234 1 33.19 54 THR B N 1
ATOM 2980 C CA . THR B 1 54 ? 22.391 -4.211 -15.797 1 33.19 54 THR B CA 1
ATOM 2981 C C . THR B 1 54 ? 23.891 -4.227 -15.445 1 33.19 54 THR B C 1
ATOM 2983 O O . THR B 1 54 ? 24.266 -4.66 -14.359 1 33.19 54 THR B O 1
ATOM 2986 N N . SER B 1 55 ? 24.844 -5.176 -16.25 1 33.16 55 SER B N 1
ATOM 2987 C CA . SER B 1 55 ? 26.219 -5.605 -16.031 1 33.16 55 SER B CA 1
ATOM 2988 C C . SER B 1 55 ? 27.125 -4.41 -15.781 1 33.16 55 SER B C 1
ATOM 2990 O O . SER B 1 55 ? 26.781 -3.275 -16.125 1 33.16 55 SER B O 1
ATOM 2992 N N . GLY B 1 56 ? 28.531 -4.668 -14.984 1 32.81 56 GLY B N 1
ATOM 2993 C CA . GLY B 1 56 ? 29.844 -4.102 -14.727 1 32.81 56 GLY B CA 1
ATOM 2994 C C . GLY B 1 56 ? 30.344 -3.209 -15.844 1 32.81 56 GLY B C 1
ATOM 2995 O O . GLY B 1 56 ? 31.469 -2.713 -15.797 1 32.81 56 GLY B O 1
ATOM 2996 N N . SER B 1 57 ? 30.25 -3.76 -17.125 1 30.36 57 SER B N 1
ATOM 2997 C CA . SER B 1 57 ? 31.078 -3.119 -18.141 1 30.36 57 SER B CA 1
ATOM 2998 C C . SER B 1 57 ? 30.766 -1.63 -18.25 1 30.36 57 SER B C 1
ATOM 3000 O O . SER B 1 57 ? 29.641 -1.204 -17.984 1 30.36 57 SER B O 1
ATOM 3002 N N . THR B 1 58 ? 31.922 -0.805 -18.156 1 31.88 58 THR B N 1
ATOM 3003 C CA . THR B 1 58 ? 32.188 0.562 -18.578 1 31.88 58 THR B CA 1
ATOM 3004 C C . THR B 1 58 ? 31.281 0.939 -19.75 1 31.88 58 THR B C 1
ATOM 3006 O O . THR B 1 58 ? 31.703 0.932 -20.906 1 31.88 58 THR B O 1
ATOM 3009 N N . MET B 1 59 ? 30.375 0.227 -20.094 1 32.56 59 MET B N 1
ATOM 3010 C CA . MET B 1 59 ? 29.781 0.681 -21.359 1 32.56 59 MET B CA 1
ATOM 3011 C C . MET B 1 59 ? 29.703 2.203 -21.406 1 32.56 59 MET B C 1
ATOM 3013 O O . MET B 1 59 ? 29.219 2.838 -20.469 1 32.56 59 MET B O 1
ATOM 3017 N N . LYS B 1 60 ? 30.469 2.697 -22.438 1 33.78 60 LYS B N 1
ATOM 3018 C CA . LYS B 1 60 ? 30.953 3.992 -22.906 1 33.78 60 LYS B CA 1
ATOM 3019 C C . LYS B 1 60 ? 29.828 5.035 -22.906 1 33.78 60 LYS B C 1
ATOM 3021 O O . LYS B 1 60 ? 28.656 4.699 -23.078 1 33.78 60 LYS B O 1
ATOM 3026 N N . THR B 1 61 ? 30.141 6.285 -22.562 1 35.41 61 THR B N 1
ATOM 3027 C CA . THR B 1 61 ? 29.641 7.652 -22.578 1 35.41 61 THR B CA 1
ATOM 3028 C C . THR B 1 61 ? 28.656 7.848 -23.75 1 35.41 61 THR B C 1
ATOM 3030 O O . THR B 1 61 ? 27.703 8.625 -23.641 1 35.41 61 THR B O 1
ATOM 3033 N N . ASN B 1 62 ? 28.891 7.09 -24.844 1 34.06 62 ASN B N 1
ATOM 3034 C CA . ASN B 1 62 ? 28.219 7.422 -26.094 1 34.06 62 ASN B CA 1
ATOM 3035 C C . ASN B 1 62 ? 26.812 6.844 -26.125 1 34.06 62 ASN B C 1
ATOM 3037 O O . ASN B 1 62 ? 25.891 7.457 -26.703 1 34.06 62 ASN B O 1
ATOM 3041 N N . ARG B 1 63 ? 26.656 5.59 -25.734 1 36.69 63 ARG B N 1
ATOM 3042 C CA . ARG B 1 63 ? 25.359 4.957 -25.875 1 36.69 63 ARG B CA 1
ATOM 3043 C C . ARG B 1 63 ? 24.344 5.547 -24.906 1 36.69 63 ARG B C 1
ATOM 3045 O O . ARG B 1 63 ? 23.156 5.664 -25.219 1 36.69 63 ARG B O 1
ATOM 3052 N N . CYS B 1 64 ? 24.844 5.887 -23.781 1 38.62 64 CYS B N 1
ATOM 3053 C CA . CYS B 1 64 ? 24.062 6.727 -22.891 1 38.62 64 CYS B CA 1
ATOM 3054 C C . CYS B 1 64 ? 23.656 8.031 -23.578 1 38.62 64 CYS B C 1
ATOM 3056 O O . CYS B 1 64 ? 22.562 8.547 -23.344 1 38.62 64 CYS B O 1
ATOM 3058 N N . LEU B 1 65 ? 24.5 8.297 -24.562 1 37.91 65 LEU B N 1
ATOM 3059 C CA . LEU B 1 65 ? 24.25 9.523 -25.312 1 37.91 65 LEU B CA 1
ATOM 3060 C C . LEU B 1 65 ? 23.062 9.344 -26.266 1 37.91 65 LEU B C 1
ATOM 3062 O O . LEU B 1 65 ? 22.234 10.242 -26.406 1 37.91 65 LEU B O 1
ATOM 3066 N N . ASP B 1 66 ? 22.969 8.117 -26.875 1 41.91 66 ASP B N 1
ATOM 3067 C CA . ASP B 1 66 ? 21.875 7.93 -27.828 1 41.91 66 ASP B CA 1
ATOM 3068 C C . ASP B 1 66 ? 20.531 7.828 -27.094 1 41.91 66 ASP B C 1
ATOM 3070 O O . ASP B 1 66 ? 19.531 8.406 -27.531 1 41.91 66 ASP B O 1
ATOM 3074 N N . CYS B 1 67 ? 20.484 7.148 -26.047 1 41.06 67 CYS B N 1
ATOM 3075 C CA . CYS B 1 67 ? 19.25 7.098 -25.266 1 41.06 67 CYS B CA 1
ATOM 3076 C C . CYS B 1 67 ? 18.922 8.469 -24.688 1 41.06 67 CYS B C 1
ATOM 3078 O O . CYS B 1 67 ? 17.75 8.867 -24.672 1 41.06 67 CYS B O 1
ATOM 3080 N N . SER B 1 68 ? 19.969 9.125 -24.422 1 41.66 68 SER B N 1
ATOM 3081 C CA . SER B 1 68 ? 19.766 10.492 -23.953 1 41.66 68 SER B CA 1
ATOM 3082 C C . SER B 1 68 ? 19.25 11.391 -25.062 1 41.66 68 SER B C 1
ATOM 3084 O O . SER B 1 68 ? 18.359 12.227 -24.844 1 41.66 68 SER B O 1
ATOM 3086 N N . LYS B 1 69 ? 19.797 11.125 -26.219 1 43.25 69 LYS B N 1
ATOM 3087 C CA . LYS B 1 69 ? 19.328 11.914 -27.359 1 43.25 69 LYS B CA 1
ATOM 3088 C C . LYS B 1 69 ? 17.875 11.594 -27.672 1 43.25 69 LYS B C 1
ATOM 3090 O O . LYS B 1 69 ? 17.078 12.492 -27.969 1 43.25 69 LYS B O 1
ATOM 3095 N N . LYS B 1 70 ? 17.578 10.383 -27.609 1 44.69 70 LYS B N 1
ATOM 3096 C CA . LYS B 1 70 ? 16.203 10 -27.922 1 44.69 70 LYS B CA 1
ATOM 3097 C C . LYS B 1 70 ? 15.242 10.461 -26.828 1 44.69 70 LYS B C 1
ATOM 3099 O O . LYS B 1 70 ? 14.133 10.914 -27.125 1 44.69 70 LYS B O 1
ATOM 3104 N N . LEU B 1 71 ? 15.758 10.312 -25.688 1 45.38 71 LEU B N 1
ATOM 3105 C CA . LEU B 1 71 ? 14.961 10.852 -24.594 1 45.38 71 LEU B CA 1
ATOM 3106 C C . LEU B 1 71 ? 14.82 12.367 -24.719 1 45.38 71 LEU B C 1
ATOM 3108 O O . LEU B 1 71 ? 13.75 12.914 -24.484 1 45.38 71 LEU B O 1
ATOM 3112 N N . TYR B 1 72 ? 15.875 12.953 -25.234 1 43.47 72 TYR B N 1
ATOM 3113 C CA . TYR B 1 72 ? 15.828 14.383 -25.5 1 43.47 72 TYR B CA 1
ATOM 3114 C C . TYR B 1 72 ? 14.82 14.703 -26.594 1 43.47 72 TYR B C 1
ATOM 3116 O O . TYR B 1 72 ? 14.062 15.672 -26.484 1 43.47 72 TYR B O 1
ATOM 3124 N N . LEU B 1 73 ? 14.953 14.008 -27.531 1 46.81 73 LEU B N 1
ATOM 3125 C CA . LEU B 1 73 ? 14.023 14.242 -28.641 1 46.81 73 LEU B CA 1
ATOM 3126 C C . LEU B 1 73 ? 12.586 14.008 -28.203 1 46.81 73 LEU B C 1
ATOM 3128 O O . LEU B 1 73 ? 11.688 14.766 -28.578 1 46.81 73 LEU B O 1
ATOM 3132 N N . LEU B 1 74 ? 12.453 13.047 -27.391 1 49.19 74 LEU B N 1
ATOM 3133 C CA . LEU B 1 74 ? 11.109 12.781 -26.891 1 49.19 74 LEU B CA 1
ATOM 3134 C C . LEU B 1 74 ? 10.648 13.891 -25.953 1 49.19 74 LEU B C 1
ATOM 3136 O O . LEU B 1 74 ? 9.516 14.367 -26.062 1 49.19 74 LEU B O 1
ATOM 3140 N N . LEU B 1 75 ? 11.578 14.18 -25.172 1 49.69 75 LEU B N 1
ATOM 3141 C CA . LEU B 1 75 ? 11.234 15.234 -24.219 1 49.69 75 LEU B CA 1
ATOM 3142 C C . LEU B 1 75 ? 11.023 16.562 -24.938 1 49.69 75 LEU B C 1
ATOM 3144 O O . LEU B 1 75 ? 10.133 17.344 -24.562 1 49.69 75 LEU B O 1
ATOM 3148 N N . SER B 1 76 ? 11.805 16.75 -25.875 1 46.81 76 SER B N 1
ATOM 3149 C CA . SER B 1 76 ? 11.633 17.969 -26.672 1 46.81 76 SER B CA 1
ATOM 3150 C C . SER B 1 76 ? 10.281 17.969 -27.391 1 46.81 76 SER B C 1
ATOM 3152 O O . SER B 1 76 ? 9.617 19 -27.453 1 46.81 76 SER B O 1
ATOM 3154 N N . GLN B 1 77 ? 9.992 16.906 -27.859 1 45.72 77 GLN B N 1
ATOM 3155 C CA . GLN B 1 77 ? 8.703 16.844 -28.547 1 45.72 77 GLN B CA 1
ATOM 3156 C C . GLN B 1 77 ? 7.547 16.938 -27.562 1 45.72 77 GLN B C 1
ATOM 3158 O O . GLN B 1 77 ? 6.543 17.594 -27.828 1 45.72 77 GLN B O 1
ATOM 3163 N N . VAL B 1 78 ? 7.789 16.312 -26.438 1 47.53 78 VAL B N 1
ATOM 3164 C CA . VAL B 1 78 ? 6.785 16.438 -25.391 1 47.53 78 VAL B CA 1
ATOM 3165 C C . VAL B 1 78 ? 6.699 17.891 -24.922 1 47.53 78 VAL B C 1
ATOM 3167 O O . VAL B 1 78 ? 5.605 18.422 -24.734 1 47.53 78 VAL B O 1
ATOM 3170 N N . CYS B 1 79 ? 7.848 18.375 -24.828 1 43.28 79 CYS B N 1
ATOM 3171 C CA . CYS B 1 79 ? 7.895 19.766 -24.406 1 43.28 79 CYS B CA 1
ATOM 3172 C C . CYS B 1 79 ? 7.297 20.672 -25.484 1 43.28 79 CYS B C 1
ATOM 3174 O O . CYS B 1 79 ? 6.625 21.656 -25.172 1 43.28 79 CYS B O 1
ATOM 3176 N N . LEU B 1 80 ? 7.645 20.453 -26.672 1 44 80 LEU B N 1
ATOM 3177 C CA . LEU B 1 80 ? 7.074 21.266 -27.75 1 44 80 LEU B CA 1
ATOM 3178 C C . LEU B 1 80 ? 5.551 21.156 -27.75 1 44 80 LEU B C 1
ATOM 3180 O O . LEU B 1 80 ? 4.859 22.156 -28.016 1 44 80 LEU B O 1
ATOM 3184 N N . VAL B 1 81 ? 5.145 20.047 -27.609 1 41.25 81 VAL B N 1
ATOM 3185 C CA . VAL B 1 81 ? 3.693 19.891 -27.578 1 41.25 81 VAL B CA 1
ATOM 3186 C C . VAL B 1 81 ? 3.125 20.609 -26.359 1 41.25 81 VAL B C 1
ATOM 3188 O O . VAL B 1 81 ? 2.059 21.219 -26.422 1 41.25 81 VAL B O 1
ATOM 3191 N N . PHE B 1 82 ? 3.926 20.438 -25.312 1 38.06 82 PHE B N 1
ATOM 3192 C CA . PHE B 1 82 ? 3.459 21.109 -24.094 1 38.06 82 PHE B CA 1
ATOM 3193 C C . PHE B 1 82 ? 4.055 22.5 -23.984 1 38.06 82 PHE B C 1
ATOM 3195 O O . PHE B 1 82 ? 3.814 23.219 -23 1 38.06 82 PHE B O 1
ATOM 3202 N N . ASN B 1 83 ? 5.051 22.844 -24.625 1 37.88 83 ASN B N 1
ATOM 3203 C CA . ASN B 1 83 ? 5.531 24.219 -24.578 1 37.88 83 ASN B CA 1
ATOM 3204 C C . ASN B 1 83 ? 4.387 25.219 -24.391 1 37.88 83 ASN B C 1
ATOM 3206 O O . ASN B 1 83 ? 4.578 26.297 -23.828 1 37.88 83 ASN B O 1
ATOM 3210 N N . ASN B 1 84 ? 3.293 25.062 -25.047 1 35.84 84 ASN B N 1
ATOM 3211 C CA . ASN B 1 84 ? 2.369 26.125 -24.641 1 35.84 84 ASN B CA 1
ATOM 3212 C C . ASN B 1 84 ? 1.854 25.875 -23.219 1 35.84 84 ASN B C 1
ATOM 3214 O O . ASN B 1 84 ? 0.926 26.562 -22.766 1 35.84 84 ASN B O 1
ATOM 3218 N N . THR B 1 85 ? 1.983 24.75 -22.75 1 32.34 85 THR B N 1
ATOM 3219 C CA . THR B 1 85 ? 1.474 24.547 -21.406 1 32.34 85 THR B CA 1
ATOM 3220 C C . THR B 1 85 ? 2.541 24.891 -20.375 1 32.34 85 THR B C 1
ATOM 3222 O O . THR B 1 85 ? 3.738 24.812 -20.656 1 32.34 85 THR B O 1
ATOM 3225 N N . SER B 1 86 ? 2.252 25.641 -19.328 1 30.05 86 SER B N 1
ATOM 3226 C CA . SER B 1 86 ? 3.088 26.094 -18.234 1 30.05 86 SER B CA 1
ATOM 3227 C C . SER B 1 86 ? 4.031 25 -17.75 1 30.05 86 SER B C 1
ATOM 3229 O O . SER B 1 86 ? 3.754 23.812 -17.938 1 30.05 86 SER B O 1
ATOM 3231 N N . VAL B 1 87 ? 5.242 25.406 -17.234 1 30.2 87 VAL B N 1
ATOM 3232 C CA . VAL B 1 87 ? 6.477 24.766 -16.797 1 30.2 87 VAL B CA 1
ATOM 3233 C C . VAL B 1 87 ? 6.152 23.609 -15.852 1 30.2 87 VAL B C 1
ATOM 3235 O O . VAL B 1 87 ? 5.441 23.797 -14.859 1 30.2 87 VAL B O 1
ATOM 3238 N N . ALA B 1 88 ? 5.977 22.438 -16.375 1 31.83 88 ALA B N 1
ATOM 3239 C CA . ALA B 1 88 ? 5.793 21.25 -15.562 1 31.83 88 ALA B CA 1
ATOM 3240 C C . ALA B 1 88 ? 7 21.016 -14.664 1 31.83 88 ALA B C 1
ATOM 3242 O O . ALA B 1 88 ? 8.133 21.297 -15.047 1 31.83 88 ALA B O 1
ATOM 3243 N N . GLN B 1 89 ? 6.926 21.156 -13.359 1 29.3 89 GLN B N 1
ATOM 3244 C CA . GLN B 1 89 ? 7.918 20.969 -12.305 1 29.3 89 GLN B CA 1
ATOM 3245 C C . GLN B 1 89 ? 8.445 19.531 -12.289 1 29.3 89 GLN B C 1
ATOM 3247 O O . GLN B 1 89 ? 7.672 18.578 -12.406 1 29.3 89 GLN B O 1
ATOM 3252 N N . LEU B 1 90 ? 9.703 19.406 -12.766 1 30.09 90 LEU B N 1
ATOM 3253 C CA . LEU B 1 90 ? 10.438 18.141 -12.664 1 30.09 90 LEU B CA 1
ATOM 3254 C C . LEU B 1 90 ? 10.836 17.859 -11.219 1 30.09 90 LEU B C 1
ATOM 3256 O O . LEU B 1 90 ? 11.406 18.719 -10.547 1 30.09 90 LEU B O 1
ATOM 3260 N N . LEU B 1 91 ? 10.227 17.078 -10.469 1 28.27 91 LEU B N 1
ATOM 3261 C CA . LEU B 1 91 ? 10.617 16.766 -9.102 1 28.27 91 LEU B CA 1
ATOM 3262 C C . LEU B 1 91 ? 11.539 15.547 -9.062 1 28.27 91 LEU B C 1
ATOM 3264 O O . LEU B 1 91 ? 11.266 14.531 -9.711 1 28.27 91 LEU B O 1
ATOM 3268 N N . PHE B 1 92 ? 12.891 15.805 -8.945 1 27.53 92 PHE B N 1
ATOM 3269 C CA . PHE B 1 92 ? 13.852 14.75 -8.625 1 27.53 92 PHE B CA 1
ATOM 3270 C C . PHE B 1 92 ? 13.797 14.398 -7.145 1 27.53 92 PHE B C 1
ATOM 3272 O O . PHE B 1 92 ? 13.781 15.289 -6.289 1 27.53 92 PHE B O 1
ATOM 3279 N N . GLU B 1 93 ? 13.211 13.336 -6.656 1 30.27 93 GLU B N 1
ATOM 3280 C CA . GLU B 1 93 ? 13.273 12.922 -5.258 1 30.27 93 GLU B CA 1
ATOM 3281 C C . GLU B 1 93 ? 14.43 11.969 -5.008 1 30.27 93 GLU B C 1
ATOM 3283 O O . GLU B 1 93 ? 14.625 11.008 -5.758 1 30.27 93 GLU B O 1
ATOM 3288 N N . GLU B 1 94 ? 15.562 12.5 -4.543 1 30.88 94 GLU B N 1
ATOM 3289 C CA . GLU B 1 94 ? 16.547 11.57 -3.996 1 30.88 94 GLU B CA 1
ATOM 3290 C C . GLU B 1 94 ? 15.914 10.633 -2.971 1 30.88 94 GLU B C 1
ATOM 3292 O O . GLU B 1 94 ? 15.297 11.094 -2.006 1 30.88 94 GLU B O 1
ATOM 3297 N N . LEU B 1 95 ? 15.656 9.398 -3.338 1 31.16 95 LEU B N 1
ATOM 3298 C CA . LEU B 1 95 ? 15.102 8.445 -2.379 1 31.16 95 LEU B CA 1
ATOM 3299 C C . LEU B 1 95 ? 16.078 8.203 -1.232 1 31.16 95 LEU B C 1
ATOM 3301 O O . LEU B 1 95 ? 17.141 7.609 -1.43 1 31.16 95 LEU B O 1
ATOM 3305 N N . ASN B 1 96 ? 16.547 9.18 -0.562 1 35.16 96 ASN B N 1
ATOM 3306 C CA . ASN B 1 96 ? 17.094 8.68 0.696 1 35.16 96 ASN B CA 1
ATOM 3307 C C . ASN B 1 96 ? 16.266 7.52 1.244 1 35.16 96 ASN B C 1
ATOM 3309 O O . ASN B 1 96 ? 15.047 7.465 1.032 1 35.16 96 ASN B O 1
ATOM 3313 N N . THR B 1 97 ? 16.984 6.434 1.408 1 41.81 97 THR B N 1
ATOM 3314 C CA . THR B 1 97 ? 16.25 5.297 1.958 1 41.81 97 THR B CA 1
ATOM 3315 C C . THR B 1 97 ? 15.281 5.75 3.043 1 41.81 97 THR B C 1
ATOM 3317 O O . THR B 1 97 ? 15.695 6.117 4.145 1 41.81 97 THR B O 1
ATOM 3320 N N . PRO B 1 98 ? 14.242 6.312 2.568 1 53.94 98 PRO B N 1
ATOM 3321 C CA . PRO B 1 98 ? 13.25 6.742 3.559 1 53.94 98 PRO B CA 1
ATOM 3322 C C . PRO B 1 98 ? 12.938 5.656 4.586 1 53.94 98 PRO B C 1
ATOM 3324 O O . PRO B 1 98 ? 13.062 4.465 4.293 1 53.94 98 PRO B O 1
ATOM 3327 N N . LYS B 1 99 ? 13.094 6.059 5.926 1 67.44 99 LYS B N 1
ATOM 3328 C CA . LYS B 1 99 ? 12.594 5.176 6.973 1 67.44 99 LYS B CA 1
ATOM 3329 C C . LYS B 1 99 ? 11.258 4.547 6.566 1 67.44 99 LYS B C 1
ATOM 3331 O O . LYS B 1 99 ? 10.984 3.393 6.898 1 67.44 99 LYS B O 1
ATOM 3336 N N . LEU B 1 100 ? 10.594 5.344 5.715 1 78.94 100 LEU B N 1
ATOM 3337 C CA . LEU B 1 100 ? 9.328 4.844 5.191 1 78.94 100 LEU B CA 1
ATOM 3338 C C . LEU B 1 100 ? 9.398 4.668 3.68 1 78.94 100 LEU B C 1
ATOM 3340 O O . LEU B 1 100 ? 9.984 5.496 2.979 1 78.94 100 LEU B O 1
ATOM 3344 N N . HIS B 1 101 ? 8.938 3.564 3.17 1 81.25 101 HIS B N 1
ATOM 3345 C CA . HIS B 1 101 ? 8.891 3.283 1.739 1 81.25 101 HIS B CA 1
ATOM 3346 C C . HIS B 1 101 ? 7.453 3.123 1.253 1 81.25 101 HIS B C 1
ATOM 3348 O O . HIS B 1 101 ? 6.617 2.547 1.952 1 81.25 101 HIS B O 1
ATOM 3354 N N . PRO B 1 102 ? 7.293 3.785 0.119 1 83.12 102 PRO B N 1
ATOM 3355 C CA . PRO B 1 102 ? 5.973 3.529 -0.457 1 83.12 102 PRO B CA 1
ATOM 3356 C C . PRO B 1 102 ? 5.805 2.088 -0.933 1 83.12 102 PRO B C 1
ATOM 3358 O O . PRO B 1 102 ? 6.688 1.549 -1.603 1 83.12 102 PRO B O 1
ATOM 3361 N N . ARG B 1 103 ? 4.758 1.443 -0.529 1 87.5 103 ARG B N 1
ATOM 3362 C CA . ARG B 1 103 ? 4.414 0.086 -0.941 1 87.5 103 ARG B CA 1
ATOM 3363 C C . ARG B 1 103 ? 2.947 -0.01 -1.347 1 87.5 103 ARG B C 1
ATOM 3365 O O . ARG B 1 103 ? 2.072 0.519 -0.658 1 87.5 103 ARG B O 1
ATOM 3372 N N . THR B 1 104 ? 2.76 -0.68 -2.484 1 86.12 104 THR B N 1
ATOM 3373 C CA . THR B 1 104 ? 1.396 -0.846 -2.975 1 86.12 104 THR B CA 1
ATOM 3374 C C . THR B 1 104 ? 0.918 -2.281 -2.768 1 86.12 104 THR B C 1
ATOM 3376 O O . THR B 1 104 ? 1.65 -3.232 -3.047 1 86.12 104 THR B O 1
ATOM 3379 N N . PHE B 1 105 ? -0.279 -2.438 -2.258 1 91.25 105 PHE B N 1
ATOM 3380 C CA . PHE B 1 105 ? -0.917 -3.734 -2.064 1 91.25 105 PHE B CA 1
ATOM 3381 C C . PHE B 1 105 ? -2.314 -3.746 -2.672 1 91.25 105 PHE B C 1
ATOM 3383 O O . PHE B 1 105 ? -2.98 -2.711 -2.73 1 91.25 105 PHE B O 1
ATOM 3390 N N . GLN B 1 106 ? -2.666 -4.91 -3.205 1 87.69 106 GLN B N 1
ATOM 3391 C CA . GLN B 1 106 ? -4.066 -5.125 -3.549 1 87.69 106 GLN B CA 1
ATOM 3392 C C . GLN B 1 106 ? -4.879 -5.516 -2.318 1 87.69 106 GLN B C 1
ATOM 3394 O O . GLN B 1 106 ? -4.664 -6.582 -1.736 1 87.69 106 GLN B O 1
ATOM 3399 N N . LEU B 1 107 ? -5.812 -4.609 -1.979 1 89.88 107 LEU B N 1
ATOM 3400 C CA . LEU B 1 107 ? -6.5 -4.816 -0.708 1 89.88 107 LEU B CA 1
ATOM 3401 C C . LEU B 1 107 ? -8.008 -4.758 -0.893 1 89.88 107 LEU B C 1
ATOM 3403 O O . LEU B 1 107 ? -8.516 -3.949 -1.674 1 89.88 107 LEU B O 1
ATOM 3407 N N . SER B 1 108 ? -8.719 -5.629 -0.136 1 87.88 108 SER B N 1
ATOM 3408 C CA . SER B 1 108 ? -10.156 -5.457 0.047 1 87.88 108 SER B CA 1
ATOM 3409 C C . SER B 1 108 ? -10.461 -4.285 0.977 1 87.88 108 SER B C 1
ATOM 3411 O O . SER B 1 108 ? -9.562 -3.785 1.663 1 87.88 108 SER B O 1
ATOM 3413 N N . PRO B 1 109 ? -11.711 -3.832 0.997 1 83.94 109 PRO B N 1
ATOM 3414 C CA . PRO B 1 109 ? -12.062 -2.758 1.93 1 83.94 109 PRO B CA 1
ATOM 3415 C C . PRO B 1 109 ? -11.742 -3.111 3.381 1 83.94 109 PRO B C 1
ATOM 3417 O O . PRO B 1 109 ? -11.266 -2.262 4.137 1 83.94 109 PRO B O 1
ATOM 3420 N N . ASN B 1 110 ? -12 -4.363 3.725 1 89.88 110 ASN B N 1
ATOM 3421 C CA . ASN B 1 110 ? -11.68 -4.816 5.074 1 89.88 110 ASN B CA 1
ATOM 3422 C C . ASN B 1 110 ? -10.172 -4.762 5.34 1 89.88 110 ASN B C 1
ATOM 3424 O O . ASN B 1 110 ? -9.742 -4.312 6.402 1 89.88 110 ASN B O 1
ATOM 3428 N N . GLN B 1 111 ? -9.414 -5.246 4.441 1 93.06 111 GLN B N 1
ATOM 3429 C CA . GLN B 1 111 ? -7.961 -5.254 4.594 1 93.06 111 GLN B CA 1
ATOM 3430 C C . GLN B 1 111 ? -7.406 -3.832 4.641 1 93.06 111 GLN B C 1
ATOM 3432 O O . GLN B 1 111 ? -6.453 -3.555 5.375 1 93.06 111 GLN B O 1
ATOM 3437 N N . GLU B 1 112 ? -7.996 -2.963 3.818 1 92.19 112 GLU B N 1
ATOM 3438 C CA . GLU B 1 112 ? -7.609 -1.556 3.871 1 92.19 112 GLU B CA 1
ATOM 3439 C C . GLU B 1 112 ? -7.812 -0.979 5.27 1 92.19 112 GLU B C 1
ATOM 3441 O O . GLU B 1 112 ? -6.926 -0.316 5.809 1 92.19 112 GLU B O 1
ATOM 3446 N N . PHE B 1 113 ? -8.953 -1.252 5.816 1 92.12 113 PHE B N 1
ATOM 3447 C CA . PHE B 1 113 ? -9.266 -0.808 7.168 1 92.12 113 PHE B CA 1
ATOM 3448 C C . PHE B 1 113 ? -8.266 -1.381 8.172 1 92.12 113 PHE B C 1
ATOM 3450 O O . PHE B 1 113 ? -7.848 -0.691 9.102 1 92.12 113 PHE B O 1
ATOM 3457 N N . GLN B 1 114 ? -7.895 -2.611 8.008 1 92.25 114 GLN B N 1
ATOM 3458 C CA . GLN B 1 114 ? -6.953 -3.258 8.922 1 92.25 114 GLN B CA 1
ATOM 3459 C C . GLN B 1 114 ? -5.574 -2.613 8.836 1 92.25 114 GLN B C 1
ATOM 3461 O O . GLN B 1 114 ? -4.906 -2.42 9.852 1 92.25 114 GLN B O 1
ATOM 3466 N N . VAL B 1 115 ? -5.141 -2.314 7.609 1 95.88 115 VAL B N 1
ATOM 3467 C CA . VAL B 1 115 ? -3.84 -1.667 7.457 1 95.88 115 VAL B CA 1
ATOM 3468 C C . VAL B 1 115 ? -3.844 -0.325 8.188 1 95.88 115 VAL B C 1
ATOM 3470 O O . VAL B 1 115 ? -2.908 -0.011 8.922 1 95.88 115 VAL B O 1
ATOM 3473 N N . ILE B 1 116 ? -4.895 0.435 8.031 1 95.19 116 ILE B N 1
ATOM 3474 C CA . ILE B 1 116 ? -4.984 1.778 8.594 1 95.19 116 ILE B CA 1
ATOM 3475 C C . ILE B 1 116 ? -5.074 1.695 10.117 1 95.19 116 ILE B C 1
ATOM 3477 O O . ILE B 1 116 ? -4.312 2.359 10.828 1 95.19 116 ILE B O 1
ATOM 3481 N N . SER B 1 117 ? -5.91 0.837 10.648 1 92.19 117 SER B N 1
ATOM 3482 C CA . SER B 1 117 ? -6.23 0.816 12.07 1 92.19 117 SER B CA 1
ATOM 3483 C C . SER B 1 117 ? -5.211 -0.004 12.859 1 92.19 117 SER B C 1
ATOM 3485 O O . SER B 1 117 ? -4.801 0.39 13.945 1 92.19 117 SER B O 1
ATOM 3487 N N . GLN B 1 118 ? -4.754 -1.133 12.258 1 92.06 118 GLN B N 1
ATOM 3488 C CA . GLN B 1 118 ? -3.947 -2.068 13.031 1 92.06 118 GLN B CA 1
ATOM 3489 C C . GLN B 1 118 ? -2.459 -1.874 12.758 1 92.06 118 GLN B C 1
ATOM 3491 O O . GLN B 1 118 ? -1.621 -2.139 13.625 1 92.06 118 GLN B O 1
ATOM 3496 N N . VAL B 1 119 ? -2.174 -1.467 11.57 1 95 119 VAL B N 1
ATOM 3497 C CA . VAL B 1 119 ? -0.756 -1.365 11.234 1 95 119 VAL B CA 1
ATOM 3498 C C . VAL B 1 119 ? -0.292 0.082 11.391 1 95 119 VAL B C 1
ATOM 3500 O O . VAL B 1 119 ? 0.63 0.365 12.164 1 95 119 VAL B O 1
ATOM 3503 N N . LEU B 1 120 ? -0.961 1.027 10.734 1 95.62 120 LEU B N 1
ATOM 3504 C CA . LEU B 1 120 ? -0.522 2.42 10.75 1 95.62 120 LEU B CA 1
ATOM 3505 C C . LEU B 1 120 ? -0.799 3.064 12.102 1 95.62 120 LEU B C 1
ATOM 3507 O O . LEU B 1 120 ? 0.04 3.801 12.625 1 95.62 120 LEU B O 1
ATOM 3511 N N . CYS B 1 121 ? -1.959 2.811 12.68 1 94.06 121 CYS B N 1
ATOM 3512 C CA . CYS B 1 121 ? -2.303 3.375 13.977 1 94.06 121 CYS B CA 1
ATOM 3513 C C . CYS B 1 121 ? -1.935 2.416 15.102 1 94.06 121 CYS B C 1
ATOM 3515 O O . CYS B 1 121 ? -2.104 2.738 16.281 1 94.06 121 CYS B O 1
ATOM 3517 N N . GLU B 1 122 ? -1.532 1.193 14.711 1 91.44 122 GLU B N 1
ATOM 3518 C CA . GLU B 1 122 ? -1.066 0.171 15.641 1 91.44 122 GLU B CA 1
ATOM 3519 C C . GLU B 1 122 ? -2.127 -0.139 16.688 1 91.44 122 GLU B C 1
ATOM 3521 O O . GLU B 1 122 ? -1.812 -0.267 17.875 1 91.44 122 GLU B O 1
ATOM 3526 N N . GLY B 1 123 ? -3.314 -0.042 16.312 1 88.56 123 GLY B N 1
ATOM 3527 C CA . GLY B 1 123 ? -4.41 -0.393 17.203 1 88.56 123 GLY B CA 1
ATOM 3528 C C . GLY B 1 123 ? -4.84 0.751 18.109 1 88.56 123 GLY B C 1
ATOM 3529 O O . GLY B 1 123 ? -5.82 0.633 18.844 1 88.56 123 GLY B O 1
ATOM 3530 N N . LEU B 1 124 ? -4.145 1.861 18.219 1 91.12 124 LEU B N 1
ATOM 3531 C CA . LEU B 1 124 ? -4.539 3.043 18.984 1 91.12 124 LEU B CA 1
ATOM 3532 C C . LEU B 1 124 ? -5.676 3.781 18.281 1 91.12 124 LEU B C 1
ATOM 3534 O O . LEU B 1 124 ? -5.836 3.686 17.062 1 91.12 124 LEU B O 1
ATOM 3538 N N . PRO B 1 125 ? -6.438 4.523 19.047 1 92.12 125 PRO B N 1
ATOM 3539 C CA . PRO B 1 125 ? -7.531 5.273 18.438 1 92.12 125 PRO B CA 1
ATOM 3540 C C . PRO B 1 125 ? -7.043 6.359 17.484 1 92.12 125 PRO B C 1
ATOM 3542 O O . PRO B 1 125 ? -6.176 7.16 17.844 1 92.12 125 PRO B O 1
ATOM 3545 N N . CYS B 1 126 ? -7.574 6.34 16.312 1 96.06 126 CYS B N 1
ATOM 3546 C CA . CYS B 1 126 ? -7.328 7.324 15.258 1 96.06 126 CYS B CA 1
ATOM 3547 C C . CYS B 1 126 ? -8.633 7.758 14.602 1 96.06 126 CYS B C 1
ATOM 3549 O O . CYS B 1 126 ? -9.617 7.02 14.617 1 96.06 126 CYS B O 1
ATOM 3551 N N . PRO B 1 127 ? -8.602 8.984 14.102 1 96.81 127 PRO B N 1
ATOM 3552 C CA . PRO B 1 127 ? -9.781 9.328 13.297 1 96.81 127 PRO B CA 1
ATOM 3553 C C . PRO B 1 127 ? -10 8.367 12.133 1 96.81 127 PRO B C 1
ATOM 3555 O O . PRO B 1 127 ? -9.039 7.949 11.484 1 96.81 127 PRO B O 1
ATOM 3558 N N . GLU B 1 128 ? -11.242 8.07 11.914 1 94.44 128 GLU B N 1
ATOM 3559 C CA . GLU B 1 128 ? -11.562 7.129 10.844 1 94.44 128 GLU B CA 1
ATOM 3560 C C . GLU B 1 128 ? -11.68 7.844 9.5 1 94.44 128 GLU B C 1
ATOM 3562 O O . GLU B 1 128 ? -12.219 8.953 9.422 1 94.44 128 GLU B O 1
ATOM 3567 N N . TYR B 1 129 ? -11.172 7.199 8.461 1 96.25 129 TYR B N 1
ATOM 3568 C CA . TYR B 1 129 ? -11.281 7.77 7.121 1 96.25 129 TYR B CA 1
ATOM 3569 C C . TYR B 1 129 ? -11.352 6.672 6.066 1 96.25 129 TYR B C 1
ATOM 3571 O O . TYR B 1 129 ? -11.047 5.508 6.352 1 96.25 129 TYR B O 1
ATOM 3579 N N . THR B 1 130 ? -11.828 7.02 4.91 1 91.88 130 THR B N 1
ATOM 3580 C CA . THR B 1 130 ? -11.797 6.172 3.723 1 91.88 130 THR B CA 1
ATOM 3581 C C . THR B 1 130 ? -10.883 6.773 2.654 1 91.88 130 THR B C 1
ATOM 3583 O O . THR B 1 130 ? -10.836 7.996 2.488 1 91.88 130 THR B O 1
ATOM 3586 N N . ILE B 1 131 ? -10.164 5.941 2.035 1 91.5 131 ILE B N 1
ATOM 3587 C CA . ILE B 1 131 ? -9.312 6.395 0.941 1 91.5 131 ILE B CA 1
ATOM 3588 C C . ILE B 1 131 ? -10.133 6.508 -0.34 1 91.5 131 ILE B C 1
ATOM 3590 O O . ILE B 1 131 ? -10.734 5.527 -0.785 1 91.5 131 ILE B O 1
ATOM 3594 N N . LEU B 1 132 ? -10.148 7.645 -0.866 1 86 132 LEU B N 1
ATOM 3595 C CA . LEU B 1 132 ? -10.938 7.879 -2.068 1 86 132 LEU B CA 1
ATOM 3596 C C . LEU B 1 132 ? -10.117 7.602 -3.322 1 86 132 LEU B C 1
ATOM 3598 O O . LEU B 1 132 ? -10.609 6.984 -4.27 1 86 132 LEU B O 1
ATOM 3602 N N . GLN B 1 133 ? -8.883 8.055 -3.24 1 81.69 133 GLN B N 1
ATOM 3603 C CA . GLN B 1 133 ? -8.055 7.949 -4.438 1 81.69 133 GLN B CA 1
ATOM 3604 C C . GLN B 1 133 ? -6.582 8.148 -4.109 1 81.69 133 GLN B C 1
ATOM 3606 O O . GLN B 1 133 ? -6.234 8.992 -3.279 1 81.69 133 GLN B O 1
ATOM 3611 N N . ASP B 1 134 ? -5.793 7.344 -4.742 1 78.12 134 ASP B N 1
ATOM 3612 C CA . ASP B 1 134 ? -4.352 7.578 -4.73 1 78.12 134 ASP B CA 1
ATOM 3613 C C . ASP B 1 134 ? -3.906 8.352 -5.969 1 78.12 134 ASP B C 1
ATOM 3615 O O . ASP B 1 134 ? -4.23 7.969 -7.094 1 78.12 134 ASP B O 1
ATOM 3619 N N . HIS B 1 135 ? -3.221 9.43 -5.711 1 73.88 135 HIS B N 1
ATOM 3620 C CA . HIS B 1 135 ? -2.713 10.258 -6.801 1 73.88 135 HIS B CA 1
ATOM 3621 C C . HIS B 1 135 ? -1.216 10.047 -7 1 73.88 135 HIS B C 1
ATOM 3623 O O . HIS B 1 135 ? -0.547 9.461 -6.145 1 73.88 135 HIS B O 1
ATOM 3629 N N . PRO B 1 136 ? -0.821 10.523 -8.125 1 67.38 136 PRO B N 1
ATOM 3630 C CA . PRO B 1 136 ? 0.634 10.508 -8.289 1 67.38 136 PRO B CA 1
ATOM 3631 C C . PRO B 1 136 ? 1.361 11.266 -7.18 1 67.38 136 PRO B C 1
ATOM 3633 O O . PRO B 1 136 ? 0.745 12.055 -6.461 1 67.38 136 PRO B O 1
ATOM 3636 N N . TYR B 1 137 ? 2.645 10.93 -6.992 1 73.06 137 TYR B N 1
ATOM 3637 C CA . TYR B 1 137 ? 3.51 11.555 -5.996 1 73.06 137 TYR B CA 1
ATOM 3638 C C . TYR B 1 137 ? 3.119 11.117 -4.59 1 73.06 137 TYR B C 1
ATOM 3640 O O . TYR B 1 137 ? 3.309 11.867 -3.627 1 73.06 137 TYR B O 1
ATOM 3648 N N . PHE B 1 138 ? 2.447 10.023 -4.566 1 80.5 138 PHE B N 1
ATOM 3649 C CA . PHE B 1 138 ? 2.072 9.383 -3.312 1 80.5 138 PHE B CA 1
ATOM 3650 C C . PHE B 1 138 ? 1.132 10.273 -2.508 1 80.5 138 PHE B C 1
ATOM 3652 O O . PHE B 1 138 ? 1.203 10.305 -1.276 1 80.5 138 PHE B O 1
ATOM 3659 N N . ILE B 1 139 ? 0.386 11.047 -3.236 1 87.25 139 ILE B N 1
ATOM 3660 C CA . ILE B 1 139 ? -0.665 11.836 -2.6 1 87.25 139 ILE B CA 1
ATOM 3661 C C . ILE B 1 139 ? -1.927 10.984 -2.455 1 87.25 139 ILE B C 1
ATOM 3663 O O . ILE B 1 139 ? -2.373 10.359 -3.416 1 87.25 139 ILE B O 1
ATOM 3667 N N . GLN B 1 140 ? -2.438 10.938 -1.301 1 91.94 140 GLN B N 1
ATOM 3668 C CA . GLN B 1 140 ? -3.66 10.188 -1.049 1 91.94 140 GLN B CA 1
ATOM 3669 C C . GLN B 1 140 ? -4.836 11.117 -0.769 1 91.94 140 GLN B C 1
ATOM 3671 O O . GLN B 1 140 ? -4.699 12.086 -0.017 1 91.94 140 GLN B O 1
ATOM 3676 N N . GLN B 1 141 ? -5.883 10.883 -1.396 1 90.94 141 GLN B N 1
ATOM 3677 C CA . GLN B 1 141 ? -7.113 11.602 -1.096 1 90.94 141 GLN B CA 1
ATOM 3678 C C . GLN B 1 141 ? -8 10.805 -0.144 1 90.94 141 GLN B C 1
ATOM 3680 O O . GLN B 1 141 ? -8.328 9.648 -0.414 1 90.94 141 GLN B O 1
ATOM 3685 N N . ARG B 1 142 ? -8.336 11.477 0.951 1 96.19 142 ARG B N 1
ATOM 3686 C CA . ARG B 1 142 ? -9.117 10.797 1.981 1 96.19 142 ARG B CA 1
ATOM 3687 C C . ARG B 1 142 ? -10.414 11.547 2.266 1 96.19 142 ARG B C 1
ATOM 3689 O O . ARG B 1 142 ? -10.516 12.75 2.008 1 96.19 142 ARG B O 1
ATOM 3696 N N . SER B 1 143 ? -11.391 10.82 2.703 1 94.75 143 SER B N 1
ATOM 3697 C CA . SER B 1 143 ? -12.594 11.352 3.332 1 94.75 143 SER B CA 1
ATOM 3698 C C . SER B 1 143 ? -12.688 10.93 4.797 1 94.75 143 SER B C 1
ATOM 3700 O O . SER B 1 143 ? -12.859 9.75 5.098 1 94.75 143 SER B O 1
ATOM 3702 N N . TYR B 1 144 ? -12.625 11.898 5.672 1 97.12 144 TYR B N 1
ATOM 3703 C CA . TYR B 1 144 ? -12.672 11.609 7.102 1 97.12 144 TYR B CA 1
ATOM 3704 C C . TYR B 1 144 ? -14.109 11.625 7.609 1 97.12 144 TYR B C 1
ATOM 3706 O O . TYR B 1 144 ? -14.914 12.469 7.195 1 97.12 144 TYR B O 1
ATOM 3714 N N . GLN B 1 145 ? -14.367 10.742 8.484 1 95.62 145 GLN B N 1
ATOM 3715 C CA . GLN B 1 145 ? -15.586 10.852 9.289 1 95.62 145 GLN B CA 1
ATOM 3716 C C . GLN B 1 145 ? -15.469 11.977 10.312 1 95.62 145 GLN B C 1
ATOM 3718 O O . GLN B 1 145 ? -14.359 12.43 10.625 1 95.62 145 GLN B O 1
ATOM 3723 N N . ALA B 1 146 ? -16.578 12.336 10.758 1 96.19 146 ALA B N 1
ATOM 3724 C CA . ALA B 1 146 ? -16.562 13.391 11.766 1 96.19 146 ALA B CA 1
ATOM 3725 C C . ALA B 1 146 ? -15.758 12.969 12.992 1 96.19 146 ALA B C 1
ATOM 3727 O O . ALA B 1 146 ? -15.828 11.82 13.422 1 96.19 146 ALA B O 1
ATOM 3728 N N . PHE B 1 147 ? -14.992 13.922 13.492 1 96.06 147 PHE B N 1
ATOM 3729 C CA . PHE B 1 147 ? -14.242 13.648 14.719 1 96.06 147 PHE B CA 1
ATOM 3730 C C . PHE B 1 147 ? -13.992 14.938 15.5 1 96.06 147 PHE B C 1
ATOM 3732 O O . PHE B 1 147 ? -14.18 16.031 14.969 1 96.06 147 PHE B O 1
ATOM 3739 N N . THR B 1 148 ? -13.609 14.75 16.703 1 94.31 148 THR B N 1
ATOM 3740 C CA . THR B 1 148 ? -13.438 15.875 17.625 1 94.31 148 THR B CA 1
ATOM 3741 C C . THR B 1 148 ? -12 15.945 18.125 1 94.31 148 THR B C 1
ATOM 3743 O O . THR B 1 148 ? -11.375 14.914 18.375 1 94.31 148 THR B O 1
ATOM 3746 N N . VAL B 1 149 ? -11.562 17.188 18.281 1 94.81 149 VAL B N 1
ATOM 3747 C CA . VAL B 1 149 ? -10.25 17.391 18.891 1 94.81 149 VAL B CA 1
ATOM 3748 C C . VAL B 1 149 ? -10.359 18.375 20.047 1 94.81 149 VAL B C 1
ATOM 3750 O O . VAL B 1 149 ? -11.273 19.219 20.062 1 94.81 149 VAL B O 1
ATOM 3753 N N . LEU B 1 150 ? -9.477 18.266 20.953 1 92.5 150 LEU B N 1
ATOM 3754 C CA . LEU B 1 150 ? -9.336 19.203 22.062 1 92.5 150 LEU B CA 1
ATOM 3755 C C . LEU B 1 150 ? -8.141 20.125 21.859 1 92.5 150 LEU B C 1
ATOM 3757 O O . LEU B 1 150 ? -7.016 19.656 21.672 1 92.5 150 LEU B O 1
ATOM 3761 N N . ARG B 1 151 ? -8.383 21.391 21.938 1 93.25 151 ARG B N 1
ATOM 3762 C CA . ARG B 1 151 ? -7.312 22.375 21.781 1 93.25 151 ARG B CA 1
ATOM 3763 C C . ARG B 1 151 ? -6.398 22.375 23 1 93.25 151 ARG B C 1
ATOM 3765 O O . ARG B 1 151 ? -6.863 22.578 24.125 1 93.25 151 ARG B O 1
ATOM 3772 N N . LEU B 1 152 ? -5.164 22.234 22.703 1 92.06 152 LEU B N 1
ATOM 3773 C CA . LEU B 1 152 ? -4.191 22.172 23.781 1 92.06 152 LEU B CA 1
ATOM 3774 C C . LEU B 1 152 ? -3.475 23.5 23.953 1 92.06 152 LEU B C 1
ATOM 3776 O O . LEU B 1 152 ? -3.014 23.828 25.047 1 92.06 152 LEU B O 1
ATOM 3780 N N . THR B 1 153 ? -3.307 24.141 22.859 1 90.38 153 THR B N 1
ATOM 3781 C CA . THR B 1 153 ? -2.609 25.422 22.906 1 90.38 153 THR B CA 1
ATOM 3782 C C . THR B 1 153 ? -3.371 26.469 22.109 1 90.38 153 THR B C 1
ATOM 3784 O O . THR B 1 153 ? -4.016 26.156 21.109 1 90.38 153 THR B O 1
ATOM 3787 N N . GLY B 1 154 ? -3.273 27.734 22.594 1 86.81 154 GLY B N 1
ATOM 3788 C CA . GLY B 1 154 ? -3.758 28.828 21.766 1 86.81 154 GLY B CA 1
ATOM 3789 C C . GLY B 1 154 ? -2.908 29.062 20.531 1 86.81 154 GLY B C 1
ATOM 3790 O O . GLY B 1 154 ? -1.752 28.625 20.469 1 86.81 154 GLY B O 1
ATOM 3791 N N . PRO B 1 155 ? -3.561 29.688 19.562 1 89.5 155 PRO B N 1
ATOM 3792 C CA . PRO B 1 155 ? -2.781 29.969 18.344 1 89.5 155 PRO B CA 1
ATOM 3793 C C . PRO B 1 155 ? -1.666 30.984 18.594 1 89.5 155 PRO B C 1
ATOM 3795 O O . PRO B 1 155 ? -1.882 32 19.266 1 89.5 155 PRO B O 1
ATOM 3798 N N . LEU B 1 156 ? -0.506 30.672 18.219 1 90.88 156 LEU B N 1
ATOM 3799 C CA . LEU B 1 156 ? 0.629 31.578 18.312 1 90.88 156 LEU B CA 1
ATOM 3800 C C . LEU B 1 156 ? 1.312 31.734 16.953 1 90.88 156 LEU B C 1
ATOM 3802 O O . LEU B 1 156 ? 1.339 30.781 16.172 1 90.88 156 LEU B O 1
ATOM 3806 N N . ILE B 1 157 ? 1.9 32.875 16.812 1 88.25 157 ILE B N 1
ATOM 3807 C CA . ILE B 1 157 ? 2.588 33.188 15.562 1 88.25 157 ILE B CA 1
ATOM 3808 C C . ILE B 1 157 ? 4.078 32.906 15.711 1 88.25 157 ILE B C 1
ATOM 3810 O O . ILE B 1 157 ? 4.672 33.188 16.75 1 88.25 157 ILE B O 1
ATOM 3814 N N . CYS B 1 158 ? 4.617 32.344 14.75 1 83.88 158 CYS B N 1
ATOM 3815 C CA . CYS B 1 158 ? 6.055 32.156 14.578 1 83.88 158 CYS B CA 1
ATOM 3816 C C . CYS B 1 158 ? 6.609 31.203 15.617 1 83.88 158 CYS B C 1
ATOM 3818 O O . CYS B 1 158 ? 7.793 31.266 15.953 1 83.88 158 CYS B O 1
ATOM 3820 N N . LYS B 1 159 ? 5.867 30.391 16.172 1 86.62 159 LYS B N 1
ATOM 3821 C CA . LYS B 1 159 ? 6.328 29.547 17.281 1 86.62 159 LYS B CA 1
ATOM 3822 C C . LYS B 1 159 ? 5.957 28.094 17.062 1 86.62 159 LYS B C 1
ATOM 3824 O O . LYS B 1 159 ? 5.395 27.438 17.953 1 86.62 159 LYS B O 1
ATOM 3829 N N . PHE B 1 160 ? 6.344 27.625 15.992 1 89.94 160 PHE B N 1
ATOM 3830 C CA . PHE B 1 160 ? 5.969 26.25 15.656 1 89.94 160 PHE B CA 1
ATOM 3831 C C . PHE B 1 160 ? 6.574 25.266 16.656 1 89.94 160 PHE B C 1
ATOM 3833 O O . PHE B 1 160 ? 5.867 24.406 17.203 1 89.94 160 PHE B O 1
ATOM 3840 N N . LYS B 1 161 ? 7.879 25.359 16.859 1 87.81 161 LYS B N 1
ATOM 3841 C CA . LYS B 1 161 ? 8.578 24.422 17.734 1 87.81 161 LYS B CA 1
ATOM 3842 C C . LYS B 1 161 ? 7.996 24.453 19.141 1 87.81 161 LYS B C 1
ATOM 3844 O O . LYS B 1 161 ? 7.832 23.406 19.781 1 87.81 161 LYS B O 1
ATOM 3849 N N . TYR B 1 162 ? 7.785 25.609 19.547 1 92.44 162 TYR B N 1
ATOM 3850 C CA . TYR B 1 162 ? 7.199 25.75 20.875 1 92.44 162 TYR B CA 1
ATOM 3851 C C . TYR B 1 162 ? 5.828 25.094 20.953 1 92.44 162 TYR B C 1
ATOM 3853 O O . TYR B 1 162 ? 5.527 24.375 21.906 1 92.44 162 TYR B O 1
ATOM 3861 N N . ILE B 1 163 ? 4.969 25.344 20 1 93.12 163 ILE B N 1
ATOM 3862 C CA . ILE B 1 163 ? 3.615 24.812 19.953 1 93.12 163 ILE B CA 1
ATOM 3863 C C . ILE B 1 163 ? 3.67 23.281 19.922 1 93.12 163 ILE B C 1
ATOM 3865 O O . ILE B 1 163 ? 2.887 22.609 20.594 1 93.12 163 ILE B O 1
ATOM 3869 N N . LEU B 1 164 ? 4.559 22.781 19.125 1 92.44 164 LEU B N 1
ATOM 3870 C CA . LEU B 1 164 ? 4.723 21.344 19.016 1 92.44 164 LEU B CA 1
ATOM 3871 C C . LEU B 1 164 ? 5.098 20.734 20.359 1 92.44 164 LEU B C 1
ATOM 3873 O O . LEU B 1 164 ? 4.441 19.797 20.828 1 92.44 164 LEU B O 1
ATOM 3877 N N . ASN B 1 165 ? 6.086 21.25 20.984 1 92.75 165 ASN B N 1
ATOM 3878 C CA . ASN B 1 165 ? 6.562 20.734 22.266 1 92.75 165 ASN B CA 1
ATOM 3879 C C . ASN B 1 165 ? 5.523 20.906 23.375 1 92.75 165 ASN B C 1
ATOM 3881 O O . ASN B 1 165 ? 5.312 20.016 24.188 1 92.75 165 ASN B O 1
ATOM 3885 N N . GLU B 1 166 ? 4.98 22.078 23.391 1 92.94 166 GLU B N 1
ATOM 3886 C CA . GLU B 1 166 ? 3.953 22.359 24.391 1 92.94 166 GLU B CA 1
ATOM 3887 C C . GLU B 1 166 ? 2.734 21.453 24.188 1 92.94 166 GLU B C 1
ATOM 3889 O O . GLU B 1 166 ? 2.133 20.984 25.156 1 92.94 166 GLU B O 1
ATOM 3894 N N . GLY B 1 167 ? 2.348 21.312 22.953 1 93.06 167 GLY B N 1
ATOM 3895 C CA . GLY B 1 167 ? 1.251 20.406 22.656 1 93.06 167 GLY B CA 1
ATOM 3896 C C . GLY B 1 167 ? 1.506 18.984 23.125 1 93.06 167 GLY B C 1
ATOM 3897 O O . GLY B 1 167 ? 0.651 18.375 23.766 1 93.06 167 GLY B O 1
ATOM 3898 N N . LYS B 1 168 ? 2.662 18.484 22.859 1 92.62 168 LYS B N 1
ATOM 3899 C CA . LYS B 1 168 ? 3.041 17.141 23.297 1 92.62 168 LYS B CA 1
ATOM 3900 C C . LYS B 1 168 ? 3.012 17.031 24.812 1 92.62 168 LYS B C 1
ATOM 3902 O O . LYS B 1 168 ? 2.506 16.062 25.375 1 92.62 168 LYS B O 1
ATOM 3907 N N . ARG B 1 169 ? 3.537 17.984 25.422 1 93.25 169 ARG B N 1
ATOM 3908 C CA . ARG B 1 169 ? 3.592 18 26.875 1 93.25 169 ARG B CA 1
ATOM 3909 C C . ARG B 1 169 ? 2.189 18 27.484 1 93.25 169 ARG B C 1
ATOM 3911 O O . ARG B 1 169 ? 1.883 17.203 28.359 1 93.25 169 ARG B O 1
ATOM 3918 N N . ARG B 1 170 ? 1.391 18.859 27.047 1 92.25 170 ARG B N 1
ATOM 3919 C CA . ARG B 1 170 ? 0.044 19 27.594 1 92.25 170 ARG B CA 1
ATOM 3920 C C . ARG B 1 170 ? -0.79 17.75 27.312 1 92.25 170 ARG B C 1
ATOM 3922 O O . ARG B 1 170 ? -1.587 17.328 28.141 1 92.25 170 ARG B O 1
ATOM 3929 N N . MET B 1 171 ? -0.6 17.234 26.125 1 92.19 171 MET B N 1
ATOM 3930 C CA . MET B 1 171 ? -1.283 15.992 25.797 1 92.19 171 MET B CA 1
ATOM 3931 C C . MET B 1 171 ? -0.886 14.883 26.75 1 92.19 171 MET B C 1
ATOM 3933 O O . MET B 1 171 ? -1.748 14.203 27.312 1 92.19 171 MET B O 1
ATOM 3937 N N . THR B 1 172 ? 0.365 14.719 26.938 1 92 172 THR B N 1
ATOM 3938 C CA . THR B 1 172 ? 0.882 13.68 27.828 1 92 172 THR B CA 1
ATOM 3939 C C . THR B 1 172 ? 0.377 13.875 29.25 1 92 172 THR B C 1
ATOM 3941 O O . THR B 1 172 ? -0.069 12.922 29.891 1 92 172 THR B O 1
ATOM 3944 N N . ASN B 1 173 ? 0.417 15.086 29.672 1 92.31 173 ASN B N 1
ATOM 3945 C CA . ASN B 1 173 ? -0.048 15.383 31.031 1 92.31 173 ASN B CA 1
ATOM 3946 C C . ASN B 1 173 ? -1.542 15.117 31.172 1 92.31 173 ASN B C 1
ATOM 3948 O O . ASN B 1 173 ? -1.975 14.539 32.188 1 92.31 173 ASN B O 1
ATOM 3952 N N . TYR B 1 174 ? -2.252 15.562 30.25 1 91.25 174 TYR B N 1
ATOM 3953 C CA . TYR B 1 174 ? -3.695 15.352 30.281 1 91.25 174 TYR B CA 1
ATOM 3954 C C . TYR B 1 174 ? -4.027 13.867 30.375 1 91.25 174 TYR B C 1
ATOM 3956 O O . TYR B 1 174 ? -4.852 13.461 31.188 1 91.25 174 TYR B O 1
ATOM 3964 N N . MET B 1 175 ? -3.35 13.078 29.578 1 91.25 175 MET B N 1
ATOM 3965 C CA . MET B 1 175 ? -3.621 11.641 29.516 1 91.25 175 MET B CA 1
ATOM 3966 C C . MET B 1 175 ? -3.201 10.945 30.797 1 91.25 175 MET B C 1
ATOM 3968 O O . MET B 1 175 ? -3.777 9.93 31.172 1 91.25 175 MET B O 1
ATOM 3972 N N . LYS B 1 176 ? -2.295 11.547 31.484 1 92.31 176 LYS B N 1
ATOM 3973 C CA . LYS B 1 176 ? -1.778 10.953 32.719 1 92.31 176 LYS B CA 1
ATOM 3974 C C . LYS B 1 176 ? -2.576 11.422 33.938 1 92.31 176 LYS B C 1
ATOM 3976 O O . LYS B 1 176 ? -2.227 11.109 35.062 1 92.31 176 LYS B O 1
ATOM 3981 N N . GLY B 1 177 ? -3.557 12.344 33.625 1 91.69 177 GLY B N 1
ATOM 3982 C CA . GLY B 1 177 ? -4.441 12.656 34.75 1 91.69 177 GLY B CA 1
ATOM 3983 C C . GLY B 1 177 ? -4.461 14.133 35.094 1 91.69 177 GLY B C 1
ATOM 3984 O O . GLY B 1 177 ? -5.094 14.539 36.062 1 91.69 177 GLY B O 1
ATOM 3985 N N . ALA B 1 178 ? -3.809 14.961 34.375 1 90.19 178 ALA B N 1
ATOM 3986 C CA . ALA B 1 178 ? -3.84 16.391 34.625 1 90.19 178 ALA B CA 1
ATOM 3987 C C . ALA B 1 178 ? -5.148 17.016 34.156 1 90.19 178 ALA B C 1
ATOM 3989 O O . ALA B 1 178 ? -5.141 17.891 33.281 1 90.19 178 ALA B O 1
ATOM 3990 N N . ASN B 1 179 ? -6.223 16.609 34.625 1 89.25 179 ASN B N 1
ATOM 3991 C CA . ASN B 1 179 ? -7.578 17.078 34.375 1 89.25 179 ASN B CA 1
ATOM 3992 C C . ASN B 1 179 ? -8.414 17.141 35.656 1 89.25 179 ASN B C 1
ATOM 3994 O O . ASN B 1 179 ? -7.969 16.703 36.719 1 89.25 179 ASN B O 1
ATOM 3998 N N . ASN B 1 180 ? -9.562 17.656 35.562 1 88.31 180 ASN B N 1
ATOM 3999 C CA . ASN B 1 180 ? -10.375 17.953 36.75 1 88.31 180 ASN B CA 1
ATOM 4000 C C . ASN B 1 180 ? -10.875 16.688 37.438 1 88.31 180 ASN B C 1
ATOM 4002 O O . ASN B 1 180 ? -11.281 16.719 38.594 1 88.31 180 ASN B O 1
ATOM 4006 N N . ARG B 1 181 ? -10.766 15.562 36.781 1 91.69 181 ARG B N 1
ATOM 4007 C CA . ARG B 1 181 ? -11.242 14.305 37.344 1 91.69 181 ARG B CA 1
ATOM 4008 C C . ARG B 1 181 ? -10.078 13.344 37.594 1 91.69 181 ARG B C 1
ATOM 4010 O O . ARG B 1 181 ? -10.297 12.188 37.969 1 91.69 181 ARG B O 1
ATOM 4017 N N . GLU B 1 182 ? -8.898 13.766 37.281 1 91.81 182 GLU B N 1
ATOM 4018 C CA . GLU B 1 182 ? -7.699 12.953 37.406 1 91.81 182 GLU B CA 1
ATOM 4019 C C . GLU B 1 182 ? -7.836 11.633 36.656 1 91.81 182 GLU B C 1
ATOM 4021 O O . GLU B 1 182 ? -7.395 10.586 37.156 1 91.81 182 GLU B O 1
ATOM 4026 N N . GLN B 1 183 ? -8.586 11.695 35.719 1 91.56 183 GLN B N 1
ATOM 4027 C CA . GLN B 1 183 ? -8.844 10.508 34.906 1 91.56 183 GLN B CA 1
ATOM 4028 C C . GLN B 1 183 ? -7.668 10.219 33.969 1 91.56 183 GLN B C 1
ATOM 4030 O O . GLN B 1 183 ? -7.105 11.133 33.375 1 91.56 183 GLN B O 1
ATOM 4035 N N . ILE B 1 184 ? -7.285 8.93 33.906 1 91.62 184 ILE B N 1
ATOM 4036 C CA . ILE B 1 184 ? -6.223 8.5 33 1 91.62 184 ILE B CA 1
ATOM 4037 C C . ILE B 1 184 ? -6.824 8.039 31.672 1 91.62 184 ILE B C 1
ATOM 4039 O O . ILE B 1 184 ? -7.816 7.305 31.656 1 91.62 184 ILE B O 1
ATOM 4043 N N . TYR B 1 185 ? -6.285 8.57 30.609 1 90.75 185 TYR B N 1
ATOM 4044 C CA . TYR B 1 185 ? -6.754 8.195 29.281 1 90.75 185 TYR B CA 1
ATOM 4045 C C . TYR B 1 185 ? -5.668 7.461 28.5 1 90.75 185 TYR B C 1
ATOM 4047 O O . TYR B 1 185 ? -4.477 7.715 28.703 1 90.75 185 TYR B O 1
ATOM 4055 N N . SER B 1 186 ? -6.066 6.527 27.625 1 87.88 186 SER B N 1
ATOM 4056 C CA . SER B 1 186 ? -5.133 5.859 26.719 1 87.88 186 SER B CA 1
ATOM 4057 C C . SER B 1 186 ? -4.621 6.816 25.641 1 87.88 186 SER B C 1
ATOM 4059 O O . SER B 1 186 ? -5.289 7.797 25.312 1 87.88 186 SER B O 1
ATOM 4061 N N . GLN B 1 187 ? -3.516 6.484 25.156 1 89.88 187 GLN B N 1
ATOM 4062 C CA . GLN B 1 187 ? -2.928 7.301 24.109 1 89.88 187 GLN B CA 1
ATOM 4063 C C . GLN B 1 187 ? -3.789 7.27 22.844 1 89.88 187 GLN B C 1
ATOM 4065 O O . GLN B 1 187 ? -4.348 6.227 22.5 1 89.88 187 GLN B O 1
ATOM 4070 N N . THR B 1 188 ? -3.92 8.414 22.188 1 93.06 188 THR B N 1
ATOM 4071 C CA . THR B 1 188 ? -4.605 8.516 20.906 1 93.06 188 THR B CA 1
ATOM 4072 C C . THR B 1 188 ? -3.688 9.117 19.844 1 93.06 188 THR B C 1
ATOM 4074 O O . THR B 1 188 ? -2.656 9.703 20.172 1 93.06 188 THR B O 1
ATOM 4077 N N . LEU B 1 189 ? -4.02 8.859 18.703 1 94.88 189 LEU B N 1
ATOM 4078 C CA . LEU B 1 189 ? -3.33 9.414 17.547 1 94.88 189 LEU B CA 1
ATOM 4079 C C . LEU B 1 189 ? -4.316 10.07 16.578 1 94.88 189 LEU B C 1
ATOM 4081 O O . LEU B 1 189 ? -5.461 9.625 16.453 1 94.88 189 LEU B O 1
ATOM 4085 N N . PRO B 1 190 ? -3.834 11.203 15.945 1 96.69 190 PRO B N 1
ATOM 4086 C CA . PRO B 1 190 ? -2.568 11.938 15.984 1 96.69 190 PRO B CA 1
ATOM 4087 C C . PRO B 1 190 ? -2.646 13.203 16.844 1 96.69 190 PRO B C 1
ATOM 4089 O O . PRO B 1 190 ? -3.73 13.578 17.297 1 96.69 190 PRO B O 1
ATOM 4092 N N . LEU B 1 191 ? -1.48 13.766 17.203 1 95.81 191 LEU B N 1
ATOM 4093 C CA . LEU B 1 191 ? -1.437 15.188 17.547 1 95.81 191 LEU B CA 1
ATOM 4094 C C . LEU B 1 191 ? -1.596 16.047 16.297 1 95.81 191 LEU B C 1
ATOM 4096 O O . LEU B 1 191 ? -0.823 15.914 15.344 1 95.81 191 LEU B O 1
ATOM 4100 N N . VAL B 1 192 ? -2.543 16.891 16.297 1 97 192 VAL B N 1
ATOM 4101 C CA . VAL B 1 192 ? -2.855 17.672 15.109 1 97 192 VAL B CA 1
ATOM 4102 C C . VAL B 1 192 ? -2.451 19.125 15.328 1 97 192 VAL B C 1
ATOM 4104 O O . VAL B 1 192 ? -2.908 19.766 16.281 1 97 192 VAL B O 1
ATOM 4107 N N . ILE B 1 193 ? -1.63 19.641 14.5 1 96.38 193 ILE B N 1
ATOM 4108 C CA . ILE B 1 193 ? -1.283 21.047 14.508 1 96.38 193 ILE B CA 1
ATOM 4109 C C . ILE B 1 193 ? -2.074 21.781 13.43 1 96.38 193 ILE B C 1
ATOM 4111 O O . ILE B 1 193 ? -1.961 21.469 12.242 1 96.38 193 ILE B O 1
ATOM 4115 N N . GLU B 1 194 ? -2.842 22.672 13.844 1 96.06 194 GLU B N 1
ATOM 4116 C CA . GLU B 1 194 ? -3.574 23.531 12.914 1 96.06 194 GLU B CA 1
ATOM 4117 C C . GLU B 1 194 ? -2.734 24.734 12.492 1 96.06 194 GLU B C 1
ATOM 4119 O O . GLU B 1 194 ? -2.152 25.422 13.344 1 96.06 194 GLU B O 1
ATOM 4124 N N . VAL B 1 195 ? -2.689 24.953 11.227 1 94.5 195 VAL B N 1
ATOM 4125 C CA . VAL B 1 195 ? -1.896 26.062 10.68 1 94.5 195 VAL B CA 1
ATOM 4126 C C . VAL B 1 195 ? -2.797 27 9.883 1 94.5 195 VAL B C 1
ATOM 4128 O O . VAL B 1 195 ? -3.584 26.547 9.047 1 94.5 195 VAL B O 1
ATOM 4131 N N . GLU B 1 196 ? -2.645 28.25 10.148 1 93.25 196 GLU B N 1
ATOM 4132 C CA . GLU B 1 196 ? -3.428 29.25 9.438 1 93.25 196 GLU B CA 1
ATOM 4133 C C . GLU B 1 196 ? -2.559 30.438 9.031 1 93.25 196 GLU B C 1
ATOM 4135 O O . GLU B 1 196 ? -1.789 30.969 9.836 1 93.25 196 GLU B O 1
ATOM 4140 N N . HIS B 1 197 ? -2.715 30.797 7.828 1 90.19 197 HIS B N 1
ATOM 4141 C CA . HIS B 1 197 ? -2.018 31.984 7.359 1 90.19 197 HIS B CA 1
ATOM 4142 C C . HIS B 1 197 ? -2.645 33.25 7.934 1 90.19 197 HIS B C 1
ATOM 4144 O O . HIS B 1 197 ? -3.869 33.375 8.016 1 90.19 197 HIS B O 1
ATOM 4150 N N . THR B 1 198 ? -1.86 34.188 8.383 1 86.19 198 THR B N 1
ATOM 4151 C CA . THR B 1 198 ? -2.336 35.406 9.031 1 86.19 198 THR B CA 1
ATOM 4152 C C . THR B 1 198 ? -2.395 36.562 8.039 1 86.19 198 THR B C 1
ATOM 4154 O O . THR B 1 198 ? -2.932 37.625 8.352 1 86.19 198 THR B O 1
ATOM 4157 N N . GLY B 1 199 ? -1.969 36.406 6.898 1 81.5 199 GLY B N 1
ATOM 4158 C CA . GLY B 1 199 ? -1.914 37.5 5.949 1 81.5 199 GLY B CA 1
ATOM 4159 C C . GLY B 1 199 ? -0.784 38.469 6.227 1 81.5 199 GLY B C 1
ATOM 4160 O O . GLY B 1 199 ? -0.667 39.5 5.559 1 81.5 199 GLY B O 1
ATOM 4161 N N . SER B 1 200 ? -0.036 38.25 7.184 1 78.06 200 SER B N 1
ATOM 4162 C CA . SER B 1 200 ? 1.082 39.125 7.527 1 78.06 200 SER B CA 1
ATOM 4163 C C . SER B 1 200 ? 2.039 39.281 6.352 1 78.06 200 SER B C 1
ATOM 4165 O O . SER B 1 200 ? 2.164 38.375 5.516 1 78.06 200 SER B O 1
ATOM 4167 N N . LYS B 1 201 ? 2.66 40.375 6.23 1 79.88 201 LYS B N 1
ATOM 4168 C CA . LYS B 1 201 ? 3.551 40.688 5.117 1 79.88 201 LYS B CA 1
ATOM 4169 C C . LYS B 1 201 ? 5 40.375 5.461 1 79.88 201 LYS B C 1
ATOM 4171 O O . LYS B 1 201 ? 5.918 40.719 4.723 1 79.88 201 LYS B O 1
ATOM 4176 N N . THR B 1 202 ? 5.176 39.656 6.406 1 75.62 202 THR B N 1
ATOM 4177 C CA . THR B 1 202 ? 6.539 39.344 6.801 1 75.62 202 THR B CA 1
ATOM 4178 C C . THR B 1 202 ? 7.184 38.406 5.781 1 75.62 202 THR B C 1
ATOM 4180 O O . THR B 1 202 ? 6.488 37.688 5.066 1 75.62 202 THR B O 1
ATOM 4183 N N . THR B 1 203 ? 8.555 38.406 5.762 1 75.44 203 THR B N 1
ATOM 4184 C CA . THR B 1 203 ? 9.305 37.562 4.84 1 75.44 203 THR B CA 1
ATOM 4185 C C . THR B 1 203 ? 9.641 36.219 5.496 1 75.44 203 THR B C 1
ATOM 4187 O O . THR B 1 203 ? 10.055 35.281 4.82 1 75.44 203 THR B O 1
ATOM 4190 N N . ASP B 1 204 ? 9.492 36.188 6.766 1 74.25 204 ASP B N 1
ATOM 4191 C CA . ASP B 1 204 ? 9.727 34.906 7.457 1 74.25 204 ASP B CA 1
ATOM 4192 C C . ASP B 1 204 ? 8.555 33.969 7.262 1 74.25 204 ASP B C 1
ATOM 4194 O O . ASP B 1 204 ? 7.438 34.219 7.715 1 74.25 204 ASP B O 1
ATOM 4198 N N . PRO B 1 205 ? 8.781 32.906 6.598 1 75.25 205 PRO B N 1
ATOM 4199 C CA . PRO B 1 205 ? 7.688 31.984 6.277 1 75.25 205 PRO B CA 1
ATOM 4200 C C . PRO B 1 205 ? 7 31.422 7.523 1 75.25 205 PRO B C 1
ATOM 4202 O O . PRO B 1 205 ? 5.812 31.094 7.48 1 75.25 205 PRO B O 1
ATOM 4205 N N . TRP B 1 206 ? 7.727 31.312 8.586 1 78.62 206 TRP B N 1
ATOM 4206 C CA . TRP B 1 206 ? 7.137 30.781 9.812 1 78.62 206 TRP B CA 1
ATOM 4207 C C . TRP B 1 206 ? 6.25 31.828 10.477 1 78.62 206 TRP B C 1
ATOM 4209 O O . TRP B 1 206 ? 5.375 31.484 11.281 1 78.62 206 TRP B O 1
ATOM 4219 N N . CYS B 1 207 ? 6.488 33.031 10.156 1 83.5 207 CYS B N 1
ATOM 4220 C CA . CYS B 1 207 ? 5.809 34.125 10.867 1 83.5 207 CYS B CA 1
ATOM 4221 C C . CYS B 1 207 ? 4.594 34.594 10.086 1 83.5 207 CYS B C 1
ATOM 4223 O O . CYS B 1 207 ? 3.91 35.531 10.516 1 83.5 207 CYS B O 1
ATOM 4225 N N . VAL B 1 208 ? 4.391 34 9.023 1 84.44 208 VAL B N 1
ATOM 4226 C CA . VAL B 1 208 ? 3.186 34.344 8.273 1 84.44 208 VAL B CA 1
ATOM 4227 C C . VAL B 1 208 ? 2.055 33.406 8.664 1 84.44 208 VAL B C 1
ATOM 4229 O O . VAL B 1 208 ? 0.928 33.531 8.18 1 84.44 208 VAL B O 1
ATOM 4232 N N . MET B 1 209 ? 2.357 32.469 9.625 1 88.06 209 MET B N 1
ATOM 4233 C CA . MET B 1 209 ? 1.398 31.438 10.016 1 88.06 209 MET B CA 1
ATOM 4234 C C . MET B 1 209 ? 1.21 31.406 11.531 1 88.06 209 MET B C 1
ATOM 4236 O O . MET B 1 209 ? 2.141 31.703 12.281 1 88.06 209 MET B O 1
ATOM 4240 N N . LYS B 1 210 ? 0.074 31.141 11.898 1 92.38 210 LYS B N 1
ATOM 4241 C CA . LYS B 1 210 ? -0.199 30.828 13.305 1 92.38 210 LYS B CA 1
ATOM 4242 C C . LYS B 1 210 ? -0.444 29.344 13.5 1 92.38 210 LYS B C 1
ATOM 4244 O O . LYS B 1 210 ? -0.971 28.672 12.617 1 92.38 210 LYS B O 1
ATOM 4249 N N . PHE B 1 211 ? -0.09 28.844 14.688 1 93.94 211 PHE B N 1
ATOM 4250 C CA . PHE B 1 211 ? -0.114 27.422 14.969 1 93.94 211 PHE B CA 1
ATOM 4251 C C . PHE B 1 211 ? -0.87 27.125 16.266 1 93.94 211 PHE B C 1
ATOM 4253 O O . PHE B 1 211 ? -0.775 27.891 17.219 1 93.94 211 PHE B O 1
ATOM 4260 N N . SER B 1 212 ? -1.559 26.109 16.266 1 94.56 212 SER B N 1
ATOM 4261 C CA . SER B 1 212 ? -2.168 25.562 17.469 1 94.56 212 SER B CA 1
ATOM 4262 C C . SER B 1 212 ? -2.131 24.031 17.469 1 94.56 212 SER B C 1
ATOM 4264 O O . SER B 1 212 ? -2.201 23.406 16.406 1 94.56 212 SER B O 1
ATOM 4266 N N . ALA B 1 213 ? -2.037 23.453 18.594 1 95.31 213 ALA B N 1
ATOM 4267 C CA . ALA B 1 213 ? -1.97 22 18.734 1 95.31 213 ALA B CA 1
ATOM 4268 C C . ALA B 1 213 ? -3.273 21.438 19.297 1 95.31 213 ALA B C 1
ATOM 4270 O O . ALA B 1 213 ? -3.846 22 20.234 1 95.31 213 ALA B O 1
ATOM 4271 N N . ASP B 1 214 ? -3.734 20.375 18.703 1 95 214 ASP B N 1
ATOM 4272 C CA . ASP B 1 214 ? -4.984 19.734 19.109 1 95 214 ASP B CA 1
ATOM 4273 C C . ASP B 1 214 ? -4.785 18.234 19.328 1 95 214 ASP B C 1
ATOM 4275 O O . ASP B 1 214 ? -3.955 17.609 18.672 1 95 214 ASP B O 1
ATOM 4279 N N . PHE B 1 215 ? -5.555 17.781 20.172 1 92.44 215 PHE B N 1
ATOM 4280 C CA . PHE B 1 215 ? -5.531 16.375 20.578 1 92.44 215 PHE B CA 1
ATOM 4281 C C . PHE B 1 215 ? -6.789 15.656 20.109 1 92.44 215 PHE B C 1
ATOM 4283 O O . PHE B 1 215 ? -7.906 16.109 20.359 1 92.44 215 PHE B O 1
ATOM 4290 N N . TYR B 1 216 ? -6.609 14.453 19.469 1 95.31 216 TYR B N 1
ATOM 4291 C CA . TYR B 1 216 ? -7.766 13.688 19.016 1 95.31 216 TYR B CA 1
ATOM 4292 C C . TYR B 1 216 ? -8.484 13.047 20.203 1 95.31 216 TYR B C 1
ATOM 4294 O O . TYR B 1 216 ? -7.859 12.406 21.047 1 95.31 216 TYR B O 1
ATOM 4302 N N . VAL B 1 217 ? -9.836 13.242 20.188 1 93.06 217 VAL B N 1
ATOM 4303 C CA . VAL B 1 217 ? -10.695 12.688 21.234 1 93.06 217 VAL B CA 1
ATOM 4304 C C . VAL B 1 217 ? -11.633 11.641 20.625 1 93.06 217 VAL B C 1
ATOM 4306 O O . VAL B 1 217 ? -12.594 11.992 19.938 1 93.06 217 VAL B O 1
ATOM 4309 N N . PRO B 1 218 ? -11.383 10.398 20.969 1 92.06 218 PRO B N 1
ATOM 4310 C CA . PRO B 1 218 ? -12.289 9.367 20.438 1 92.06 218 PRO B CA 1
ATOM 4311 C C . PRO B 1 218 ? -13.734 9.578 20.875 1 92.06 218 PRO B C 1
ATOM 4313 O O . PRO B 1 218 ? -13.984 10.016 22 1 92.06 218 PRO B O 1
ATOM 4316 N N . HIS B 1 219 ? -14.609 9.148 20.062 1 86.44 219 HIS B N 1
ATOM 4317 C CA . HIS B 1 219 ? -16.031 9.359 20.312 1 86.44 219 HIS B CA 1
ATOM 4318 C C . HIS B 1 219 ? -16.5 8.562 21.531 1 86.44 219 HIS B C 1
ATOM 4320 O O . HIS B 1 219 ? -17.391 9 22.25 1 86.44 219 HIS B O 1
ATOM 4326 N N . TYR B 1 220 ? -15.898 7.488 21.781 1 86.12 220 TYR B N 1
ATOM 4327 C CA . TYR B 1 220 ? -16.406 6.594 22.812 1 86.12 220 TYR B CA 1
ATOM 4328 C C . TYR B 1 220 ? -15.969 7.062 24.188 1 86.12 220 TYR B C 1
ATOM 4330 O O . TYR B 1 220 ? -16.406 6.52 25.203 1 86.12 220 TYR B O 1
ATOM 4338 N N . TRP B 1 221 ? -15.148 8.102 24.25 1 86.31 221 TRP B N 1
ATOM 4339 C CA . TRP B 1 221 ? -14.773 8.648 25.547 1 86.31 221 TRP B CA 1
ATOM 4340 C C . TRP B 1 221 ? -15.945 9.391 26.188 1 86.31 221 TRP B C 1
ATOM 4342 O O . TRP B 1 221 ? -15.945 9.641 27.391 1 86.31 221 TRP B O 1
ATOM 4352 N N . GLY B 1 222 ? -16.938 9.766 25.375 1 80.75 222 GLY B N 1
ATOM 4353 C CA . GLY B 1 222 ? -18.062 10.508 25.922 1 80.75 222 GLY B CA 1
ATOM 4354 C C . GLY B 1 222 ? -17.672 11.883 26.438 1 80.75 222 GLY B C 1
ATOM 4355 O O . GLY B 1 222 ? -17.016 12.656 25.734 1 80.75 222 GLY B O 1
ATOM 4356 N N . MET B 1 223 ? -18.172 12.195 27.672 1 81.56 223 MET B N 1
ATOM 4357 C CA . MET B 1 223 ? -17.812 13.461 28.312 1 81.56 223 MET B CA 1
ATOM 4358 C C . MET B 1 223 ? -16.422 13.383 28.922 1 81.56 223 MET B C 1
ATOM 4360 O O . MET B 1 223 ? -16.203 12.633 29.875 1 81.56 223 MET B O 1
ATOM 4364 N N . ILE B 1 224 ? -15.578 14.117 28.375 1 83.94 224 ILE B N 1
ATOM 4365 C CA . ILE B 1 224 ? -14.188 14.008 28.812 1 83.94 224 ILE B CA 1
ATOM 4366 C C . ILE B 1 224 ? -13.914 15.016 29.938 1 83.94 224 ILE B C 1
ATOM 4368 O O . ILE B 1 224 ? -14.617 16.016 30.047 1 83.94 224 ILE B O 1
ATOM 4372 N N . ALA B 1 225 ? -12.914 14.703 30.672 1 87.06 225 ALA B N 1
ATOM 4373 C CA . ALA B 1 225 ? -12.5 15.586 31.766 1 87.06 225 ALA B CA 1
ATOM 4374 C C . ALA B 1 225 ? -11.891 16.875 31.219 1 87.06 225 ALA B C 1
ATOM 4376 O O . ALA B 1 225 ? -11.273 16.875 30.156 1 87.06 225 ALA B O 1
ATOM 4377 N N . THR B 1 226 ? -12.109 17.906 31.953 1 84.12 226 THR B N 1
ATOM 4378 C CA . THR B 1 226 ? -11.562 19.203 31.562 1 84.12 226 THR B CA 1
ATOM 4379 C C . THR B 1 226 ? -10.094 19.312 31.969 1 84.12 226 THR B C 1
ATOM 4381 O O . THR B 1 226 ? -9.734 19 33.094 1 84.12 226 THR B O 1
ATOM 4384 N N . PRO B 1 227 ? -9.352 19.75 31.016 1 86.12 227 PRO B N 1
ATOM 4385 C CA . PRO B 1 227 ? -7.941 19.938 31.375 1 86.12 227 PRO B CA 1
ATOM 4386 C C . PRO B 1 227 ? -7.746 20.984 32.469 1 86.12 227 PRO B C 1
ATOM 4388 O O . PRO B 1 227 ? -8.492 21.953 32.531 1 86.12 227 PRO B O 1
ATOM 4391 N N . LYS B 1 228 ? -6.711 20.812 33.25 1 81.88 228 LYS B N 1
ATOM 4392 C CA . LYS B 1 228 ? -6.402 21.75 34.344 1 81.88 228 LYS B CA 1
ATOM 4393 C C . LYS B 1 228 ? -5.66 22.969 33.812 1 81.88 228 LYS B C 1
ATOM 4395 O O . LYS B 1 228 ? -5.891 24.094 34.25 1 81.88 228 LYS B O 1
ATOM 4400 N N . GLU B 1 229 ? -4.867 22.734 32.844 1 78.44 229 GLU B N 1
ATOM 4401 C CA . GLU B 1 229 ? -3.947 23.766 32.375 1 78.44 229 GLU B CA 1
ATOM 4402 C C . GLU B 1 229 ? -4.609 24.688 31.344 1 78.44 229 GLU B C 1
ATOM 4404 O O . GLU B 1 229 ? -4.121 25.781 31.078 1 78.44 229 GLU B O 1
ATOM 4409 N N . ILE B 1 230 ? -5.629 24.203 30.781 1 70.31 230 ILE B N 1
ATOM 4410 C CA . ILE B 1 230 ? -6.184 24.984 29.688 1 70.31 230 ILE B CA 1
ATOM 4411 C C . ILE B 1 230 ? -7.707 24.969 29.75 1 70.31 230 ILE B C 1
ATOM 4413 O O . ILE B 1 230 ? -8.297 24.047 30.312 1 70.31 230 ILE B O 1
ATOM 4417 N N . TYR B 1 231 ? -8.273 26.062 29.234 1 69.94 231 TYR B N 1
ATOM 4418 C CA . TYR B 1 231 ? -9.719 26.047 29.031 1 69.94 231 TYR B CA 1
ATOM 4419 C C . TYR B 1 231 ? -10.094 25.109 27.891 1 69.94 231 TYR B C 1
ATOM 4421 O O . TYR B 1 231 ? -9.422 25.047 26.875 1 69.94 231 TYR B O 1
ATOM 4429 N N . PRO B 1 232 ? -11.047 24.344 28.297 1 73.31 232 PRO B N 1
ATOM 4430 C CA . PRO B 1 232 ? -11.477 23.391 27.266 1 73.31 232 PRO B CA 1
ATOM 4431 C C . PRO B 1 232 ? -12 24.078 26.016 1 73.31 232 PRO B C 1
ATOM 4433 O O . PRO B 1 232 ? -12.852 24.953 26.094 1 73.31 232 PRO B O 1
ATOM 4436 N N . ASP B 1 233 ? -11.43 23.844 24.953 1 86.38 233 ASP B N 1
ATOM 4437 C CA . ASP B 1 233 ? -11.836 24.266 23.609 1 86.38 233 ASP B CA 1
ATOM 4438 C C . ASP B 1 233 ? -11.828 23.094 22.641 1 86.38 233 ASP B C 1
ATOM 4440 O O . ASP B 1 233 ? -10.766 22.562 22.297 1 86.38 233 ASP B O 1
ATOM 4444 N N . PHE B 1 234 ? -13.148 22.75 22.297 1 89.25 234 PHE B N 1
ATOM 4445 C CA . PHE B 1 234 ? -13.297 21.609 21.406 1 89.25 234 PHE B CA 1
ATOM 4446 C C . PHE B 1 234 ? -13.602 22.062 19.984 1 89.25 234 PHE B C 1
ATOM 4448 O O . PHE B 1 234 ? -14.344 23.016 19.781 1 89.25 234 PHE B O 1
ATOM 4455 N N . LYS B 1 235 ? -12.977 21.438 19.141 1 91.81 235 LYS B N 1
ATOM 4456 C CA . LYS B 1 235 ? -13.242 21.656 17.719 1 91.81 235 LYS B CA 1
ATOM 4457 C C . LYS B 1 235 ? -13.75 20.391 17.047 1 91.81 235 LYS B C 1
ATOM 4459 O O . LYS B 1 235 ? -13.18 19.312 17.25 1 91.81 235 LYS B O 1
ATOM 4464 N N . ASN B 1 236 ? -14.836 20.547 16.266 1 93.62 236 ASN B N 1
ATOM 4465 C CA . ASN B 1 236 ? -15.398 19.422 15.539 1 93.62 236 ASN B CA 1
ATOM 4466 C C . ASN B 1 236 ? -15.102 19.516 14.047 1 93.62 236 ASN B C 1
ATOM 4468 O O . ASN B 1 236 ? -15.359 20.547 13.422 1 93.62 236 ASN B O 1
ATOM 4472 N N . PHE B 1 237 ? -14.523 18.484 13.602 1 95.31 237 PHE B N 1
ATOM 4473 C CA . PHE B 1 237 ? -14.391 18.344 12.156 1 95.31 237 PHE B CA 1
ATOM 4474 C C . PHE B 1 237 ? -15.633 17.688 11.555 1 95.31 237 PHE B C 1
ATOM 4476 O O . PHE B 1 237 ? -16.188 16.75 12.133 1 95.31 237 PHE B O 1
ATOM 4483 N N . PRO B 1 238 ? -16.062 18.203 10.453 1 94.88 238 PRO B N 1
ATOM 4484 C CA . PRO B 1 238 ? -17.297 17.688 9.867 1 94.88 238 PRO B CA 1
ATOM 4485 C C . PRO B 1 238 ? -17.109 16.312 9.219 1 94.88 238 PRO B C 1
ATOM 4487 O O . PRO B 1 238 ? -15.977 15.898 8.945 1 94.88 238 PRO B O 1
ATOM 4490 N N . ASP B 1 239 ? -18.25 15.625 9.023 1 95.44 239 ASP B N 1
ATOM 4491 C CA . ASP B 1 239 ? -18.234 14.383 8.25 1 95.44 239 ASP B CA 1
ATOM 4492 C C . ASP B 1 239 ? -17.859 14.641 6.793 1 95.44 239 ASP B C 1
ATOM 4494 O O . ASP B 1 239 ? -18.125 15.727 6.266 1 95.44 239 ASP B O 1
ATOM 4498 N N . ASN B 1 240 ? -17.203 13.695 6.219 1 94.94 240 ASN B N 1
ATOM 4499 C CA . ASN B 1 240 ? -16.781 13.75 4.82 1 94.94 240 ASN B CA 1
ATOM 4500 C C . ASN B 1 240 ? -15.797 14.891 4.578 1 94.94 240 ASN B C 1
ATOM 4502 O O . ASN B 1 240 ? -15.93 15.633 3.602 1 94.94 240 ASN B O 1
ATOM 4506 N N . LEU B 1 241 ? -15.023 15.172 5.566 1 95.81 241 LEU B N 1
ATOM 4507 C CA . LEU B 1 241 ? -13.906 16.078 5.344 1 95.81 241 LEU B CA 1
ATOM 4508 C C . LEU B 1 241 ? -12.938 15.516 4.312 1 95.81 241 LEU B C 1
ATOM 4510 O O . LEU B 1 241 ? -12.242 14.531 4.582 1 95.81 241 LEU B O 1
ATOM 4514 N N . ARG B 1 242 ? -12.875 16.109 3.178 1 96 242 ARG B N 1
ATOM 4515 C CA . ARG B 1 242 ? -12.023 15.641 2.096 1 96 242 ARG B CA 1
ATOM 4516 C C . ARG B 1 242 ? -10.664 16.328 2.123 1 96 242 ARG B C 1
ATOM 4518 O O . ARG B 1 242 ? -10.586 17.562 2.061 1 96 242 ARG B O 1
ATOM 4525 N N . VAL B 1 243 ? -9.633 15.547 2.166 1 97.75 243 VAL B N 1
ATOM 4526 C CA . VAL B 1 243 ? -8.305 16.125 2.277 1 97.75 243 VAL B CA 1
ATOM 4527 C C . VAL B 1 243 ? -7.344 15.398 1.33 1 97.75 243 VAL B C 1
ATOM 4529 O O . VAL B 1 243 ? -7.566 14.242 0.979 1 97.75 243 VAL B O 1
ATOM 4532 N N . TYR B 1 244 ? -6.367 16.094 0.88 1 96.44 244 TYR B N 1
ATOM 4533 C CA . TYR B 1 244 ? -5.172 15.508 0.281 1 96.44 244 TYR B CA 1
ATOM 4534 C C . TYR B 1 244 ? -4.078 15.312 1.324 1 96.44 244 TYR B C 1
ATOM 4536 O O . TYR B 1 244 ? -3.836 16.188 2.152 1 96.44 244 TYR B O 1
ATOM 4544 N N . VAL B 1 245 ? -3.432 14.148 1.243 1 97.31 245 VAL B N 1
ATOM 4545 C CA . VAL B 1 245 ? -2.482 13.812 2.297 1 97.31 245 VAL B CA 1
ATOM 4546 C C . VAL B 1 245 ? -1.108 13.539 1.688 1 97.31 245 VAL B C 1
ATOM 4548 O O . VAL B 1 245 ? -0.993 12.805 0.707 1 97.31 245 VAL B O 1
ATOM 4551 N N . HIS B 1 246 ? -0.154 14.195 2.205 1 94.56 246 HIS B N 1
ATOM 4552 C CA . HIS B 1 246 ? 1.259 13.93 1.961 1 94.56 246 HIS B CA 1
ATOM 4553 C C . HIS B 1 246 ? 1.94 13.383 3.211 1 94.56 246 HIS B C 1
ATOM 4555 O O . HIS B 1 246 ? 1.935 14.031 4.262 1 94.56 246 HIS B O 1
ATOM 4561 N N . THR B 1 247 ? 2.471 12.164 3.119 1 93.88 247 THR B N 1
ATOM 4562 C CA . THR B 1 247 ? 3.119 11.516 4.254 1 93.88 247 THR B CA 1
ATOM 4563 C C . THR B 1 247 ? 4.637 11.664 4.164 1 93.88 247 THR B C 1
ATOM 4565 O O . THR B 1 247 ? 5.215 11.523 3.084 1 93.88 247 THR B O 1
ATOM 4568 N N . PHE B 1 248 ? 5.273 11.977 5.25 1 87.31 248 PHE B N 1
ATOM 4569 C CA . PHE B 1 248 ? 6.727 12.094 5.285 1 87.31 248 PHE B CA 1
ATOM 4570 C C . PHE B 1 248 ? 7.27 11.68 6.648 1 87.31 248 PHE B C 1
ATOM 4572 O O . PHE B 1 248 ? 6.512 11.555 7.613 1 87.31 248 PHE B O 1
ATOM 4579 N N . ASN B 1 249 ? 8.477 11.281 6.578 1 81.44 249 ASN B N 1
ATOM 4580 C CA . ASN B 1 249 ? 9.141 10.906 7.82 1 81.44 249 ASN B CA 1
ATOM 4581 C C . ASN B 1 249 ? 10.219 11.906 8.211 1 81.44 249 ASN B C 1
ATOM 4583 O O . ASN B 1 249 ? 10.477 12.859 7.48 1 81.44 249 ASN B O 1
ATOM 4587 N N . GLY B 1 250 ? 10.672 11.758 9.445 1 74.31 250 GLY B N 1
ATOM 4588 C CA . GLY B 1 250 ? 11.742 12.625 9.914 1 74.31 250 GLY B CA 1
ATOM 4589 C C . GLY B 1 250 ? 11.281 13.633 10.961 1 74.31 250 GLY B C 1
ATOM 4590 O O . GLY B 1 250 ? 10.211 13.469 11.547 1 74.31 250 GLY B O 1
ATOM 4591 N N . ASP B 1 251 ? 12.164 14.672 11.148 1 78.81 251 ASP B N 1
ATOM 4592 C CA . ASP B 1 251 ? 11.906 15.711 12.141 1 78.81 251 ASP B CA 1
ATOM 4593 C C . ASP B 1 251 ? 11.023 16.812 11.562 1 78.81 251 ASP B C 1
ATOM 4595 O O . ASP B 1 251 ? 11.461 17.594 10.711 1 78.81 251 ASP B O 1
ATOM 4599 N N . VAL B 1 252 ? 9.773 16.844 11.992 1 84.06 252 VAL B N 1
ATOM 4600 C CA . VAL B 1 252 ? 8.789 17.797 11.484 1 84.06 252 VAL B CA 1
ATOM 4601 C C . VAL B 1 252 ? 9.328 19.219 11.609 1 84.06 252 VAL B C 1
ATOM 4603 O O . VAL B 1 252 ? 9.125 20.047 10.727 1 84.06 252 VAL B O 1
ATOM 4606 N N . GLU B 1 253 ? 10.117 19.531 12.641 1 77.88 253 GLU B N 1
ATOM 4607 C CA . GLU B 1 253 ? 10.648 20.859 12.891 1 77.88 253 GLU B CA 1
ATOM 4608 C C . GLU B 1 253 ? 11.602 21.297 11.773 1 77.88 253 GLU B C 1
ATOM 4610 O O . GLU B 1 253 ? 11.594 22.453 11.352 1 77.88 253 GLU B O 1
ATOM 4615 N N . ASN B 1 254 ? 12.289 20.344 11.289 1 74.69 254 ASN B N 1
ATOM 4616 C CA . ASN B 1 254 ? 13.344 20.688 10.344 1 74.69 254 ASN B CA 1
ATOM 4617 C C . ASN B 1 254 ? 12.867 20.547 8.898 1 74.69 254 ASN B C 1
ATOM 4619 O O . ASN B 1 254 ? 13.305 21.281 8.016 1 74.69 254 ASN B O 1
ATOM 4623 N N . ASP B 1 255 ? 11.906 19.688 8.672 1 78.94 255 ASP B N 1
ATOM 4624 C CA . ASP B 1 255 ? 11.602 19.281 7.305 1 78.94 255 ASP B CA 1
ATOM 4625 C C . ASP B 1 255 ? 10.273 19.875 6.84 1 78.94 255 ASP B C 1
ATOM 4627 O O . ASP B 1 255 ? 9.961 19.844 5.648 1 78.94 255 ASP B O 1
ATOM 4631 N N . LEU B 1 256 ? 9.586 20.531 7.695 1 85.31 256 LEU B N 1
ATOM 4632 C CA . LEU B 1 256 ? 8.188 20.859 7.445 1 85.31 256 LEU B CA 1
ATOM 4633 C C . LEU B 1 256 ? 8.055 21.812 6.266 1 85.31 256 LEU B C 1
ATOM 4635 O O . LEU B 1 256 ? 7.246 21.578 5.359 1 85.31 256 LEU B O 1
ATOM 4639 N N . LEU B 1 257 ? 8.852 22.875 6.25 1 81.44 257 LEU B N 1
ATOM 4640 C CA . LEU B 1 257 ? 8.711 23.891 5.211 1 81.44 257 LEU B CA 1
ATOM 4641 C C . LEU B 1 257 ? 8.984 23.297 3.832 1 81.44 257 LEU B C 1
ATOM 4643 O O . LEU B 1 257 ? 8.266 23.578 2.873 1 81.44 257 LEU B O 1
ATOM 4647 N N . MET B 1 258 ? 9.969 22.469 3.785 1 81.75 258 MET B N 1
ATOM 4648 C CA . MET B 1 258 ? 10.297 21.812 2.523 1 81.75 258 MET B CA 1
ATOM 4649 C C . MET B 1 258 ? 9.172 20.875 2.084 1 81.75 258 MET B C 1
ATOM 4651 O O . MET B 1 258 ? 8.805 20.859 0.906 1 81.75 258 MET B O 1
ATOM 4655 N N . GLU B 1 259 ? 8.641 20.141 3.004 1 86.44 259 GLU B N 1
ATOM 4656 C CA . GLU B 1 259 ? 7.574 19.203 2.701 1 86.44 259 GLU B CA 1
ATOM 4657 C C . GLU B 1 259 ? 6.309 19.922 2.252 1 86.44 259 GLU B C 1
ATOM 4659 O O . GLU B 1 259 ? 5.598 19.453 1.362 1 86.44 259 GLU B O 1
ATOM 4664 N N . ILE B 1 260 ? 6.062 21.094 2.869 1 88.69 260 ILE B N 1
ATOM 4665 C CA . ILE B 1 260 ? 4.902 21.891 2.484 1 88.69 260 ILE B CA 1
ATOM 4666 C C . ILE B 1 260 ? 5.051 22.359 1.037 1 88.69 260 ILE B C 1
ATOM 4668 O O . ILE B 1 260 ? 4.121 22.219 0.237 1 88.69 260 ILE B O 1
ATOM 4672 N N . GLU B 1 261 ? 6.188 22.875 0.763 1 82.44 261 GLU B N 1
ATOM 4673 C CA . GLU B 1 261 ? 6.426 23.391 -0.583 1 82.44 261 GLU B CA 1
ATOM 4674 C C . GLU B 1 261 ? 6.34 22.266 -1.62 1 82.44 261 GLU B C 1
ATOM 4676 O O . GLU B 1 261 ? 5.754 22.453 -2.688 1 82.44 261 GLU B O 1
ATOM 4681 N N . LEU B 1 262 ? 6.949 21.172 -1.271 1 82.19 262 LEU B N 1
ATOM 4682 C CA . LEU B 1 262 ? 6.895 20.016 -2.164 1 82.19 262 LEU B CA 1
ATOM 4683 C C . LEU B 1 262 ? 5.449 19.594 -2.406 1 82.19 262 LEU B C 1
ATOM 4685 O O . LEU B 1 262 ? 5.055 19.344 -3.549 1 82.19 262 LEU B O 1
ATOM 4689 N N . PHE B 1 263 ? 4.695 19.5 -1.431 1 91.81 263 PHE B N 1
ATOM 4690 C CA . PHE B 1 263 ? 3.303 19.062 -1.502 1 91.81 263 PHE B CA 1
ATOM 4691 C C . PHE B 1 263 ? 2.479 20.031 -2.344 1 91.81 263 PHE B C 1
ATOM 4693 O O . PHE B 1 263 ? 1.722 19.609 -3.221 1 91.81 263 PHE B O 1
ATOM 4700 N N . ARG B 1 264 ? 2.656 21.266 -2.074 1 87.19 264 ARG B N 1
ATOM 4701 C CA . ARG B 1 264 ? 1.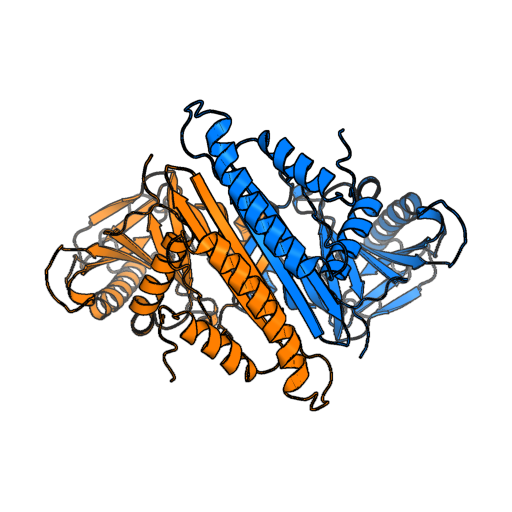937 22.281 -2.836 1 87.19 264 ARG B CA 1
ATOM 4702 C C . ARG B 1 264 ? 2.281 22.203 -4.32 1 87.19 264 ARG B C 1
ATOM 4704 O O . ARG B 1 264 ? 1.391 22.25 -5.172 1 87.19 264 ARG B O 1
ATOM 4711 N N . ARG B 1 265 ? 3.457 22.109 -4.52 1 77.69 265 ARG B N 1
ATOM 4712 C CA . ARG B 1 265 ? 3.902 22 -5.906 1 77.69 265 ARG B CA 1
ATOM 4713 C C . ARG B 1 265 ? 3.273 20.797 -6.602 1 77.69 265 ARG B C 1
ATOM 4715 O O . ARG B 1 265 ? 2.826 20.906 -7.746 1 77.69 265 ARG B O 1
ATOM 4722 N N . ASN B 1 266 ? 3.32 19.656 -5.902 1 80.31 266 ASN B N 1
ATOM 4723 C CA . ASN B 1 266 ? 2.744 18.438 -6.465 1 80.31 266 ASN B CA 1
ATOM 4724 C C . ASN B 1 266 ? 1.248 18.594 -6.727 1 80.31 266 ASN B C 1
ATOM 4726 O O . ASN B 1 266 ? 0.747 18.172 -7.766 1 80.31 266 ASN B O 1
ATOM 4730 N N . LEU B 1 267 ? 0.567 19.219 -5.805 1 83.69 267 LEU B N 1
ATOM 4731 C CA . LEU B 1 267 ? -0.864 19.453 -5.977 1 83.69 267 LEU B CA 1
ATOM 4732 C C . LEU B 1 267 ? -1.133 20.359 -7.168 1 83.69 267 LEU B C 1
ATOM 4734 O O . LEU B 1 267 ? -2.053 20.109 -7.953 1 83.69 267 LEU B O 1
ATOM 4738 N N . GLU B 1 268 ? -0.345 21.359 -7.27 1 76.06 268 GLU B N 1
ATOM 4739 C CA . GLU B 1 268 ? -0.509 22.297 -8.375 1 76.06 268 GLU B CA 1
ATOM 4740 C C . GLU B 1 268 ? -0.208 21.625 -9.719 1 76.06 268 GLU B C 1
ATOM 4742 O O . GLU B 1 268 ? -0.922 21.844 -10.695 1 76.06 268 GLU B O 1
ATOM 4747 N N . THR B 1 269 ? 0.814 20.859 -9.672 1 67.19 269 THR B N 1
ATOM 4748 C CA . THR B 1 269 ? 1.179 20.125 -10.883 1 67.19 269 THR B CA 1
ATOM 4749 C C . THR B 1 269 ? 0.033 19.219 -11.336 1 67.19 269 THR B C 1
ATOM 4751 O O . THR B 1 269 ? -0.2 19.062 -12.539 1 67.19 269 THR B O 1
ATOM 4754 N N . LEU B 1 270 ? -0.659 18.656 -10.359 1 67.88 270 LEU B N 1
ATOM 4755 C CA . LEU B 1 270 ? -1.75 17.734 -10.656 1 67.88 270 LEU B CA 1
ATOM 4756 C C . LEU B 1 270 ? -3.045 18.5 -10.922 1 67.88 270 LEU B C 1
ATOM 4758 O O . LEU B 1 270 ? -4.059 17.906 -11.289 1 67.88 270 LEU B O 1
ATOM 4762 N N . GLY B 1 271 ? -3.012 19.75 -10.695 1 69.75 271 GLY B N 1
ATOM 4763 C CA . GLY B 1 271 ? -4.191 20.562 -10.922 1 69.75 271 GLY B CA 1
ATOM 4764 C C . GLY B 1 271 ? -5.273 20.344 -9.883 1 69.75 271 GLY B C 1
ATOM 4765 O O . GLY B 1 271 ? -6.465 20.5 -10.172 1 69.75 271 GLY B O 1
ATOM 4766 N N . LEU B 1 272 ? -4.898 19.969 -8.789 1 80.31 272 LEU B N 1
ATOM 4767 C CA . LEU B 1 272 ? -5.855 19.703 -7.719 1 80.31 272 LEU B CA 1
ATOM 4768 C C . LEU B 1 272 ? -6.133 20.984 -6.926 1 80.31 272 LEU B C 1
ATOM 4770 O O . LEU B 1 272 ? -5.211 21.734 -6.621 1 80.31 272 LEU B O 1
ATOM 4774 N N . CYS B 1 273 ? -7.398 21.203 -6.672 1 88 273 CYS B N 1
ATOM 4775 C CA . CYS B 1 273 ? -7.801 22.391 -5.93 1 88 273 CYS B CA 1
ATOM 4776 C C . CYS B 1 273 ? -7.797 22.125 -4.43 1 88 273 CYS B C 1
ATOM 4778 O O . CYS B 1 273 ? -8.375 21.141 -3.969 1 88 273 CYS B O 1
ATOM 4780 N N . TYR B 1 274 ? -7.18 23 -3.707 1 93.31 274 TYR B N 1
ATOM 4781 C CA . TYR B 1 274 ? -7.098 22.859 -2.258 1 93.31 274 TYR B CA 1
ATOM 4782 C C . TYR B 1 274 ? -7.086 24.234 -1.578 1 93.31 274 TYR B C 1
ATOM 4784 O O . TYR B 1 274 ? -6.793 25.25 -2.215 1 93.31 274 TYR B O 1
ATOM 4792 N N . ILE B 1 275 ? -7.457 24.297 -0.357 1 94.31 275 ILE B N 1
ATOM 4793 C CA . ILE B 1 275 ? -7.387 25.516 0.445 1 94.31 275 ILE B CA 1
ATOM 4794 C C . ILE B 1 275 ? -5.938 25.781 0.841 1 94.31 275 ILE B C 1
ATOM 4796 O O . ILE B 1 275 ? -5.324 25 1.565 1 94.31 275 ILE B O 1
ATOM 4800 N N . LYS B 1 276 ? -5.43 26.906 0.505 1 89.75 276 LYS B N 1
ATOM 4801 C CA . LYS B 1 276 ? -4.012 27.219 0.647 1 89.75 276 LYS B CA 1
ATOM 4802 C C . LYS B 1 276 ? -3.723 27.875 1.993 1 89.75 276 LYS B C 1
ATOM 4804 O O . LYS B 1 276 ? -2.6 27.812 2.496 1 89.75 276 LYS B O 1
ATOM 4809 N N . THR B 1 277 ? -4.719 28.469 2.551 1 90.38 277 THR B N 1
ATOM 4810 C CA . THR B 1 277 ? -4.477 29.375 3.674 1 90.38 277 THR B CA 1
ATOM 4811 C C . THR B 1 277 ? -4.582 28.625 5 1 90.38 277 THR B C 1
ATOM 4813 O O . THR B 1 277 ? -4.18 29.141 6.043 1 90.38 277 THR B O 1
ATOM 4816 N N . LYS B 1 278 ? -5.152 27.469 5 1 93.5 278 LYS B N 1
ATOM 4817 C CA . LYS B 1 278 ? -5.336 26.672 6.211 1 93.5 278 LYS B CA 1
ATOM 4818 C C . LYS B 1 278 ? -5.066 25.188 5.941 1 93.5 278 LYS B C 1
ATOM 4820 O O . LYS B 1 278 ? -5.543 24.641 4.949 1 93.5 278 LYS B O 1
ATOM 4825 N N . PHE B 1 279 ? -4.211 24.609 6.797 1 95.75 279 PHE B N 1
ATOM 4826 C CA . PHE B 1 279 ? -3.936 23.188 6.648 1 95.75 279 PHE B CA 1
ATOM 4827 C C . PHE B 1 279 ? -3.525 22.578 7.984 1 95.75 279 PHE B C 1
ATOM 4829 O O . PHE B 1 279 ? -3.498 23.266 9.008 1 95.75 279 PHE B O 1
ATOM 4836 N N . TYR B 1 280 ? -3.301 21.281 7.969 1 97.38 280 TYR B N 1
ATOM 4837 C CA . TYR B 1 280 ? -3.049 20.562 9.219 1 97.38 280 TYR B CA 1
ATOM 4838 C C . TYR B 1 280 ? -1.801 19.703 9.102 1 97.38 280 TYR B C 1
ATOM 4840 O O . TYR B 1 280 ? -1.503 19.156 8.031 1 97.38 280 TYR B O 1
ATOM 4848 N N . ILE B 1 281 ? -1.146 19.609 10.195 1 96.75 281 ILE B N 1
ATOM 4849 C CA . ILE B 1 281 ? -0.052 18.656 10.375 1 96.75 281 ILE B CA 1
ATOM 4850 C C . ILE B 1 281 ? -0.453 17.594 11.391 1 96.75 281 ILE B C 1
ATOM 4852 O O . ILE B 1 281 ? -0.744 17.906 12.547 1 96.75 281 ILE B O 1
ATOM 4856 N N . ALA B 1 282 ? -0.523 16.375 10.922 1 97.31 282 ALA B N 1
ATOM 4857 C CA . ALA B 1 282 ? -0.853 15.266 11.805 1 97.31 282 ALA B CA 1
ATOM 4858 C C . ALA B 1 282 ? 0.398 14.484 12.188 1 97.31 282 ALA B C 1
ATOM 4860 O O . ALA B 1 282 ? 1.068 13.914 11.32 1 97.31 282 ALA B O 1
ATOM 4861 N N . ILE B 1 283 ? 0.657 14.461 13.438 1 95.5 283 ILE B N 1
ATOM 4862 C CA . ILE B 1 283 ? 1.85 13.789 13.938 1 95.5 283 ILE B CA 1
ATOM 4863 C C . ILE B 1 283 ? 1.462 12.461 14.578 1 95.5 283 ILE B C 1
ATOM 4865 O O . ILE B 1 283 ? 0.788 12.43 15.617 1 95.5 283 ILE B O 1
ATOM 4869 N N . TYR B 1 284 ? 1.873 11.375 13.945 1 95.81 284 TYR B N 1
ATOM 4870 C CA . TYR B 1 284 ? 1.673 10.031 14.469 1 95.81 284 TYR B CA 1
ATOM 4871 C C . TYR B 1 284 ? 2.938 9.516 15.148 1 95.81 284 TYR B C 1
ATOM 4873 O O . TYR B 1 284 ? 3.812 8.953 14.484 1 95.81 284 TYR B O 1
ATOM 4881 N N . ASN B 1 285 ? 2.959 9.719 16.422 1 91.06 285 ASN B N 1
ATOM 4882 C CA . ASN B 1 285 ? 4.109 9.289 17.203 1 91.06 285 ASN B CA 1
ATOM 4883 C C . ASN B 1 285 ? 3.863 7.934 17.859 1 91.06 285 ASN B C 1
ATOM 4885 O O . ASN B 1 285 ? 2.918 7.773 18.641 1 91.06 285 ASN B O 1
ATOM 4889 N N . ILE B 1 286 ? 4.75 6.984 17.5 1 88.44 286 ILE B N 1
ATOM 4890 C CA . ILE B 1 286 ? 4.672 5.641 18.078 1 88.44 286 ILE B CA 1
ATOM 4891 C C . ILE B 1 286 ? 5.891 5.387 18.969 1 88.44 286 ILE B C 1
ATOM 4893 O O . ILE B 1 286 ? 6.895 4.844 18.5 1 88.44 286 ILE B O 1
ATOM 4897 N N . PRO B 1 287 ? 5.742 5.645 20.234 1 81.94 287 PRO B N 1
ATOM 4898 C CA . PRO B 1 287 ? 6.906 5.633 21.125 1 81.94 287 PRO B CA 1
ATOM 4899 C C . PRO B 1 287 ? 7.566 4.258 21.219 1 81.94 287 PRO B C 1
ATOM 4901 O O . PRO B 1 287 ? 8.789 4.16 21.312 1 81.94 287 PRO B O 1
ATOM 4904 N N . HIS B 1 288 ? 6.828 3.113 21.188 1 85 288 HIS B N 1
ATOM 4905 C CA . HIS B 1 288 ? 7.383 1.775 21.344 1 85 288 HIS B CA 1
ATOM 4906 C C . HIS B 1 288 ? 8.086 1.313 20.078 1 85 288 HIS B C 1
ATOM 4908 O O . HIS B 1 288 ? 8.906 0.39 20.109 1 85 288 HIS B O 1
ATOM 4914 N N . ASN B 1 289 ? 7.723 1.928 18.938 1 85.69 289 ASN B N 1
ATOM 4915 C CA . ASN B 1 289 ? 8.375 1.691 17.641 1 85.69 289 ASN B CA 1
ATOM 4916 C C . ASN B 1 289 ? 8.586 2.992 16.875 1 85.69 289 ASN B C 1
ATOM 4918 O O . ASN B 1 289 ? 7.879 3.262 15.906 1 85.69 289 ASN B O 1
ATOM 4922 N N . PRO B 1 290 ? 9.555 3.738 17.266 1 85.62 290 PRO B N 1
ATOM 4923 C CA . PRO B 1 290 ? 9.727 5.086 16.719 1 85.62 290 PRO B CA 1
ATOM 4924 C C . PRO B 1 290 ? 9.859 5.09 15.195 1 85.62 290 PRO B C 1
ATOM 4926 O O . PRO B 1 290 ? 9.461 6.059 14.539 1 85.62 290 PRO B O 1
ATOM 4929 N N . ASP B 1 291 ? 10.391 4.023 14.641 1 87.19 291 ASP B N 1
ATOM 4930 C CA . ASP B 1 291 ? 10.57 3.949 13.195 1 87.19 291 ASP B CA 1
ATOM 4931 C C . ASP B 1 291 ? 9.219 3.861 12.477 1 87.19 291 ASP B C 1
ATOM 4933 O O . ASP B 1 291 ? 9.141 4.09 11.266 1 87.19 291 ASP B O 1
ATOM 4937 N N . ASP B 1 292 ? 8.188 3.535 13.203 1 91.56 292 ASP B N 1
ATOM 4938 C CA . ASP B 1 292 ? 6.852 3.41 12.625 1 91.56 292 ASP B CA 1
ATOM 4939 C C . ASP B 1 292 ? 6.109 4.746 12.664 1 91.56 292 ASP B C 1
ATOM 4941 O O . ASP B 1 292 ? 5.004 4.859 12.133 1 91.56 292 ASP B O 1
ATOM 4945 N N . SER B 1 293 ? 6.766 5.762 13.289 1 92.06 293 SER B N 1
ATOM 4946 C CA . SER B 1 293 ? 6.141 7.078 13.367 1 92.06 293 SER B CA 1
ATOM 4947 C C . SER B 1 293 ? 6.121 7.77 12.008 1 92.06 293 SER B C 1
ATOM 4949 O O . SER B 1 293 ? 6.973 7.504 11.164 1 92.06 293 SER B O 1
ATOM 4951 N N . ARG B 1 294 ? 5.129 8.625 11.836 1 93.94 294 ARG B N 1
ATOM 4952 C CA . ARG B 1 294 ? 5.031 9.352 10.57 1 93.94 294 ARG B CA 1
ATOM 4953 C C . ARG B 1 294 ? 4.355 10.703 10.766 1 93.94 294 ARG B C 1
ATOM 4955 O O . ARG B 1 294 ? 3.662 10.914 11.766 1 93.94 294 ARG B O 1
ATOM 4962 N N . ASN B 1 295 ? 4.621 11.547 9.852 1 94.56 295 ASN B N 1
ATOM 4963 C CA . ASN B 1 295 ? 3.949 12.836 9.766 1 94.56 295 ASN B CA 1
ATOM 4964 C C . ASN B 1 295 ? 3.139 12.969 8.477 1 94.56 295 ASN B C 1
ATOM 4966 O O . ASN B 1 295 ? 3.521 12.422 7.441 1 94.56 295 ASN B O 1
ATOM 4970 N N . GLU B 1 296 ? 2.053 13.641 8.656 1 97.06 296 GLU B N 1
ATOM 4971 C CA . GLU B 1 296 ? 1.218 13.875 7.48 1 97.06 296 GLU B CA 1
ATOM 4972 C C . GLU B 1 296 ? 0.843 15.352 7.348 1 97.06 296 GLU B C 1
ATOM 4974 O O . GLU B 1 296 ? 0.602 16.016 8.352 1 97.06 296 GLU B O 1
ATOM 4979 N N . LEU B 1 297 ? 0.83 15.82 6.164 1 96.88 297 LEU B N 1
ATOM 4980 C CA . LEU B 1 297 ? 0.22 17.094 5.824 1 96.88 297 LEU B CA 1
ATOM 4981 C C . LEU B 1 297 ? -1.165 16.891 5.219 1 96.88 297 LEU B C 1
ATOM 4983 O O . LEU B 1 297 ? -1.338 16.078 4.312 1 96.88 297 LEU B O 1
ATOM 4987 N N . TRP B 1 298 ? -2.119 17.609 5.801 1 98.12 298 TRP B N 1
ATOM 4988 C CA . TRP B 1 298 ? -3.486 17.562 5.293 1 98.12 298 TRP B CA 1
ATOM 4989 C C . TRP B 1 298 ? -3.879 18.906 4.676 1 98.12 298 TRP B C 1
ATOM 4991 O O . TRP B 1 298 ? -3.949 19.922 5.371 1 98.12 298 TRP B O 1
ATOM 5001 N N . PHE B 1 299 ? -4.102 18.906 3.414 1 97.44 299 PHE B N 1
ATOM 5002 C CA . PHE B 1 299 ? -4.738 20.047 2.758 1 97.44 299 PHE B CA 1
ATOM 5003 C C . PHE B 1 299 ? -6.191 19.734 2.424 1 97.44 299 PHE B C 1
ATOM 5005 O O . PHE B 1 299 ? -6.488 18.719 1.808 1 97.44 299 PHE B O 1
ATOM 5012 N N . THR B 1 300 ? -7.051 20.609 2.83 1 96.62 300 THR B N 1
ATOM 5013 C CA . THR B 1 300 ? -8.469 20.391 2.568 1 96.62 300 THR B CA 1
ATOM 5014 C C . THR B 1 300 ? -8.797 20.672 1.102 1 96.62 300 THR B C 1
ATOM 5016 O O . THR B 1 300 ? -8.336 21.656 0.532 1 96.62 300 THR B O 1
ATOM 5019 N N . LYS B 1 301 ? -9.492 19.781 0.53 1 94.62 301 LYS B N 1
ATOM 5020 C CA . LYS B 1 301 ? -9.93 19.938 -0.854 1 94.62 301 LYS B CA 1
ATOM 5021 C C . LYS B 1 301 ? -10.922 21.094 -0.984 1 94.62 301 LYS B C 1
ATOM 5023 O O . LYS B 1 301 ? -11.75 21.312 -0.099 1 94.62 301 LYS B O 1
ATOM 5028 N N . CYS B 1 302 ? -10.859 21.797 -2.143 1 88.88 302 CYS B N 1
ATOM 5029 C CA . CYS B 1 302 ? -11.781 22.891 -2.385 1 88.88 302 CYS B CA 1
ATOM 5030 C C . CYS B 1 302 ? -13.227 22.391 -2.426 1 88.88 302 CYS B C 1
ATOM 5032 O O . CYS B 1 302 ? -13.484 21.266 -2.844 1 88.88 302 CYS B O 1
ATOM 5034 N N . SER B 1 303 ? -14.102 23.062 -1.774 1 74 303 SER B N 1
ATOM 5035 C CA . SER B 1 303 ? -15.531 22.75 -1.826 1 74 303 SER B CA 1
ATOM 5036 C C . SER B 1 303 ? -16.125 23.094 -3.191 1 74 303 SER B C 1
ATOM 5038 O O . SER B 1 303 ? -15.664 24.031 -3.857 1 74 303 SER B O 1
ATOM 5040 N N . LYS B 1 304 ? -16.844 22.141 -3.928 1 52.5 304 LYS B N 1
ATOM 5041 C CA . LYS B 1 304 ? -17.594 22.516 -5.117 1 52.5 304 LYS B CA 1
ATOM 5042 C C . LYS B 1 304 ? -18.562 23.656 -4.816 1 52.5 304 LYS B C 1
ATOM 5044 O O . LYS B 1 304 ? -19.109 23.734 -3.719 1 52.5 304 LYS B O 1
#

Organism: Araneus ventricosus (NCBI:txid182803)

Radius of gyration: 27.02 Å; Cα contacts (8 Å, |Δi|>4): 1122; chains: 2; bounding box: 55×82×74 Å

Nearest PDB structures (foldseek):
  4ayz-assembly1_A  TM=8.259E-01  e=4.548E-10  Homo sapiens
  4ayz-assembly1_B  TM=8.159E-01  e=9.870E-10  Homo sapiens
  7oon-assembly1_A  TM=8.302E-01  e=3.524E-09  Mus musculus
  3r8k-assembly4_D  TM=8.303E-01  e=5.799E-09  Homo sapiens
  3r8k-assembly3_C  TM=8.402E-01  e=7.236E-09  Homo sapiens

Sequence (608 aa):
MKSYALHFITNKEMYLLAVSMWEFPEDRILRLSFGKQKQGVRAYIELIIYYRSTSGSTMKTNRCLDCSKKLYLLLSQVCLVFNNTSVAQLLFEELNTPKLHPRTFQLSPNQEFQVISQVLCEGLPCPEYTILQDHPYFIQQRSYQAFTVLRLTGPLICKFKYILNEGKRRMTNYMKGANNREQIYSQTLPLVIEVEHTGSKTTDPWCVMKFSADFYVPHYWGMIATPKEIYPDFKNFPDNLRVYVHTFNGDVENDLLMEIELFRRNLETLGLCYIKTKFYIAIYNIPHNPDDSRNELWFTKCSKMKSYALHFITNKEMYLLAVSMWEFPEDRILRLSFGKQKQGVRAYIELIIYYRSTSGSTMKTNRCLDCSKKLYLLLSQVCLVFNNTSVAQLLFEELNTPKLHPRTFQLSPNQEFQVISQVLCEGLPCPEYTILQDHPYFIQQRSYQAFTVLRLTGPLICKFKYILNEGKRRMTNYMKGANNREQIYSQTLPLVIEVEHTGSKTTDPWCVMKFSADFYVPHYWGMIATPKEIYPDFKNFPDNLRVYVHTFNGDVENDLLMEIELFRRNLETLGLCYIKTKFYIAIYNIPHNPDDSRNELWFTKCSK

Solvent-accessible surface area (backbone atoms only — not comparable to full-atom values): 33236 Å² total; per-residue (Å²): 131,85,74,82,68,86,58,83,56,46,80,64,38,48,48,44,45,58,53,51,50,65,67,50,67,77,63,46,73,48,55,38,48,38,31,47,68,53,96,66,41,33,44,28,37,30,38,33,36,39,43,45,64,70,79,90,70,73,78,58,79,58,62,59,40,51,56,46,46,49,48,44,51,39,46,47,43,48,39,58,64,35,58,82,43,72,86,51,67,66,64,83,75,81,77,58,84,50,69,46,40,81,45,73,42,76,30,18,72,68,45,47,49,43,43,52,41,48,53,70,43,58,64,40,53,54,82,55,66,44,79,75,43,79,43,80,92,68,27,36,31,36,32,25,49,57,46,37,29,38,46,63,42,73,73,38,64,54,40,59,67,56,40,53,54,50,26,52,49,50,50,53,40,34,30,72,18,47,26,77,68,52,50,72,50,80,76,57,33,36,46,33,33,44,38,35,56,68,76,51,86,59,85,49,76,57,54,23,27,29,32,24,20,28,37,51,46,66,78,87,62,65,85,69,70,46,46,67,88,42,73,80,41,76,46,76,47,57,62,66,43,43,28,40,34,45,73,47,71,80,57,62,86,76,43,41,70,60,52,50,53,52,48,51,50,52,34,55,43,61,51,54,62,53,45,84,55,43,39,36,37,37,38,38,80,35,84,94,45,59,70,64,30,41,33,33,40,37,33,36,46,55,81,133,131,85,72,81,69,86,59,82,56,46,79,64,38,47,48,45,45,58,55,51,49,63,67,49,66,76,64,46,74,47,52,38,48,39,32,45,66,52,95,67,42,34,45,28,38,30,38,32,35,39,44,45,62,69,82,89,69,78,74,60,79,59,61,60,40,52,56,46,46,50,48,42,51,37,46,45,45,47,38,58,64,36,58,82,44,71,85,50,67,69,64,83,74,81,76,57,85,48,71,44,40,81,45,73,43,78,31,19,74,67,45,46,50,43,43,50,42,50,53,70,43,58,64,39,54,54,82,54,66,44,80,76,43,79,43,79,93,68,27,35,30,34,32,24,49,56,44,37,28,38,47,63,43,73,74,38,67,53,40,59,66,57,39,53,53,49,26,52,50,52,50,53,40,36,30,71,18,46,27,79,66,52,49,70,48,79,76,56,34,36,45,32,33,44,37,34,56,67,76,52,85,58,87,49,76,58,54,23,28,31,33,23,19,27,37,52,46,66,78,87,63,65,85,69,70,45,45,67,89,43,73,80,42,76,46,74,47,57,64,66,42,42,27,40,33,45,72,46,72,80,60,62,86,78,45,41,68,60,53,50,53,52,49,50,49,53,35,56,43,62,52,56,63,56,46,85,55,43,37,35,39,36,39,37,80,35,85,96,45,58,69,64,30,40,34,33,39,38,33,36,45,56,81,132

Secondary structure (DSSP, 8-state):
----------HHHHHHHHHHGGG--SSEEEEEEEEEEETTEEEEEEEEEEEEE-SS----TTHHHHHHHHHHHHHHHHHHHHTTS-------------SSEEEEEEE-HHHHHHIIIIIISTTS----EEEEEEEGGGEEEEEEPPEEEEE-S--EES-HHHHHHHHHHHHHHHHTT-BTT-------S-EEEEEEE-----S-GGGGEEEEEEEEE-GGG-SPPPBSSS---EEEEPTTEEEEEEEE-S-HHHHHHHHHHHHHHHHHHHT--EEEEEEEEEEE--TTSGGG-EEEEEEEEPP-/----------HHHHHHHHHHGGG--SSEEEEEEEEEEETTEEEEEEEEEEEEE-SSS---TTHHHHHHHHHHHHHHHHHHHHTTS-------------SSEEEEEEE-HHHHHHIIIIIISTTS----EEEEEEEGGGEEEEEEPPEEEEE-S--EES-HHHHHHHHHHHHHHHHTT-BTT-------S-EEEEEEE-----S-GGGGEEEEEEEEE-GGG-SPPPBSSS---EEEEPTTEEEEEEEE-S-HHHHHHHHHHHHHHHHHHHT--EEEEEEEEEEE--TTSGGG-EEEEEEEEPP-

pLDDT: mean 72.06, std 24.91, range [16.67, 98.19]

InterPro domains:
  IPR006917 SOUL heme-binding protein [PF04832] (125-299)
  IPR006917 SOUL heme-binding protein [PTHR11220] (117-299)
  IPR011256 Regulatory factor, effector binding domain superfamily [G3DSA:3.20.80.10] (124-304)
  IPR011256 Regulatory factor, effector binding domain superfamily [SSF55136] (115-300)